Protein AF-0000000081040051 (afdb_homodimer)

Nearest PDB structures (foldseek):
  2i7h-assembly1_A  TM=7.659E-01  e=2.605E-10  Bacillus cereus
  3bm2-assembly1_A  TM=6.959E-01  e=3.357E-07  Escherichia coli K-12
  2bkj-assembly1_B  TM=7.516E-01  e=8.045E-06  Vibrio harveyi
  7dp2-assembly1_B  TM=5.886E-01  e=2.392E-06  Sphingopyxis sp.
  7dp0-assembly1_B  TM=5.858E-01  e=3.797E-06  Sphingopyxis sp.

InterPro domains:
  IPR000415 Nitroreductase-like [G3DSA:3.40.109.10] (4-206)
  IPR000415 Nitroreductase-like [SSF55469] (29-227)
  IPR029479 Nitroreductase [PF00881] (28-205)
  IPR052530 NAD(P)H nitroreductase [PTHR43821] (146-216)

Organism: NCBI:txid2856

Sequence (482 aa):
MQSLLQSRRTGTSMVFTLEDHQKEEGLLKEAIHRAVQCAQMAPNHKRTEPFSFLQIMNSSSSADQVAEIAYQVAARTRSVPVARKKKEKWSQIPAFLVTLVHKNQKAVLSDSSSGGSSSSSSRSDTVDEISDGTFEPLPYAPPETERQLEDYASASAAIQNVLLSLHADGIATKWATGPVICTPAFRKLVHAKPTDRIAGLIMVGGMDSTQFDSDKMEQITAARRRRRRDVDGDVLQSLLPMQSLLQSRRTGTSMVFTLEDHQKEEGLLKEAIHRAVQCAQMAPNHKRTEPFSFLQIMNSSSSADQVAEIAYQVAARTRSVPVARKKKEKWSQIPAFLVTLVHKNQKAVLSDSSSGGSSSSSSRSDTVDEISDGTFEPLPYAPPETERQLEDYASASAAIQNVLLSLHADGIATKWATGPVICTPAFRKLVHAKPTDRIAGLIMVGGMDSTQFDSDKMEQITAARRRRRRDVDGDVLQSLLP

Radius of gyration: 23.65 Å; Cα contacts (8 Å, |Δi|>4): 833; chains: 2; bounding box: 60×69×61 Å

Secondary structure (DSSP, 8-state):
-HHHHHH----S--S--SS-HHHHHHHHHHHHHHHHHHHTTS--GGG---EEEEEEETTSHHHHHHHHHHHHHHHTTS-HHHHHHHHHHHHT-SEEEEEEE----GGGGS-----------------SS---SSSSPPPP----SHHHHHHHHHHHHHHHHHHHHHHHTTEEEEEE-SGGGGSHHHHHHTT--TT-EEEEEEEEEEE-TTTTT----------SSS----TBTTTEEE---/-HHHHHH----S--S--SS-HHHHHHHHHHHHHHHHHHHTTS--GGG---EEEEEEETTSHHHHHHHHHHHHHHHTTS-HHHHHHHHHHHHT-SEEEEEEE---SGGGGS-----------------SS---STTSPPPP----SHHHHHHHHHHHHHHHHHHHHHHHTTEEEEEE-SGGGGSHHHHHHTT--TT-EEEEEEEEEEE-TTTTT----------SSS----TBTTTEEE---

Solvent-accessible surface area (backbone atoms only — not comparable to full-atom values): 26586 Å² total; per-residue (Å²): 103,62,60,60,46,56,63,50,63,78,41,84,62,43,33,67,64,55,89,54,56,68,60,48,48,54,53,48,52,53,48,49,52,53,12,42,51,22,18,70,42,33,68,52,71,91,70,62,66,42,39,31,31,35,34,30,43,42,91,28,62,60,29,52,48,54,16,47,46,43,20,54,37,37,42,71,81,43,53,63,70,59,13,50,50,50,20,55,54,48,59,44,24,43,28,38,37,35,34,37,34,50,68,75,72,73,71,63,65,72,82,65,74,82,84,80,81,78,78,75,77,73,78,79,79,80,74,56,100,47,87,66,52,39,59,42,56,56,79,87,75,59,53,87,44,67,64,50,46,50,40,49,32,24,42,26,20,15,48,41,34,28,53,50,35,33,40,74,53,33,24,31,35,37,85,42,76,58,62,53,72,38,11,56,51,42,35,58,73,69,64,54,52,94,70,41,40,72,76,30,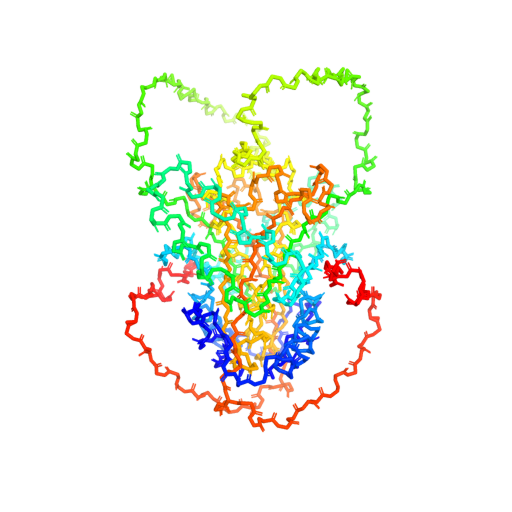41,31,41,32,23,22,57,41,75,86,55,54,71,74,78,80,78,74,87,78,82,82,78,91,58,83,77,68,78,50,39,78,65,59,29,34,31,61,62,70,105,102,60,61,59,47,56,63,47,62,77,41,85,61,43,33,67,65,52,89,53,55,69,60,48,48,53,53,46,52,52,48,50,52,53,12,40,51,23,18,69,42,34,69,52,71,91,70,63,66,42,40,31,30,34,34,31,44,41,92,28,62,60,29,52,48,52,16,48,47,42,21,54,38,35,43,71,81,44,53,62,70,58,13,51,49,51,20,54,54,48,58,44,25,43,26,38,39,35,34,37,33,50,68,74,70,72,71,61,66,73,84,60,70,86,71,81,75,75,80,79,79,74,80,80,78,80,74,58,99,49,88,66,51,38,61,42,56,56,80,87,76,60,53,87,44,66,65,51,46,50,42,50,32,23,43,26,21,15,49,42,34,28,52,50,37,32,40,73,54,32,26,29,35,36,85,41,77,58,62,55,71,39,12,55,50,42,36,58,74,70,65,53,54,92,69,39,40,72,74,31,41,32,42,31,22,23,58,40,74,85,55,54,71,73,78,78,78,73,85,77,83,82,77,92,57,82,76,68,77,52,39,76,64,58,32,34,31,61,63,70,106

Structure (mmCIF, N/CA/C/O backbone):
data_AF-0000000081040051-model_v1
#
loop_
_entity.id
_entity.type
_entity.pdbx_description
1 polymer 'Nitroreductase domain-containing protein'
#
loop_
_atom_site.group_PDB
_atom_site.id
_atom_site.type_symbol
_atom_site.label_atom_id
_atom_site.label_alt_id
_atom_site.label_comp_id
_atom_site.label_asym_id
_atom_site.label_entity_id
_atom_site.label_seq_id
_atom_site.pdbx_PDB_ins_code
_atom_site.Cartn_x
_atom_site.Cartn_y
_atom_site.Cartn_z
_atom_site.occupancy
_atom_site.B_iso_or_equiv
_atom_site.auth_seq_id
_atom_site.auth_comp_id
_atom_site.auth_asym_id
_atom_site.auth_atom_id
_atom_site.pdbx_PDB_model_num
ATOM 1 N N . MET A 1 1 ? -12.141 -4.742 14.125 1 67.94 1 MET A N 1
ATOM 2 C CA . MET A 1 1 ? -11.539 -4.27 12.883 1 67.94 1 MET A CA 1
ATOM 3 C C . MET A 1 1 ? -10.016 -4.246 12.992 1 67.94 1 MET A C 1
ATOM 5 O O . MET A 1 1 ? -9.32 -4.836 12.156 1 67.94 1 MET A O 1
ATOM 9 N N . GLN A 1 2 ? -9.648 -3.66 14.102 1 74.5 2 GLN A N 1
ATOM 10 C CA . GLN A 1 2 ? -8.203 -3.631 14.273 1 74.5 2 GLN A CA 1
ATOM 11 C C . GLN A 1 2 ? -7.648 -5.035 14.492 1 74.5 2 GLN A C 1
ATOM 13 O O . GLN A 1 2 ? -6.508 -5.324 14.117 1 74.5 2 GLN A O 1
ATOM 18 N N . SER A 1 3 ? -8.586 -5.844 14.867 1 75.75 3 SER A N 1
ATOM 19 C CA . SER A 1 3 ? -8.172 -7.23 15.062 1 75.75 3 SER A CA 1
ATOM 20 C C . SER A 1 3 ? -7.836 -7.895 13.734 1 75.75 3 SER A C 1
ATOM 22 O O . SER A 1 3 ? -6.879 -8.672 13.641 1 75.75 3 SER A O 1
ATOM 24 N N . LEU A 1 4 ? -8.578 -7.598 12.734 1 79 4 LEU A N 1
ATOM 25 C CA . LEU A 1 4 ? -8.312 -8.148 11.406 1 79 4 LEU A CA 1
ATOM 26 C C . LEU A 1 4 ? -6.977 -7.637 10.867 1 79 4 LEU A C 1
ATOM 28 O O . LEU A 1 4 ? -6.188 -8.414 10.32 1 79 4 LEU A O 1
ATOM 32 N N . LEU A 1 5 ? -6.742 -6.391 11.055 1 82.94 5 LEU A N 1
ATOM 33 C CA . LEU A 1 5 ? -5.5 -5.781 10.586 1 82.94 5 LEU A CA 1
ATOM 34 C C . LEU A 1 5 ? -4.297 -6.383 11.305 1 82.94 5 LEU A C 1
ATOM 36 O O . LEU A 1 5 ? -3.238 -6.57 10.695 1 82.94 5 LEU A O 1
ATOM 40 N N . GLN A 1 6 ? -4.484 -6.77 12.508 1 75.12 6 GLN A N 1
ATOM 41 C CA . GLN A 1 6 ? -3.367 -7.238 13.328 1 75.12 6 GLN A CA 1
ATOM 42 C C . GLN A 1 6 ? -3.154 -8.742 13.156 1 75.12 6 GLN A C 1
ATOM 44 O O . GLN A 1 6 ? -2.088 -9.258 13.484 1 75.12 6 GLN A O 1
ATOM 49 N N . SER A 1 7 ? -4.121 -9.391 12.602 1 79.62 7 SER A N 1
ATOM 50 C CA . SER A 1 7 ? -4.027 -10.852 12.57 1 79.62 7 SER A CA 1
ATOM 51 C C . SER A 1 7 ? -3.572 -11.344 11.203 1 79.62 7 SER A C 1
ATOM 53 O O . SER A 1 7 ? -3.186 -12.508 11.055 1 79.62 7 SER A O 1
ATOM 55 N N . ARG A 1 8 ? -3.572 -10.484 10.25 1 80.81 8 ARG A N 1
ATOM 56 C CA . ARG A 1 8 ? -3.188 -10.93 8.914 1 80.81 8 ARG A CA 1
ATOM 57 C C . ARG A 1 8 ? -1.706 -11.289 8.859 1 80.81 8 ARG A C 1
ATOM 59 O O . ARG A 1 8 ? -0.863 -10.539 9.352 1 80.81 8 ARG A O 1
ATOM 66 N N . ARG A 1 9 ? -1.43 -12.469 8.281 1 74.44 9 ARG A N 1
ATOM 67 C CA . ARG A 1 9 ? -0.076 -12.945 8.016 1 74.44 9 ARG A CA 1
ATOM 68 C C . ARG A 1 9 ? 0.016 -13.586 6.641 1 74.44 9 ARG A C 1
ATOM 70 O O . ARG A 1 9 ? -0.991 -14.047 6.094 1 74.44 9 ARG A O 1
ATOM 77 N N . THR A 1 10 ? 1.242 -13.5 6.168 1 78.38 10 THR A N 1
ATOM 78 C CA . THR A 1 10 ? 1.456 -14.258 4.938 1 78.38 10 THR A CA 1
ATOM 79 C C . THR A 1 10 ? 1.237 -15.75 5.176 1 78.38 10 THR A C 1
ATOM 81 O O . THR A 1 10 ? 1.726 -16.297 6.164 1 78.38 10 THR A O 1
ATOM 84 N N . GLY A 1 11 ? 0.456 -16.281 4.262 1 77.31 11 GLY A N 1
ATOM 85 C CA . GLY A 1 11 ? 0.152 -17.703 4.379 1 77.31 11 GLY A CA 1
ATOM 86 C C . GLY A 1 11 ? 1.226 -18.594 3.789 1 77.31 11 GLY A C 1
ATOM 87 O O . GLY A 1 11 ? 1.927 -18.203 2.855 1 77.31 11 GLY A O 1
ATOM 88 N N . THR A 1 12 ? 1.286 -19.766 4.422 1 72.06 12 THR A N 1
ATOM 89 C CA . THR A 1 12 ? 2.297 -20.703 3.971 1 72.06 12 THR A CA 1
ATOM 90 C C . THR A 1 12 ? 1.65 -21.875 3.223 1 72.06 12 THR A C 1
ATOM 92 O O . THR A 1 12 ? 2.312 -22.562 2.441 1 72.06 12 THR A O 1
ATOM 95 N N . SER A 1 13 ? 0.399 -22.094 3.436 1 77.88 13 SER A N 1
ATOM 96 C CA . SER A 1 13 ? -0.287 -23.172 2.754 1 77.88 13 SER A CA 1
ATOM 97 C C . SER A 1 13 ? -1.073 -22.672 1.55 1 77.88 13 SER A C 1
ATOM 99 O O . SER A 1 13 ? -2.184 -22.156 1.698 1 77.88 13 SER A O 1
ATOM 101 N N . MET A 1 14 ? -0.583 -22.906 0.444 1 89.31 14 MET A N 1
ATOM 102 C CA . MET A 1 14 ? -1.175 -22.422 -0.801 1 89.31 14 MET A CA 1
ATOM 103 C C . MET A 1 14 ? -1.722 -23.578 -1.629 1 89.31 14 MET A C 1
ATOM 105 O O . MET A 1 14 ? -1.32 -23.766 -2.779 1 89.31 14 MET A O 1
ATOM 109 N N . VAL A 1 15 ? -2.551 -24.359 -0.955 1 91.12 15 VAL A N 1
ATOM 110 C CA . VAL A 1 15 ? -3.145 -25.516 -1.619 1 91.12 15 VAL A CA 1
ATOM 111 C C . VAL A 1 15 ? -4.652 -25.531 -1.373 1 91.12 15 VAL A C 1
ATOM 113 O O . VAL A 1 15 ? -5.152 -24.828 -0.483 1 91.12 15 VAL A O 1
ATOM 116 N N . PHE A 1 16 ? -5.305 -26.391 -2.209 1 91.19 16 PHE A N 1
ATOM 117 C CA . PHE A 1 16 ? -6.727 -26.625 -1.978 1 91.19 16 PHE A CA 1
ATOM 118 C C . PHE A 1 16 ? -6.957 -27.219 -0.599 1 91.19 16 PHE A C 1
ATOM 120 O O . PHE A 1 16 ? -6.121 -27.984 -0.098 1 91.19 16 PHE A O 1
ATOM 127 N N . THR A 1 17 ? -8.086 -26.859 -0.059 1 88.19 17 THR A N 1
ATOM 128 C CA . THR A 1 17 ? -8.406 -27.406 1.257 1 88.19 17 THR A CA 1
ATOM 129 C C . THR A 1 17 ? -9.633 -28.312 1.184 1 88.19 17 THR A C 1
ATOM 131 O O . THR A 1 17 ? -9.836 -29.156 2.055 1 88.19 17 THR A O 1
ATOM 134 N N . LEU A 1 18 ? -10.383 -28.156 0.133 1 86.56 18 LEU A N 1
ATOM 135 C CA . LEU A 1 18 ? -11.547 -29.016 -0.064 1 86.56 18 LEU A CA 1
ATOM 136 C C . LEU A 1 18 ? -11.25 -30.125 -1.065 1 86.56 18 LEU A C 1
ATOM 138 O O . LEU A 1 18 ? -10.469 -29.922 -1.996 1 86.56 18 LEU A O 1
ATOM 142 N N . GLU A 1 19 ? -11.875 -31.172 -0.865 1 89.75 19 GLU A N 1
ATOM 143 C CA . GLU A 1 19 ? -11.75 -32.281 -1.812 1 89.75 19 GLU A CA 1
ATOM 144 C C . GLU A 1 19 ? -12.305 -31.906 -3.18 1 89.75 19 GLU A C 1
ATOM 146 O O . GLU A 1 19 ? -11.734 -32.25 -4.211 1 89.75 19 GLU A O 1
ATOM 151 N N . ASP A 1 20 ? -13.43 -31.188 -3.141 1 92.56 20 ASP A N 1
ATOM 152 C CA . ASP A 1 20 ? -14.039 -30.719 -4.379 1 92.56 20 ASP A CA 1
ATOM 153 C C . ASP A 1 20 ? -13.398 -29.422 -4.848 1 92.56 20 ASP A C 1
ATOM 155 O O . ASP A 1 20 ? -13.852 -28.328 -4.473 1 92.56 20 ASP A O 1
ATOM 159 N N . HIS A 1 21 ? -12.445 -29.578 -5.695 1 92.5 21 HIS A N 1
ATOM 160 C CA . HIS A 1 21 ? -11.68 -28.438 -6.164 1 92.5 21 HIS A CA 1
ATOM 161 C C . HIS A 1 21 ? -12.555 -27.484 -6.977 1 92.5 21 HIS A C 1
ATOM 163 O O . HIS A 1 21 ? -12.367 -26.266 -6.922 1 92.5 21 HIS A O 1
ATOM 169 N N . GLN A 1 22 ? -13.469 -28.031 -7.695 1 92.19 22 GLN A N 1
ATOM 170 C CA . GLN A 1 22 ? -14.344 -27.188 -8.508 1 92.19 22 GLN A CA 1
ATOM 171 C C . GLN A 1 22 ? -15.211 -26.281 -7.625 1 92.19 22 GLN A C 1
ATOM 173 O O . GLN A 1 22 ? -15.359 -25.094 -7.906 1 92.19 22 GLN A O 1
ATOM 178 N N . LYS A 1 23 ? -15.727 -26.875 -6.645 1 91.56 23 LYS A N 1
ATOM 179 C CA . LYS A 1 23 ? -16.516 -26.109 -5.691 1 91.56 23 LYS A CA 1
ATOM 180 C C . LYS A 1 23 ? -15.664 -25.047 -4.992 1 91.56 23 LYS A C 1
ATOM 182 O O . LYS A 1 23 ? -16.094 -23.906 -4.828 1 91.56 23 LYS A O 1
ATOM 187 N N . GLU A 1 24 ? -14.516 -25.422 -4.555 1 92.62 24 GLU A N 1
ATOM 188 C CA . GLU A 1 24 ? -13.633 -24.484 -3.875 1 92.62 24 GLU A CA 1
ATOM 189 C C . GLU A 1 24 ? -13.258 -23.328 -4.789 1 92.62 24 GLU A C 1
ATOM 191 O O . GLU A 1 24 ? -13.227 -22.172 -4.359 1 92.62 24 GLU A O 1
ATOM 196 N N . GLU A 1 25 ? -13.023 -23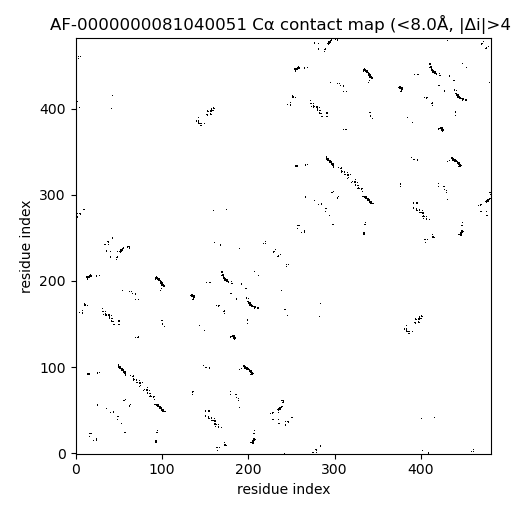.625 -6.059 1 91.75 25 GLU A N 1
ATOM 197 C CA . GLU A 1 25 ? -12.703 -22.562 -7.008 1 91.75 25 GLU A CA 1
ATOM 198 C C . GLU A 1 25 ? -13.859 -21.578 -7.148 1 91.75 25 GLU A C 1
ATOM 200 O O . GLU A 1 25 ? -13.641 -20.375 -7.273 1 91.75 25 GLU A O 1
ATOM 205 N N . GLY A 1 26 ? -15.039 -22.156 -7.184 1 91.12 26 GLY A N 1
ATOM 206 C CA . GLY A 1 26 ? -16.203 -21.281 -7.223 1 91.12 26 GLY A CA 1
ATOM 207 C C . GLY A 1 26 ? -16.266 -20.328 -6.051 1 91.12 26 GLY A C 1
ATOM 208 O O . GLY A 1 26 ? -16.484 -19.125 -6.23 1 91.12 26 GLY A O 1
ATOM 209 N N . LEU A 1 27 ? -16.031 -20.781 -4.91 1 90.75 27 LEU A N 1
ATOM 210 C CA . LEU A 1 27 ? -16.031 -19.969 -3.697 1 90.75 27 LEU A CA 1
ATOM 211 C C . LEU A 1 27 ? -14.906 -18.953 -3.719 1 90.75 27 LEU A C 1
ATOM 213 O O . LEU A 1 27 ? -15.086 -17.812 -3.281 1 90.75 27 LEU A O 1
ATOM 217 N N . LEU A 1 28 ? -13.797 -19.375 -4.254 1 92.06 28 LEU A N 1
ATOM 218 C CA . LEU A 1 28 ? -12.648 -18.469 -4.344 1 92.06 28 LEU A CA 1
ATOM 219 C C . LEU A 1 28 ? -12.922 -17.328 -5.316 1 92.06 28 LEU A C 1
ATOM 221 O O . LEU A 1 28 ? -12.523 -16.188 -5.07 1 92.06 28 LEU A O 1
ATOM 225 N N . LYS A 1 29 ? -13.578 -17.656 -6.395 1 90.19 29 LYS A N 1
ATOM 226 C CA . LYS A 1 29 ? -13.938 -16.609 -7.348 1 90.19 29 LYS A CA 1
ATOM 227 C C . LYS A 1 29 ? -14.789 -15.531 -6.688 1 90.19 29 LYS A C 1
ATOM 229 O O . LYS A 1 29 ? -14.562 -14.344 -6.906 1 90.19 29 LYS A O 1
ATOM 234 N N . GLU A 1 30 ? -15.695 -15.914 -5.91 1 89.25 30 GLU A N 1
ATOM 235 C CA . GLU A 1 30 ? -16.547 -14.969 -5.195 1 89.25 30 GLU A CA 1
ATOM 236 C C . GLU A 1 30 ? -15.742 -14.141 -4.195 1 89.25 30 GLU A C 1
ATOM 238 O O . GLU A 1 30 ? -15.914 -12.93 -4.098 1 89.25 30 GLU A O 1
ATOM 243 N N . ALA A 1 31 ? -14.914 -14.836 -3.459 1 91.38 31 ALA A N 1
ATOM 244 C CA . ALA A 1 31 ? -14.078 -14.156 -2.473 1 91.38 31 ALA A CA 1
ATOM 245 C C . ALA A 1 31 ? -13.148 -13.148 -3.141 1 91.38 31 ALA A C 1
ATOM 247 O O . ALA A 1 31 ? -12.977 -12.031 -2.639 1 91.38 31 ALA A O 1
ATOM 248 N N . ILE A 1 32 ? -12.594 -13.539 -4.289 1 91.12 32 ILE A N 1
ATOM 249 C CA . ILE A 1 32 ? -11.695 -12.656 -5.031 1 91.12 32 ILE A CA 1
ATOM 250 C C . ILE A 1 32 ? -12.469 -11.445 -5.551 1 91.12 32 ILE A C 1
ATOM 252 O O . ILE A 1 32 ? -11.977 -10.312 -5.496 1 91.12 32 ILE A O 1
ATOM 256 N N . HIS A 1 33 ? -13.625 -11.711 -6.035 1 88.69 33 HIS A N 1
ATOM 257 C CA . HIS A 1 33 ? -14.461 -10.609 -6.492 1 88.69 33 HIS A CA 1
ATOM 258 C C . HIS A 1 33 ? -14.711 -9.602 -5.375 1 88.69 33 HIS A C 1
ATOM 260 O O . HIS A 1 33 ? -14.562 -8.398 -5.574 1 88.69 33 HIS A O 1
ATOM 266 N N . ARG A 1 34 ? -15.078 -10.031 -4.191 1 88.44 34 ARG A N 1
ATOM 267 C CA . ARG A 1 34 ? -15.273 -9.172 -3.025 1 88.44 34 ARG A CA 1
ATOM 268 C C . ARG A 1 34 ? -13.984 -8.438 -2.662 1 88.44 34 ARG A C 1
ATOM 270 O O . ARG A 1 34 ? -14.016 -7.254 -2.324 1 88.44 34 ARG A O 1
ATOM 277 N N . ALA A 1 35 ? -12.922 -9.148 -2.727 1 92 35 ALA A N 1
ATOM 278 C CA . ALA A 1 35 ? -11.625 -8.555 -2.402 1 92 35 ALA A CA 1
ATOM 279 C C . ALA A 1 35 ? -11.297 -7.41 -3.352 1 92 35 ALA A C 1
ATOM 281 O O . ALA A 1 35 ? -10.773 -6.375 -2.928 1 92 35 ALA A O 1
ATOM 282 N N . VAL A 1 36 ? -11.594 -7.621 -4.613 1 89.12 36 VAL A N 1
ATOM 283 C CA . VAL A 1 36 ? -11.289 -6.598 -5.609 1 89.12 36 VAL A CA 1
ATOM 284 C C . VAL A 1 36 ? -12.211 -5.398 -5.41 1 89.12 36 VAL A C 1
ATOM 286 O O . VAL A 1 36 ? -11.805 -4.25 -5.609 1 89.12 36 VAL A O 1
ATOM 289 N N . GLN A 1 37 ? -13.438 -5.609 -4.996 1 85.81 37 GLN A N 1
ATOM 290 C CA . GLN A 1 37 ? -14.305 -4.5 -4.621 1 85.81 37 GLN A CA 1
ATOM 291 C C . GLN A 1 37 ? -13.688 -3.674 -3.496 1 85.81 37 GLN A C 1
ATOM 293 O O . GLN A 1 37 ? -13.727 -2.441 -3.533 1 85.81 37 GLN A O 1
ATOM 298 N N . CYS A 1 38 ? -13.141 -4.332 -2.541 1 88.69 38 CYS A N 1
ATOM 299 C CA . CYS A 1 38 ? -12.453 -3.656 -1.444 1 88.69 38 CYS A CA 1
ATOM 300 C C . CYS A 1 38 ? -11.219 -2.914 -1.947 1 88.69 38 CYS A C 1
ATOM 302 O O . CYS A 1 38 ? -10.922 -1.813 -1.481 1 88.69 38 CYS A O 1
ATOM 304 N N . ALA A 1 39 ? -10.531 -3.537 -2.916 1 91.12 39 ALA A N 1
ATOM 305 C CA . ALA A 1 39 ? -9.32 -2.947 -3.477 1 91.12 39 ALA A CA 1
ATOM 306 C C . ALA A 1 39 ? -9.625 -1.608 -4.145 1 91.12 39 ALA A C 1
ATOM 308 O O . ALA A 1 39 ? -8.828 -0.671 -4.055 1 91.12 39 ALA A O 1
ATOM 309 N N . GLN A 1 40 ? -10.695 -1.483 -4.723 1 85.31 40 GLN A N 1
ATOM 310 C CA . GLN A 1 40 ? -11.07 -0.288 -5.473 1 85.31 40 GLN A CA 1
ATOM 311 C C . GLN A 1 40 ? -11.234 0.914 -4.547 1 85.31 40 GLN A C 1
ATOM 313 O O . GLN A 1 40 ? -11.227 2.061 -5.004 1 85.31 40 GLN A O 1
ATOM 318 N N . MET A 1 41 ? -11.367 0.667 -3.273 1 86.44 41 MET A N 1
ATOM 319 C CA . MET A 1 41 ? -11.57 1.745 -2.311 1 86.44 41 MET A CA 1
ATOM 320 C C . MET A 1 41 ? -10.242 2.295 -1.815 1 86.44 41 MET A C 1
ATOM 322 O O . MET A 1 41 ? -10.203 3.234 -1.02 1 86.44 41 MET A O 1
ATOM 326 N N . ALA A 1 42 ? -9.148 1.723 -2.299 1 91.06 42 ALA A N 1
ATOM 327 C CA . ALA A 1 42 ? -7.84 2.256 -1.932 1 91.06 42 ALA A CA 1
ATOM 328 C C . ALA A 1 42 ? -7.707 3.719 -2.342 1 91.06 42 ALA A C 1
ATOM 330 O O . ALA A 1 42 ? -8.297 4.148 -3.336 1 91.06 42 ALA A O 1
ATOM 331 N N . PRO A 1 43 ? -6.98 4.5 -1.519 1 91.06 43 PRO A N 1
ATOM 332 C CA . PRO A 1 43 ? -6.766 5.895 -1.914 1 91.06 43 PRO A CA 1
ATOM 333 C C . PRO A 1 43 ? -6.035 6.023 -3.25 1 91.06 43 PRO A C 1
ATOM 335 O O . PRO A 1 43 ? -5.137 5.23 -3.545 1 91.06 43 PRO A O 1
ATOM 338 N N . ASN A 1 44 ? -6.488 6.953 -4.082 1 84.44 44 ASN A N 1
ATOM 339 C CA . ASN A 1 44 ? -5.832 7.301 -5.34 1 84.44 44 ASN A CA 1
ATOM 340 C C . ASN A 1 44 ? -6.156 8.727 -5.766 1 84.44 44 ASN A C 1
ATOM 342 O O . ASN A 1 44 ? -7.137 9.312 -5.301 1 84.44 44 ASN A O 1
ATOM 346 N N . HIS A 1 45 ? -5.16 9.188 -6.426 1 74.38 45 HIS A N 1
ATOM 347 C CA . HIS A 1 45 ? -5.312 10.57 -6.875 1 74.38 45 HIS A CA 1
ATOM 348 C C . HIS A 1 45 ? -6.523 10.719 -7.793 1 74.38 45 HIS A C 1
ATOM 350 O O . HIS A 1 45 ? -6.637 10.016 -8.797 1 74.38 45 HIS A O 1
ATOM 356 N N . LYS A 1 46 ? -7.379 11.555 -7.445 1 67.56 46 LYS A N 1
ATOM 357 C CA . LYS A 1 46 ? -8.531 11.945 -8.258 1 67.56 46 LYS A CA 1
ATOM 358 C C . LYS A 1 46 ? -9.258 10.719 -8.805 1 67.56 46 LYS A C 1
ATOM 360 O O . LYS A 1 46 ? -9.727 10.734 -9.945 1 67.56 46 LYS A O 1
ATOM 365 N N . ARG A 1 47 ? -9.172 9.625 -8.172 1 70.56 47 ARG A N 1
ATOM 366 C CA . ARG A 1 47 ? -9.859 8.391 -8.539 1 70.56 47 ARG A CA 1
ATOM 367 C C . ARG A 1 47 ? -9.414 7.906 -9.914 1 70.56 47 ARG A C 1
ATOM 369 O O . ARG A 1 47 ? -10.242 7.5 -10.734 1 70.56 47 ARG A O 1
ATOM 376 N N . THR A 1 48 ? -8.164 7.992 -10.211 1 74.06 48 THR A N 1
ATOM 377 C CA . THR A 1 48 ? -7.605 7.508 -11.469 1 74.06 48 THR A CA 1
ATOM 378 C C . THR A 1 48 ? -7.676 5.988 -11.547 1 74.06 48 THR A C 1
ATOM 380 O O . THR A 1 48 ? -7.602 5.406 -12.633 1 74.06 48 THR A O 1
ATOM 383 N N . GLU A 1 49 ? -7.902 5.328 -10.43 1 79.31 49 GLU A N 1
ATOM 384 C CA . GLU A 1 49 ? -7.941 3.869 -10.375 1 79.31 49 GLU A CA 1
ATOM 385 C C . GLU A 1 49 ? -6.906 3.254 -11.312 1 79.31 49 GLU A C 1
ATOM 387 O O . GLU A 1 49 ? -7.258 2.494 -12.219 1 79.31 49 GLU A O 1
ATOM 392 N N . PRO A 1 50 ? -5.633 3.531 -11.023 1 88.69 50 PRO A N 1
ATOM 393 C CA . PRO A 1 50 ? -4.531 3.242 -11.945 1 88.69 50 PRO A CA 1
ATOM 394 C C . PRO A 1 50 ? -4.156 1.763 -11.969 1 88.69 50 PRO A C 1
ATOM 396 O O . PRO A 1 50 ? -3.076 1.403 -12.445 1 88.69 50 PRO A O 1
ATOM 399 N N . PHE A 1 51 ? -4.969 0.895 -11.445 1 90.25 51 PHE A N 1
ATOM 400 C CA . PHE A 1 51 ? -4.57 -0.503 -11.344 1 90.25 51 PHE A CA 1
ATOM 401 C C . PHE A 1 51 ? -5.703 -1.424 -11.773 1 90.25 51 PHE A C 1
ATOM 403 O O . PHE A 1 51 ? -6.863 -1.008 -11.828 1 90.25 51 PHE A O 1
ATOM 410 N N . SER A 1 52 ? -5.34 -2.623 -12.156 1 90.25 52 SER A N 1
ATOM 411 C CA . SER A 1 52 ? -6.277 -3.713 -12.406 1 90.25 52 SER A CA 1
ATOM 412 C C . SER A 1 52 ? -5.758 -5.031 -11.844 1 90.25 52 SER A C 1
ATOM 414 O O . SER A 1 52 ? -4.582 -5.141 -11.492 1 90.25 52 SER A O 1
ATOM 416 N N . PHE A 1 53 ? -6.672 -5.945 -11.633 1 92 53 PHE A N 1
ATOM 417 C CA . PHE A 1 53 ? -6.352 -7.289 -11.164 1 92 53 PHE A CA 1
ATOM 418 C C . PHE A 1 53 ? -6.742 -8.336 -12.203 1 92 53 PHE A C 1
ATOM 420 O O . PHE A 1 53 ? -7.824 -8.258 -12.789 1 92 53 PHE A O 1
ATOM 427 N N . LEU A 1 54 ? -5.836 -9.219 -12.469 1 92.94 54 LEU A N 1
ATOM 428 C CA . LEU A 1 54 ? -6.102 -10.359 -13.336 1 92.94 54 LEU A CA 1
ATOM 429 C C . LEU A 1 54 ? -6.141 -11.656 -12.523 1 92.94 54 LEU A C 1
ATOM 431 O O . LEU A 1 54 ? -5.148 -12.031 -11.898 1 92.94 54 LEU A O 1
ATOM 435 N N . GLN A 1 55 ? -7.301 -12.32 -12.547 1 93.88 55 GLN A N 1
ATOM 436 C CA . GLN A 1 55 ? -7.469 -13.562 -11.812 1 93.88 55 GLN A CA 1
ATOM 437 C C . GLN A 1 55 ? -7.113 -14.766 -12.68 1 93.88 55 GLN A C 1
ATOM 439 O O . GLN A 1 55 ? -7.527 -14.844 -13.836 1 93.88 55 GLN A O 1
ATOM 444 N N . ILE A 1 56 ? -6.312 -15.664 -12.172 1 94.56 56 ILE A N 1
ATOM 445 C CA . ILE A 1 56 ? -5.945 -16.922 -12.805 1 94.56 56 ILE A CA 1
ATOM 446 C C . ILE A 1 56 ? -6.352 -18.094 -11.898 1 94.56 56 ILE A C 1
ATOM 448 O O . ILE A 1 56 ? -5.762 -18.297 -10.836 1 94.56 56 ILE A O 1
ATOM 452 N N . MET A 1 57 ? -7.309 -18.844 -12.336 1 93.69 57 MET A N 1
ATOM 453 C CA . MET A 1 57 ? -7.762 -19.984 -11.555 1 93.69 57 MET A CA 1
ATOM 454 C C . MET A 1 57 ? -6.949 -21.234 -11.891 1 93.69 57 MET A C 1
ATOM 456 O O . MET A 1 57 ? -6.52 -21.406 -13.031 1 93.69 57 MET A O 1
ATOM 460 N N . ASN A 1 58 ? -6.777 -22.078 -10.883 1 94.81 58 ASN A N 1
ATOM 461 C CA . ASN A 1 58 ? -5.938 -23.25 -11.031 1 94.81 58 ASN A CA 1
ATOM 462 C C . ASN A 1 58 ? -6.379 -24.109 -12.219 1 94.81 58 ASN A C 1
ATOM 464 O O . ASN A 1 58 ? -5.543 -24.688 -12.914 1 94.81 58 ASN A O 1
ATOM 468 N N . SER A 1 59 ? -7.648 -24.203 -12.492 1 93.25 59 SER A N 1
ATOM 469 C CA . SER A 1 59 ? -8.188 -25.094 -13.516 1 93.25 59 SER A CA 1
ATOM 470 C C . SER A 1 59 ? -7.871 -24.578 -14.914 1 93.25 59 SER A C 1
ATOM 472 O O . SER A 1 59 ? -8.039 -25.297 -15.906 1 93.25 59 SER A O 1
ATOM 474 N N . SER A 1 60 ? -7.391 -23.344 -15 1 92.12 60 SER A N 1
ATOM 475 C CA . SER A 1 60 ? -7.117 -22.75 -16.312 1 92.12 60 SER A CA 1
ATOM 476 C C . SER A 1 60 ? -5.746 -23.172 -16.828 1 92.12 60 SER A C 1
ATOM 478 O O . SER A 1 60 ? -4.852 -23.484 -16.047 1 92.12 60 SER A O 1
ATOM 480 N N . SER A 1 61 ? -5.598 -23.125 -18.188 1 94.88 61 SER A N 1
ATOM 481 C CA . SER A 1 61 ? -4.301 -23.375 -18.812 1 94.88 61 SER A CA 1
ATOM 482 C C . SER A 1 61 ? -3.281 -22.312 -18.422 1 94.88 61 SER A C 1
ATOM 484 O O . SER A 1 61 ? -2.076 -22.578 -18.422 1 94.88 61 SER A O 1
ATOM 486 N N . SER A 1 62 ? -3.799 -21.109 -18.094 1 94.62 62 SER A N 1
ATOM 487 C CA . SER A 1 62 ? -2.916 -20.016 -17.688 1 94.62 62 SER A CA 1
ATOM 488 C C . SER A 1 62 ? -2.189 -20.359 -16.391 1 94.62 62 SER A C 1
ATOM 490 O O . SER A 1 62 ? -1.034 -19.969 -16.203 1 94.62 62 SER A O 1
ATOM 492 N N . ALA A 1 63 ? -2.871 -21.094 -15.531 1 95.62 63 ALA A N 1
ATOM 493 C CA . ALA A 1 63 ? -2.219 -21.5 -14.289 1 95.62 63 ALA A CA 1
ATOM 494 C C . ALA A 1 63 ? -1.055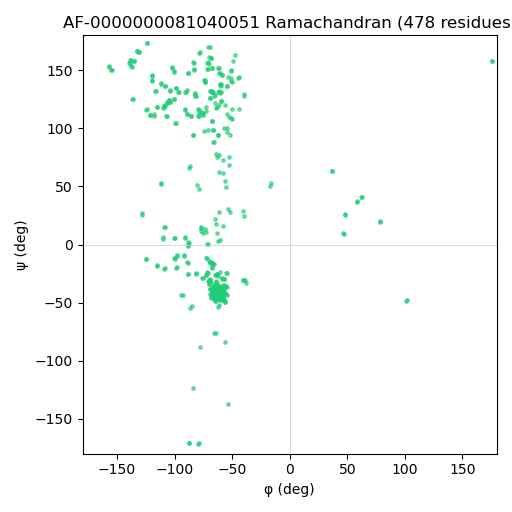 -22.453 -14.562 1 95.62 63 ALA A C 1
ATOM 496 O O . ALA A 1 63 ? -0.006 -22.359 -13.922 1 95.62 63 ALA A O 1
ATOM 497 N N . ASP A 1 64 ? -1.236 -23.328 -15.508 1 96.06 64 ASP A N 1
ATOM 498 C CA . ASP A 1 64 ? -0.154 -24.219 -15.914 1 96.06 64 ASP A CA 1
ATOM 499 C C . ASP A 1 64 ? 1.033 -23.422 -16.469 1 96.06 64 ASP A C 1
ATOM 501 O O . ASP A 1 64 ? 2.188 -23.766 -16.203 1 96.06 64 ASP A O 1
ATOM 505 N N . GLN A 1 65 ? 0.682 -22.438 -17.188 1 96.31 65 GLN A N 1
ATOM 506 C CA . GLN A 1 65 ? 1.729 -21.609 -17.766 1 96.31 65 GLN A CA 1
ATOM 507 C C . GLN A 1 65 ? 2.492 -20.859 -16.688 1 96.31 65 GLN A C 1
ATOM 509 O O . GLN A 1 65 ? 3.711 -20.703 -16.766 1 96.31 65 GLN A O 1
ATOM 514 N N . VAL A 1 66 ? 1.757 -20.344 -15.672 1 97.12 66 VAL A N 1
ATOM 515 C CA . VAL A 1 66 ? 2.426 -19.672 -14.555 1 97.12 66 VAL A CA 1
ATOM 516 C C . VAL A 1 66 ? 3.428 -20.641 -13.906 1 97.12 66 VAL A C 1
ATOM 518 O O . VAL A 1 66 ? 4.582 -20.266 -13.68 1 97.12 66 VAL A O 1
ATOM 521 N N . ALA A 1 67 ? 3.02 -21.875 -13.617 1 97.44 67 ALA A N 1
ATOM 522 C CA . ALA A 1 67 ? 3.887 -22.875 -12.992 1 97.44 67 ALA A CA 1
ATOM 523 C C . ALA A 1 67 ? 5.086 -23.188 -13.883 1 97.44 67 ALA A C 1
ATOM 525 O O . ALA A 1 67 ? 6.199 -23.375 -13.391 1 97.44 67 ALA A O 1
ATOM 526 N N . GLU A 1 68 ? 4.828 -23.234 -15.148 1 97.56 68 GLU A N 1
ATOM 527 C CA . GLU A 1 68 ? 5.91 -23.516 -16.094 1 97.56 68 GLU A CA 1
ATOM 528 C C . GLU A 1 68 ? 6.93 -22.375 -16.094 1 97.56 68 GLU A C 1
ATOM 530 O O . GLU A 1 68 ? 8.141 -22.625 -16.125 1 97.56 68 GLU A O 1
ATOM 535 N N . ILE A 1 69 ? 6.473 -21.172 -16.156 1 97.5 69 ILE A N 1
ATOM 536 C CA . ILE A 1 69 ? 7.371 -20.031 -16.109 1 97.5 69 ILE A CA 1
ATOM 537 C C . ILE A 1 69 ? 8.188 -20.062 -14.82 1 97.5 69 ILE A C 1
ATOM 539 O O . ILE A 1 69 ? 9.398 -19.828 -14.836 1 97.5 69 ILE A O 1
ATOM 543 N N . ALA A 1 70 ? 7.539 -20.375 -13.695 1 97.69 70 ALA A N 1
ATOM 544 C CA . ALA A 1 70 ? 8.242 -20.5 -12.43 1 97.69 70 ALA A CA 1
ATOM 545 C C . ALA A 1 70 ? 9.367 -21.531 -12.516 1 97.69 70 ALA A C 1
ATOM 547 O O . ALA A 1 70 ? 10.469 -21.297 -12.031 1 97.69 70 ALA A O 1
ATOM 548 N N . TYR A 1 71 ? 9.094 -22.609 -13.156 1 97.75 71 TYR A N 1
ATOM 549 C CA . TYR A 1 71 ? 10.086 -23.656 -13.359 1 97.75 71 TYR A CA 1
ATOM 550 C C . TYR A 1 71 ? 11.266 -23.141 -14.172 1 97.75 71 TYR A C 1
ATOM 552 O O . TYR A 1 71 ? 12.422 -23.297 -13.766 1 97.75 71 TYR A O 1
ATOM 560 N N . GLN A 1 72 ? 10.945 -22.594 -15.281 1 97.25 72 GLN A N 1
ATOM 561 C CA . GLN A 1 72 ? 11.977 -22.141 -16.219 1 97.25 72 GLN A CA 1
ATOM 562 C C . GLN A 1 72 ? 12.867 -21.078 -15.578 1 97.25 72 GLN A C 1
ATOM 564 O O . GLN A 1 72 ? 14.086 -21.078 -15.773 1 97.25 72 GLN A O 1
ATOM 569 N N . VAL A 1 73 ? 12.258 -20.172 -14.859 1 96.94 73 VAL A N 1
ATOM 570 C CA . VAL A 1 73 ? 13.016 -19.125 -14.18 1 96.94 73 VAL A CA 1
ATOM 571 C C . VAL A 1 73 ? 13.914 -19.75 -13.117 1 96.94 73 VAL A C 1
ATOM 573 O O . VAL A 1 73 ? 15.102 -19.422 -13.031 1 96.94 73 VAL A O 1
ATOM 576 N N . ALA A 1 74 ? 13.375 -20.625 -12.289 1 96.38 74 ALA A N 1
ATOM 577 C CA . ALA A 1 74 ? 14.148 -21.266 -11.234 1 96.38 74 ALA A CA 1
ATOM 578 C C . ALA A 1 74 ? 15.289 -22.094 -11.812 1 96.38 74 ALA A C 1
ATOM 580 O O . ALA A 1 74 ? 16.391 -22.141 -11.25 1 96.38 74 ALA A O 1
ATOM 581 N N . ALA A 1 75 ? 15.039 -22.703 -12.922 1 96.19 75 ALA A N 1
ATOM 582 C CA . ALA A 1 75 ? 16.016 -23.609 -13.523 1 96.19 75 ALA A CA 1
ATOM 583 C C . ALA A 1 75 ? 17.234 -22.844 -14.039 1 96.19 75 ALA A C 1
ATOM 585 O O . ALA A 1 75 ? 18.266 -23.453 -14.312 1 96.19 75 ALA A O 1
ATOM 586 N N . ARG A 1 76 ? 17.094 -21.594 -14.148 1 93.75 76 ARG A N 1
ATOM 587 C CA . ARG A 1 76 ? 18.203 -20.781 -14.617 1 93.75 76 ARG A CA 1
ATOM 588 C C . ARG A 1 76 ? 19.266 -20.609 -13.531 1 93.75 76 ARG A C 1
ATOM 590 O O . ARG A 1 76 ? 20.438 -20.375 -13.828 1 93.75 76 ARG A O 1
ATOM 597 N N . THR A 1 77 ? 18.875 -20.641 -12.297 1 92 77 THR A N 1
ATOM 598 C CA . THR A 1 77 ? 19.797 -20.297 -11.219 1 92 77 THR A CA 1
ATOM 599 C C . THR A 1 77 ? 19.875 -21.422 -10.195 1 92 77 THR A C 1
ATOM 601 O O . THR A 1 77 ? 20.719 -21.406 -9.305 1 92 77 THR A O 1
ATOM 604 N N . ARG A 1 78 ? 18.953 -22.406 -10.258 1 94.5 78 ARG A N 1
ATOM 605 C CA . ARG A 1 78 ? 18.922 -23.516 -9.305 1 94.5 78 ARG A CA 1
ATOM 606 C C . ARG A 1 78 ? 18.984 -24.859 -10.023 1 94.5 78 ARG A C 1
ATOM 608 O O . ARG A 1 78 ? 18.953 -24.906 -11.258 1 94.5 78 ARG A O 1
ATOM 615 N N . SER A 1 79 ? 19.109 -25.938 -9.164 1 96.06 79 SER A N 1
ATOM 616 C CA . SER A 1 79 ? 19.125 -27.281 -9.734 1 96.06 79 SER A CA 1
ATOM 617 C C . SER A 1 79 ? 17.75 -27.672 -10.266 1 96.06 79 SER A C 1
ATOM 619 O O . SER A 1 79 ? 16.734 -27.141 -9.82 1 96.06 79 SER A O 1
ATOM 621 N N . VAL A 1 80 ? 17.75 -28.594 -11.172 1 95.62 80 VAL A N 1
ATOM 622 C CA . VAL A 1 80 ? 16.531 -29.062 -11.82 1 95.62 80 VAL A CA 1
ATOM 623 C C . VAL A 1 80 ? 15.57 -29.625 -10.773 1 95.62 80 VAL A C 1
ATOM 625 O O . VAL A 1 80 ? 14.375 -29.297 -10.789 1 95.62 80 VAL A O 1
ATOM 628 N N . PRO A 1 81 ? 16.109 -30.375 -9.766 1 96.69 81 PRO A N 1
ATOM 629 C CA . PRO A 1 81 ? 15.172 -30.875 -8.75 1 96.69 81 PRO A CA 1
ATOM 630 C C . PRO A 1 81 ? 14.508 -29.75 -7.957 1 96.69 81 PRO A C 1
ATOM 632 O O . PRO A 1 81 ? 13.32 -29.828 -7.645 1 96.69 81 PRO A O 1
ATOM 635 N N . VAL A 1 82 ? 15.266 -28.781 -7.691 1 95.94 82 VAL A N 1
ATOM 636 C CA . VAL A 1 82 ? 14.719 -27.641 -6.953 1 95.94 82 VAL A CA 1
ATOM 637 C C . VAL A 1 82 ? 13.695 -26.906 -7.82 1 95.94 82 VAL A C 1
ATOM 639 O O . VAL A 1 82 ? 12.617 -26.531 -7.34 1 95.94 82 VAL A O 1
ATOM 642 N N . ALA A 1 83 ? 13.992 -26.703 -9.086 1 97.12 83 ALA A N 1
ATOM 643 C CA . ALA A 1 83 ? 13.086 -26.047 -10.023 1 97.12 83 ALA A CA 1
ATOM 644 C C . ALA A 1 83 ? 11.797 -26.844 -10.195 1 97.12 83 ALA A C 1
ATOM 646 O O . ALA A 1 83 ? 10.711 -26.281 -10.273 1 97.12 83 ALA A O 1
ATOM 647 N N . ARG A 1 84 ? 11.93 -28.156 -10.266 1 97.25 84 ARG A N 1
ATOM 648 C CA . ARG A 1 84 ? 10.766 -29.016 -10.414 1 97.25 84 ARG A CA 1
ATOM 649 C C . ARG A 1 84 ? 9.867 -28.953 -9.18 1 97.25 84 ARG A C 1
ATOM 651 O O . ARG A 1 84 ? 8.641 -28.969 -9.297 1 97.25 84 ARG A O 1
ATOM 658 N N . LYS A 1 85 ? 10.453 -28.891 -8.023 1 96.25 85 LYS A N 1
ATOM 659 C CA . LYS A 1 85 ? 9.688 -28.766 -6.785 1 96.25 85 LYS A CA 1
ATOM 660 C C . LYS A 1 85 ? 8.898 -27.453 -6.77 1 96.25 85 LYS A C 1
ATOM 662 O O . LYS A 1 85 ? 7.746 -27.422 -6.32 1 96.25 85 LYS A O 1
ATOM 667 N N . LYS A 1 86 ? 9.562 -26.406 -7.215 1 95.56 86 LYS A N 1
ATOM 668 C CA . LYS A 1 86 ? 8.875 -25.125 -7.305 1 95.56 86 LYS A CA 1
ATOM 669 C C . LYS A 1 86 ? 7.672 -25.203 -8.242 1 95.56 86 LYS A C 1
ATOM 671 O O . LYS A 1 86 ? 6.59 -24.719 -7.918 1 95.56 86 LYS A O 1
ATOM 676 N N . LYS A 1 87 ? 7.844 -25.797 -9.398 1 97.12 87 LYS A N 1
ATOM 677 C CA . LYS A 1 87 ? 6.75 -25.984 -10.352 1 97.12 87 LYS A CA 1
ATOM 678 C C . LYS A 1 87 ? 5.605 -26.781 -9.719 1 97.12 87 LYS A C 1
ATOM 680 O O . LYS A 1 87 ? 4.438 -26.406 -9.867 1 97.12 87 LYS A O 1
ATOM 685 N N . GLU A 1 88 ? 5.957 -27.859 -9.055 1 96.25 88 GLU A N 1
ATOM 686 C CA . GLU A 1 88 ? 4.957 -28.703 -8.414 1 96.25 88 GLU A CA 1
ATOM 687 C C . GLU A 1 88 ? 4.172 -27.922 -7.363 1 96.25 88 GLU A C 1
ATOM 689 O O . GLU A 1 88 ? 2.941 -28 -7.312 1 96.25 88 GLU A O 1
ATOM 694 N N . LYS A 1 89 ? 4.879 -27.172 -6.586 1 95.31 89 LYS A N 1
ATOM 695 C CA . LYS A 1 89 ? 4.227 -26.359 -5.562 1 95.31 89 LYS A CA 1
ATOM 696 C C . LYS A 1 89 ? 3.281 -25.328 -6.191 1 95.31 89 LYS A C 1
ATOM 698 O O . LYS A 1 89 ? 2.143 -25.188 -5.742 1 95.31 89 LYS A O 1
ATOM 703 N N . TRP A 1 90 ? 3.715 -24.656 -7.238 1 96.56 90 TRP A N 1
ATOM 704 C CA . TRP A 1 90 ? 2.92 -23.594 -7.844 1 96.56 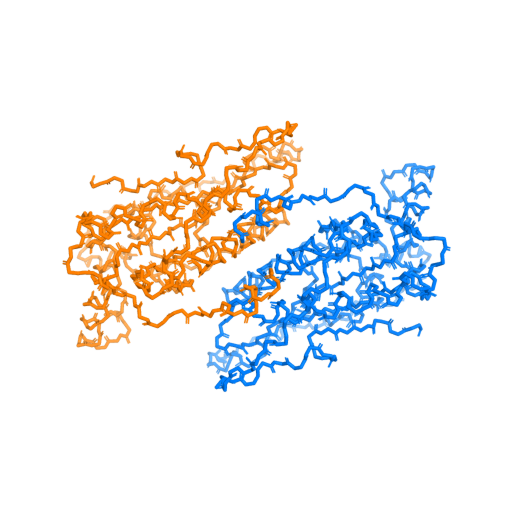90 TRP A CA 1
ATOM 705 C C . TRP A 1 90 ? 1.741 -24.172 -8.617 1 96.56 90 TRP A C 1
ATOM 707 O O . TRP A 1 90 ? 0.703 -23.516 -8.758 1 96.56 90 TRP A O 1
ATOM 717 N N . SER A 1 91 ? 1.864 -25.438 -9.102 1 96.38 91 SER A N 1
ATOM 718 C CA . SER A 1 91 ? 0.787 -26.094 -9.844 1 96.38 91 SER A CA 1
ATOM 719 C C . SER A 1 91 ? -0.388 -26.422 -8.922 1 96.38 91 SER A C 1
ATOM 721 O O . SER A 1 91 ? -1.496 -26.688 -9.398 1 96.38 91 SER A O 1
ATOM 723 N N . GLN A 1 92 ? -0.155 -26.359 -7.617 1 94.94 92 GLN A N 1
ATOM 724 C CA . GLN A 1 92 ? -1.186 -26.75 -6.656 1 94.94 92 GLN A CA 1
ATOM 725 C C . GLN A 1 92 ? -1.922 -25.516 -6.129 1 94.94 92 GLN A C 1
ATOM 727 O O . GLN A 1 92 ? -2.92 -25.641 -5.418 1 94.94 92 GLN A O 1
ATOM 732 N N . ILE A 1 93 ? -1.438 -24.328 -6.426 1 96.12 93 ILE A N 1
ATOM 733 C CA . ILE A 1 93 ? -2.021 -23.109 -5.891 1 96.12 93 ILE A CA 1
ATOM 734 C C . ILE A 1 93 ? -3.4 -22.875 -6.508 1 96.12 93 ILE A C 1
ATOM 736 O O . ILE A 1 93 ? -3.539 -22.828 -7.73 1 96.12 93 ILE A O 1
ATOM 740 N N . PRO A 1 94 ? -4.441 -22.703 -5.719 1 96.12 94 PRO A N 1
ATOM 741 C CA . PRO A 1 94 ? -5.824 -22.656 -6.195 1 96.12 94 PRO A CA 1
ATOM 742 C C . PRO A 1 94 ? -6.094 -21.484 -7.133 1 96.12 94 PRO A C 1
ATOM 744 O O . PRO A 1 94 ? -6.895 -21.609 -8.062 1 96.12 94 PRO A O 1
ATOM 747 N N . ALA A 1 95 ? -5.449 -20.328 -6.863 1 95.81 95 ALA A N 1
ATOM 748 C CA . ALA A 1 95 ? -5.648 -19.156 -7.719 1 95.81 95 ALA A CA 1
ATOM 749 C C . ALA A 1 95 ? -4.473 -18.188 -7.609 1 95.81 95 ALA A C 1
ATOM 751 O O . ALA A 1 95 ? -3.736 -18.203 -6.621 1 95.81 95 ALA A O 1
ATOM 752 N N . PHE A 1 96 ? -4.293 -17.469 -8.648 1 96.5 96 PHE A N 1
ATOM 753 C CA . PHE A 1 96 ? -3.391 -16.328 -8.672 1 96.5 96 PHE A CA 1
ATOM 754 C C . PHE A 1 96 ? -4.145 -15.047 -9 1 96.5 96 PHE A C 1
ATOM 756 O O . PHE A 1 96 ? -5.117 -15.07 -9.758 1 96.5 96 PHE A O 1
ATOM 763 N N . LEU A 1 97 ? -3.727 -13.992 -8.406 1 95.25 97 LEU A N 1
ATOM 764 C CA . LEU A 1 97 ? -4.191 -12.648 -8.742 1 95.25 97 LEU A CA 1
ATOM 765 C C . LEU A 1 97 ? -3.016 -11.742 -9.094 1 95.25 97 LEU A C 1
ATOM 767 O O . LEU A 1 97 ? -2.131 -11.516 -8.266 1 95.25 97 LEU A O 1
ATOM 771 N N . VAL A 1 98 ? -3 -11.281 -10.359 1 96.12 98 VAL A N 1
ATOM 772 C CA . VAL A 1 98 ? -1.938 -10.398 -10.828 1 96.12 98 VAL A CA 1
ATOM 773 C C . VAL A 1 98 ? -2.398 -8.945 -10.742 1 96.12 98 VAL A C 1
ATOM 775 O O . VAL A 1 98 ? -3.506 -8.609 -11.172 1 96.12 98 VAL A O 1
ATOM 778 N N . THR A 1 99 ? -1.604 -8.078 -10.18 1 96.31 99 THR A N 1
ATOM 779 C CA . THR A 1 99 ? -1.917 -6.656 -10.125 1 96.31 99 THR A CA 1
ATOM 780 C C . THR A 1 99 ? -1.089 -5.883 -11.148 1 96.31 99 THR A C 1
ATOM 782 O O . THR A 1 99 ? 0.143 -5.926 -11.117 1 96.31 99 THR A O 1
ATOM 785 N N . LEU A 1 100 ? -1.793 -5.195 -12.016 1 93.69 100 LEU A N 1
ATOM 786 C CA . LEU A 1 100 ? -1.16 -4.332 -13 1 93.69 100 LEU A CA 1
ATOM 787 C C . LEU A 1 100 ? -1.385 -2.861 -12.664 1 93.69 100 LEU A C 1
ATOM 789 O O . LEU A 1 100 ? -2.477 -2.477 -12.242 1 93.69 100 LEU A O 1
ATOM 793 N N . VAL A 1 101 ? -0.362 -2.082 -12.781 1 95.75 101 VAL A N 1
ATOM 794 C CA . VAL A 1 101 ? -0.463 -0.629 -12.695 1 95.75 101 VAL A CA 1
ATOM 795 C C . VAL A 1 101 ? -0.337 -0.018 -14.086 1 95.75 101 VAL A C 1
ATOM 797 O O . VAL A 1 101 ? 0.643 -0.263 -14.797 1 95.75 101 VAL A O 1
ATOM 800 N N . HIS A 1 102 ? -1.296 0.735 -14.445 1 90.81 102 HIS A N 1
ATOM 801 C CA . HIS A 1 102 ? -1.356 1.279 -15.797 1 90.81 102 HIS A CA 1
ATOM 802 C C . HIS A 1 102 ? -0.831 2.709 -15.836 1 90.81 102 HIS A C 1
ATOM 804 O O . HIS A 1 102 ? -1.022 3.475 -14.891 1 90.81 102 HIS A O 1
ATOM 810 N N . LYS A 1 103 ? -0.008 3.004 -16.812 1 82.81 103 LYS A N 1
ATOM 811 C CA . LYS A 1 103 ? 0.411 4.387 -17.031 1 82.81 103 LYS A CA 1
ATOM 812 C C . LYS A 1 103 ? -0.759 5.25 -17.5 1 82.81 103 LYS A C 1
ATOM 814 O O . LYS A 1 103 ? -1.478 4.883 -18.422 1 82.81 103 LYS A O 1
ATOM 819 N N . ASN A 1 104 ? -1.253 6.117 -16.562 1 62.38 104 ASN A N 1
ATOM 820 C CA . ASN A 1 104 ? -2.322 7.012 -16.984 1 62.38 104 ASN A CA 1
ATOM 821 C C . ASN A 1 104 ? -1.829 8.023 -18.016 1 62.38 104 ASN A C 1
ATOM 823 O O . ASN A 1 104 ? -0.798 8.672 -17.812 1 62.38 104 ASN A O 1
ATOM 827 N N . GLN A 1 105 ? -2.004 7.887 -19.25 1 53 105 GLN A N 1
ATOM 828 C CA . GLN A 1 105 ? -1.643 8.828 -20.312 1 53 105 GLN A CA 1
ATOM 829 C C . GLN A 1 105 ? -2.273 10.195 -20.062 1 53 105 GLN A C 1
ATOM 831 O O . GLN A 1 105 ? -1.773 11.211 -20.562 1 53 105 GLN A O 1
ATOM 836 N N . LYS A 1 106 ? -3.285 10.422 -19.406 1 44.66 106 LYS A N 1
ATOM 837 C CA . LYS A 1 106 ? -3.859 11.758 -19.516 1 44.66 106 LYS A CA 1
ATOM 838 C C . LYS A 1 106 ? -2.955 12.805 -18.875 1 44.66 106 LYS A C 1
ATOM 840 O O . LYS A 1 106 ? -3.168 14.008 -19.047 1 44.66 106 LYS A O 1
ATOM 845 N N . ALA A 1 107 ? -2.254 12.562 -17.906 1 41.31 107 ALA A N 1
ATOM 846 C CA . ALA A 1 107 ? -1.771 13.734 -17.188 1 41.31 107 ALA A CA 1
ATOM 847 C C . ALA A 1 107 ? -0.75 14.516 -18.016 1 41.31 107 ALA A C 1
ATOM 849 O O . ALA A 1 107 ? -0.216 15.531 -17.562 1 41.31 107 ALA A O 1
ATOM 850 N N . VAL A 1 108 ? 0.021 13.844 -18.875 1 37.81 108 VAL A N 1
ATOM 851 C CA . VAL A 1 108 ? 1.077 14.688 -19.422 1 37.81 108 VAL A CA 1
ATOM 852 C C . VAL A 1 108 ? 0.462 15.805 -20.266 1 37.81 108 VAL A C 1
ATOM 854 O O . VAL A 1 108 ? 1.157 16.453 -21.047 1 37.81 108 VAL A O 1
ATOM 857 N N . LEU A 1 109 ? -0.78 16.172 -20.094 1 33.12 109 LEU A N 1
ATOM 858 C CA . LEU A 1 109 ? -1.017 17.188 -21.109 1 33.12 109 LEU A CA 1
ATOM 859 C C . LEU A 1 109 ? -0.048 18.359 -20.938 1 33.12 109 LEU A C 1
ATOM 861 O O . LEU A 1 109 ? -0.046 19.297 -21.734 1 33.12 109 LEU A O 1
ATOM 865 N N . SER A 1 110 ? 0.306 18.781 -19.609 1 31.55 110 SER A N 1
ATOM 866 C CA . SER A 1 110 ? 0.783 20.141 -19.828 1 31.55 110 SER A CA 1
ATOM 867 C C . SER A 1 110 ? 2.041 20.156 -20.688 1 31.55 110 SER A C 1
ATOM 869 O O . SER A 1 110 ? 2.209 21.047 -21.547 1 31.55 110 SER A O 1
ATOM 871 N N . ASP A 1 111 ? 3.295 19.766 -20.062 1 29.83 111 ASP A N 1
ATOM 872 C CA . ASP A 1 111 ? 4.488 20.406 -20.594 1 29.83 111 ASP A CA 1
ATOM 873 C C . ASP A 1 111 ? 4.934 19.766 -21.906 1 29.83 111 ASP A C 1
ATOM 875 O O . ASP A 1 111 ? 5.703 18.797 -21.906 1 29.83 111 ASP A O 1
ATOM 879 N N . SER A 1 112 ? 4.125 19.547 -22.812 1 28.92 112 SER A N 1
ATOM 880 C CA . SER A 1 112 ? 4.531 18.875 -24.047 1 28.92 112 SER A CA 1
ATOM 881 C C . SER A 1 112 ? 5.582 19.672 -24.797 1 28.92 112 SER A C 1
ATOM 883 O O . SER A 1 112 ? 5.32 20.156 -25.906 1 28.92 112 SER A O 1
ATOM 885 N N . SER A 1 113 ? 6.473 20.531 -24.062 1 26.27 113 SER A N 1
ATOM 886 C CA . SER A 1 113 ? 7.203 21.094 -25.203 1 26.27 113 SER A CA 1
ATOM 887 C C . SER A 1 113 ? 7.766 19.984 -26.094 1 26.27 113 SER A C 1
ATOM 889 O O . SER A 1 113 ? 7.715 18.812 -25.734 1 26.27 113 SER A O 1
ATOM 891 N N . SER A 1 114 ? 9.148 20.234 -26.547 1 24.11 114 SER A N 1
ATOM 892 C CA . SER A 1 114 ? 9.781 20.078 -27.844 1 24.11 114 SER A CA 1
ATOM 893 C C . SER A 1 114 ? 10.117 18.609 -28.125 1 24.11 114 SER A C 1
ATOM 895 O O . SER A 1 114 ? 9.734 18.078 -29.172 1 24.11 114 SER A O 1
ATOM 897 N N . GLY A 1 115 ? 11.375 18.109 -27.672 1 22.88 115 GLY A N 1
ATOM 898 C CA . GLY A 1 115 ? 12.383 17.719 -28.641 1 22.88 115 GLY A CA 1
ATOM 899 C C . GLY A 1 115 ? 12.195 16.297 -29.172 1 22.88 115 GLY A C 1
ATOM 900 O O . GLY A 1 115 ? 11.195 15.648 -28.859 1 22.88 115 GLY A O 1
ATOM 901 N N . GLY A 1 116 ? 13.328 15.422 -28.984 1 23.08 116 GLY A N 1
ATOM 902 C CA . GLY A 1 116 ? 14.062 14.586 -29.922 1 23.08 116 GLY A CA 1
ATOM 903 C C . GLY A 1 116 ? 13.484 13.18 -30.047 1 23.08 116 GLY A C 1
ATOM 904 O O . GLY A 1 116 ? 12.773 12.719 -29.156 1 23.08 116 GLY A O 1
ATOM 905 N N . SER A 1 117 ? 13.344 12.758 -31.312 1 23.2 117 SER A N 1
ATOM 906 C CA . SER A 1 117 ? 12.906 11.539 -31.984 1 23.2 117 SER A CA 1
ATOM 907 C C . SER A 1 117 ? 13.695 10.328 -31.516 1 23.2 117 SER A C 1
ATOM 909 O O . SER A 1 117 ? 14.898 10.234 -31.75 1 23.2 117 SER A O 1
ATOM 911 N N . SER A 1 118 ? 13.852 10.078 -30.203 1 24.7 118 SER A N 1
ATOM 912 C CA . SER A 1 118 ? 14.758 8.938 -30.078 1 24.7 118 SER A CA 1
ATOM 913 C C . SER A 1 118 ? 14.234 7.73 -30.844 1 24.7 118 SER A C 1
ATOM 915 O O . SER A 1 118 ? 13.023 7.512 -30.922 1 24.7 118 SER A O 1
ATOM 917 N N . SER A 1 119 ? 15.055 7.27 -31.828 1 21.86 119 SER A N 1
ATOM 918 C CA . SER A 1 119 ? 15.016 6.152 -32.781 1 21.86 119 SER A CA 1
ATOM 919 C C . SER A 1 119 ? 14.719 4.84 -32.062 1 21.86 119 SER A C 1
ATOM 921 O O . SER A 1 119 ? 15.25 4.582 -30.969 1 21.86 119 SER A O 1
ATOM 923 N N . SER A 1 120 ? 13.547 4.391 -32.281 1 22.95 120 SER A N 1
ATOM 924 C CA . SER A 1 120 ? 13 3.086 -31.922 1 22.95 120 SER A CA 1
ATOM 925 C C . SER A 1 120 ? 13.828 1.955 -32.531 1 22.95 120 SER A C 1
ATOM 927 O O . SER A 1 120 ? 13.805 1.731 -33.719 1 22.95 120 SER A O 1
ATOM 929 N N . SER A 1 121 ? 15.227 1.896 -32.094 1 24.84 121 SER A N 1
ATOM 930 C CA . SER A 1 121 ? 15.906 0.783 -32.75 1 24.84 121 SER A CA 1
ATOM 931 C C . SER A 1 121 ? 15.148 -0.524 -32.562 1 24.84 121 SER A C 1
ATOM 933 O O . SER A 1 121 ? 14.734 -0.834 -31.438 1 24.84 121 SER A O 1
ATOM 935 N N . SER A 1 122 ? 14.602 -0.948 -33.625 1 22.39 122 SER A N 1
ATOM 936 C CA . SER A 1 122 ? 13.953 -2.23 -33.875 1 22.39 122 SER A CA 1
ATOM 937 C C . SER A 1 122 ? 14.914 -3.393 -33.625 1 22.39 122 SER A C 1
ATOM 939 O O . SER A 1 122 ? 15.914 -3.535 -34.344 1 22.39 122 SER A O 1
ATOM 941 N N . ARG A 1 123 ? 15.227 -3.697 -32.438 1 23.89 123 ARG A N 1
ATOM 942 C CA . ARG A 1 123 ? 16.047 -4.887 -32.25 1 23.89 123 ARG A CA 1
ATOM 943 C C . ARG A 1 123 ? 15.562 -6.039 -33.094 1 23.89 123 ARG A C 1
ATOM 945 O O . ARG A 1 123 ? 14.352 -6.23 -33.281 1 23.89 123 ARG A O 1
ATOM 952 N N . SER A 1 124 ? 16.391 -6.516 -34.062 1 23.73 124 SER A N 1
ATOM 953 C CA . SER A 1 124 ? 16.297 -7.586 -35.031 1 23.73 124 SER A CA 1
ATOM 954 C C . SER A 1 124 ? 15.953 -8.922 -34.375 1 23.73 124 SER A C 1
ATOM 956 O O . SER A 1 124 ? 16.219 -9.117 -33.188 1 23.73 124 SER A O 1
ATOM 958 N N . ASP A 1 125 ? 15.133 -9.812 -35.062 1 27.69 125 ASP A N 1
ATOM 959 C CA . ASP A 1 125 ? 14.43 -11.086 -34.938 1 27.69 125 ASP A CA 1
ATOM 960 C C . ASP A 1 125 ? 15.414 -12.258 -34.969 1 27.69 125 ASP A C 1
ATOM 962 O O . ASP A 1 125 ? 15.023 -13.391 -35.281 1 27.69 125 ASP A O 1
ATOM 966 N N . THR A 1 126 ? 16.766 -12.086 -34.875 1 29.53 126 THR A N 1
ATOM 967 C CA . THR A 1 126 ? 17.406 -13.344 -35.219 1 29.53 126 THR A CA 1
ATOM 968 C C . THR A 1 126 ? 17.031 -14.438 -34.219 1 29.53 126 THR A C 1
ATOM 970 O O . THR A 1 126 ? 17.031 -14.211 -33.031 1 29.53 126 THR A O 1
ATOM 973 N N . VAL A 1 127 ? 16.375 -15.477 -34.781 1 30.45 127 VAL A N 1
ATOM 974 C CA . VAL A 1 127 ? 15.867 -16.75 -34.25 1 30.45 127 VAL A CA 1
ATOM 975 C C . VAL A 1 127 ? 17.031 -17.594 -33.719 1 30.45 127 VAL A C 1
ATOM 977 O O . VAL A 1 127 ? 16.922 -18.812 -33.656 1 30.45 127 VAL A O 1
ATOM 980 N N . ASP A 1 128 ? 18.297 -17.109 -33.719 1 33.53 128 ASP A N 1
ATOM 981 C CA . ASP A 1 128 ? 19.25 -18.172 -33.406 1 33.53 128 ASP A CA 1
ATOM 982 C C . ASP A 1 128 ? 18.797 -18.984 -32.188 1 33.53 128 ASP A C 1
ATOM 984 O O . ASP A 1 128 ? 17.984 -18.516 -31.406 1 33.53 128 ASP A O 1
ATOM 988 N N . GLU A 1 129 ? 19.391 -20.25 -31.969 1 36.5 129 GLU A N 1
ATOM 989 C CA . GLU A 1 129 ? 19.141 -21.172 -30.875 1 36.5 129 GLU A CA 1
ATOM 990 C C . GLU A 1 129 ? 19 -20.438 -29.547 1 36.5 129 GLU A C 1
ATOM 992 O O . GLU A 1 129 ? 19.984 -20.203 -28.859 1 36.5 129 GLU A O 1
ATOM 997 N N . ILE A 1 130 ? 18.562 -19.234 -29.531 1 37.53 130 ILE A N 1
ATOM 998 C CA . ILE A 1 130 ? 18.438 -17.984 -28.797 1 37.53 130 ILE A CA 1
ATOM 999 C C . ILE A 1 130 ? 17.844 -18.234 -27.422 1 37.53 130 ILE A C 1
ATOM 1001 O O . ILE A 1 130 ? 16.703 -18.703 -27.312 1 37.53 130 ILE A O 1
ATOM 1005 N N . SER A 1 131 ? 18.547 -18.906 -26.469 1 46.69 131 SER A N 1
ATOM 1006 C CA . SER A 1 131 ? 18.219 -18.844 -25.047 1 46.69 131 SER A CA 1
ATOM 1007 C C . SER A 1 131 ? 17.297 -17.656 -24.75 1 46.69 131 SER A C 1
ATOM 1009 O O . SER A 1 131 ? 17.719 -16.5 -24.828 1 46.69 131 SER A O 1
ATOM 1011 N N . ASP A 1 132 ? 16.141 -17.562 -25.516 1 61.84 132 ASP A N 1
ATOM 1012 C CA . ASP A 1 132 ? 15.273 -16.562 -26.125 1 61.84 132 ASP A CA 1
ATOM 1013 C C . ASP A 1 132 ? 14.844 -15.516 -25.094 1 61.84 132 ASP A C 1
ATOM 1015 O O . ASP A 1 132 ? 14 -14.656 -25.375 1 61.84 132 ASP A O 1
ATOM 1019 N N . GLY A 1 133 ? 15.648 -15.336 -24.172 1 84 133 GLY A N 1
ATOM 1020 C CA . GLY A 1 133 ? 15.461 -14.273 -23.203 1 84 133 GLY A CA 1
ATOM 1021 C C . GLY A 1 133 ? 14.039 -14.211 -22.656 1 84 133 GLY A C 1
ATOM 1022 O O . GLY A 1 133 ? 13.719 -13.32 -21.859 1 84 133 GLY A O 1
ATOM 1023 N N . THR A 1 134 ? 13.336 -15.352 -23.094 1 92.81 134 THR A N 1
ATOM 1024 C CA . THR A 1 134 ? 11.906 -15.32 -22.797 1 92.81 134 THR A CA 1
ATOM 1025 C C . THR A 1 134 ? 11.672 -15.477 -21.297 1 92.81 134 THR A C 1
ATOM 1027 O O . THR A 1 134 ? 10.734 -14.891 -20.75 1 92.81 134 THR A O 1
ATOM 1030 N N . PHE A 1 135 ? 12.594 -16.25 -20.641 1 95.62 135 PHE A N 1
ATOM 1031 C CA . PHE A 1 135 ? 12.406 -16.516 -19.219 1 95.62 135 PHE A CA 1
ATOM 1032 C C . PHE A 1 135 ? 13.445 -15.789 -18.375 1 95.62 135 PHE A C 1
ATOM 1034 O O . PHE A 1 135 ? 13.562 -16.031 -17.172 1 95.62 135 PHE A O 1
ATOM 1041 N N . GLU A 1 136 ? 14.258 -14.953 -19 1 94.81 136 GLU A N 1
ATOM 1042 C CA . GLU A 1 136 ? 15.203 -14.102 -18.281 1 94.81 136 GLU A CA 1
ATOM 1043 C C . GLU A 1 136 ? 14.523 -12.836 -17.766 1 94.81 136 GLU A C 1
ATOM 1045 O O . GLU A 1 136 ? 13.867 -12.117 -18.516 1 94.81 136 GLU A O 1
ATOM 1050 N N . PRO A 1 137 ? 14.703 -12.617 -16.484 1 95.06 137 PRO A N 1
ATOM 1051 C CA . PRO A 1 137 ? 14.086 -11.398 -15.953 1 95.06 137 PRO A CA 1
ATOM 1052 C C . PRO A 1 137 ? 14.609 -10.133 -16.641 1 95.06 137 PRO A C 1
ATOM 1054 O O . PRO A 1 137 ? 15.805 -10.039 -16.938 1 95.06 137 PRO A O 1
ATOM 1057 N N . LEU A 1 138 ? 13.68 -9.273 -16.938 1 95.25 138 LEU A N 1
ATOM 1058 C CA . LEU A 1 138 ? 14.031 -7.965 -17.484 1 95.25 138 LEU A CA 1
ATOM 1059 C C . LEU A 1 138 ? 14.758 -7.113 -16.453 1 95.25 138 LEU A C 1
ATOM 1061 O O . LEU A 1 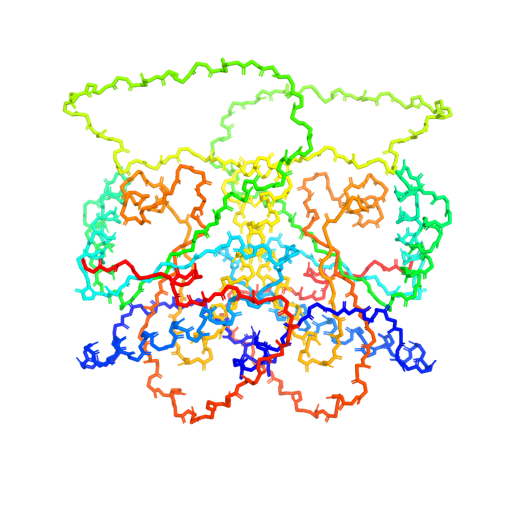138 ? 14.562 -7.301 -15.242 1 95.25 138 LEU A O 1
ATOM 1065 N N . PRO A 1 139 ? 15.578 -6.246 -16.953 1 94.56 139 PRO A N 1
ATOM 1066 C CA . PRO A 1 139 ? 16.203 -5.332 -16 1 94.56 139 PRO A CA 1
ATOM 1067 C C . PRO A 1 139 ? 15.203 -4.453 -15.273 1 94.56 139 PRO A C 1
ATOM 1069 O O . PRO A 1 139 ? 14.141 -4.141 -15.812 1 94.56 139 PRO A O 1
ATOM 1072 N N . TYR A 1 140 ? 15.57 -4.07 -14.078 1 94.62 140 TYR A N 1
ATOM 1073 C CA . TYR A 1 140 ? 14.727 -3.189 -13.273 1 94.62 140 TYR A CA 1
ATOM 1074 C C . TYR A 1 140 ? 14.492 -1.863 -13.984 1 94.62 140 TYR A C 1
ATOM 1076 O O . TYR A 1 140 ? 15.43 -1.236 -14.477 1 94.62 140 TYR A O 1
ATOM 1084 N N . ALA A 1 141 ? 13.211 -1.458 -14.047 1 93.75 141 ALA A N 1
ATOM 1085 C CA . ALA A 1 141 ? 12.812 -0.154 -14.578 1 93.75 141 ALA A CA 1
ATOM 1086 C C . ALA A 1 141 ? 12.125 0.688 -13.508 1 93.75 141 ALA A C 1
ATOM 1088 O O . ALA A 1 141 ? 11.008 0.383 -13.094 1 93.75 141 ALA A O 1
ATOM 1089 N N . PRO A 1 142 ? 12.758 1.742 -13.062 1 95.44 142 PRO A N 1
ATOM 1090 C CA . PRO A 1 142 ? 12.141 2.568 -12.023 1 95.44 142 PRO A CA 1
ATOM 1091 C C . PRO A 1 142 ? 10.953 3.375 -12.531 1 95.44 142 PRO A C 1
ATOM 1093 O O . PRO A 1 142 ? 10.867 3.67 -13.727 1 95.44 142 PRO A O 1
ATOM 1096 N N . PRO A 1 143 ? 9.93 3.67 -11.555 1 95.12 143 PRO A N 1
ATOM 1097 C CA . PRO A 1 143 ? 8.953 4.688 -11.953 1 95.12 143 PRO A CA 1
ATOM 1098 C C . PRO A 1 143 ? 9.609 6 -12.383 1 95.12 143 PRO A C 1
ATOM 1100 O O . PRO A 1 143 ? 10.477 6.52 -11.672 1 95.12 143 PRO A O 1
ATOM 1103 N N . GLU A 1 144 ? 9.117 6.559 -13.453 1 93.19 144 GLU A N 1
ATOM 1104 C CA . GLU A 1 144 ? 9.828 7.664 -14.086 1 93.19 144 GLU A CA 1
ATOM 1105 C C . GLU A 1 144 ? 9.414 9.008 -13.484 1 93.19 144 GLU A C 1
ATOM 1107 O O . GLU A 1 144 ? 10.125 10 -13.617 1 93.19 144 GLU A O 1
ATOM 1112 N N . THR A 1 145 ? 8.242 9.031 -12.961 1 93.38 145 THR A N 1
ATOM 1113 C CA . THR A 1 145 ? 7.707 10.281 -12.43 1 93.38 145 THR A CA 1
ATOM 1114 C C . THR A 1 145 ? 7.117 10.062 -11.039 1 93.38 145 THR A C 1
ATOM 1116 O O . THR A 1 145 ? 6.867 8.93 -10.633 1 93.38 145 THR A O 1
ATOM 1119 N N . GLU A 1 146 ? 6.871 11.156 -10.367 1 92.69 146 GLU A N 1
ATOM 1120 C CA . GLU A 1 146 ? 6.199 11.109 -9.07 1 92.69 146 GLU A CA 1
ATOM 1121 C C . GLU A 1 146 ? 4.805 10.508 -9.195 1 92.69 146 GLU A C 1
ATOM 1123 O O . GLU A 1 146 ? 4.375 9.742 -8.336 1 92.69 146 GLU A O 1
ATOM 1128 N N . ARG A 1 147 ? 4.176 10.836 -10.227 1 92.38 147 ARG A N 1
ATOM 1129 C CA . ARG A 1 147 ? 2.828 10.328 -10.461 1 92.38 147 ARG A CA 1
ATOM 1130 C C . ARG A 1 147 ? 2.836 8.805 -10.594 1 92.38 147 ARG A C 1
ATOM 1132 O O . ARG A 1 147 ? 1.98 8.125 -10.031 1 92.38 147 ARG A O 1
ATOM 1139 N N . GLN A 1 148 ? 3.768 8.281 -11.32 1 93.88 148 GLN A N 1
ATOM 1140 C CA . GLN A 1 148 ? 3.879 6.836 -11.477 1 93.88 148 GLN A CA 1
ATOM 1141 C C . GLN A 1 148 ? 4.148 6.16 -10.133 1 93.88 148 GLN A C 1
ATOM 1143 O O . GLN A 1 148 ? 3.613 5.082 -9.859 1 93.88 148 GLN A O 1
ATOM 1148 N N . LEU A 1 149 ? 4.973 6.824 -9.352 1 95.81 149 LEU A N 1
ATOM 1149 C CA . LEU A 1 149 ? 5.258 6.281 -8.031 1 95.81 149 LEU A CA 1
ATOM 1150 C C . LEU A 1 149 ? 4.02 6.328 -7.141 1 95.81 149 LEU A C 1
ATOM 1152 O O . LEU A 1 149 ? 3.754 5.387 -6.391 1 95.81 149 LEU A O 1
ATOM 1156 N N . GLU A 1 150 ? 3.256 7.359 -7.242 1 94.75 150 GLU A N 1
ATOM 1157 C CA . GLU A 1 150 ? 2.004 7.488 -6.504 1 94.75 150 GLU A CA 1
ATOM 1158 C C . GLU A 1 150 ? 0.986 6.445 -6.953 1 94.75 150 GLU A C 1
ATOM 1160 O O . GLU A 1 150 ? 0.239 5.906 -6.133 1 94.75 150 GLU A O 1
ATOM 1165 N N . ASP A 1 151 ? 0.943 6.203 -8.258 1 94 151 ASP A N 1
ATOM 1166 C CA . ASP A 1 151 ? 0.07 5.152 -8.773 1 94 151 ASP A CA 1
ATOM 1167 C C . ASP A 1 151 ? 0.472 3.785 -8.219 1 94 151 ASP A C 1
ATOM 1169 O O . ASP A 1 151 ? -0.387 2.963 -7.895 1 94 151 ASP A O 1
ATOM 1173 N N . TYR A 1 152 ? 1.755 3.58 -8.133 1 96.62 152 TYR A N 1
ATOM 1174 C CA . TYR A 1 152 ? 2.264 2.346 -7.547 1 96.62 152 TYR A CA 1
ATOM 1175 C C . TYR A 1 152 ? 1.88 2.24 -6.074 1 96.62 152 TYR A C 1
ATOM 1177 O O . TYR A 1 152 ? 1.538 1.158 -5.59 1 96.62 152 TYR A O 1
ATOM 1185 N N . ALA A 1 153 ? 1.917 3.332 -5.352 1 97.19 153 ALA A N 1
ATOM 1186 C CA . ALA A 1 153 ? 1.478 3.361 -3.959 1 97.19 153 ALA A CA 1
ATOM 1187 C C . ALA A 1 153 ? -0.003 3.012 -3.842 1 97.19 153 ALA A C 1
ATOM 1189 O O . ALA A 1 153 ? -0.397 2.232 -2.973 1 97.19 153 ALA A O 1
ATOM 1190 N N . SER A 1 154 ? -0.787 3.598 -4.719 1 94.75 154 SER A N 1
ATOM 1191 C CA . SER A 1 154 ? -2.215 3.299 -4.746 1 94.75 154 SER A CA 1
ATOM 1192 C C . SER A 1 154 ? -2.465 1.812 -4.984 1 94.75 154 SER A C 1
ATOM 1194 O O . SER A 1 154 ? -3.275 1.195 -4.289 1 94.75 154 SER A O 1
ATOM 1196 N N . ALA A 1 155 ? -1.757 1.263 -5.938 1 95.81 155 ALA A N 1
ATOM 1197 C CA . ALA A 1 155 ? -1.881 -0.163 -6.23 1 95.81 155 ALA A CA 1
ATOM 1198 C C . ALA A 1 155 ? -1.475 -1.005 -5.023 1 95.81 155 ALA A C 1
ATOM 1200 O O . ALA A 1 155 ? -2.102 -2.027 -4.73 1 95.81 155 ALA A O 1
ATOM 1201 N N . SER A 1 156 ? -0.409 -0.587 -4.32 1 97.62 156 SER A N 1
ATOM 1202 C CA . SER A 1 156 ? 0.051 -1.305 -3.135 1 97.62 156 SER A CA 1
ATOM 1203 C C . SER A 1 156 ? -0.993 -1.264 -2.023 1 97.62 156 SER A C 1
ATOM 1205 O O . SER A 1 156 ? -1.226 -2.268 -1.347 1 97.62 156 SER A O 1
ATOM 1207 N N . ALA A 1 157 ? -1.595 -0.131 -1.854 1 97.12 157 ALA A N 1
ATOM 1208 C CA . ALA A 1 157 ? -2.699 -0.015 -0.904 1 97.12 157 ALA A CA 1
ATOM 1209 C C . ALA A 1 157 ? -3.867 -0.908 -1.312 1 97.12 157 ALA A C 1
ATOM 1211 O O . ALA A 1 157 ? -4.504 -1.536 -0.46 1 97.12 157 ALA A O 1
ATOM 1212 N N . ALA A 1 158 ? -4.152 -0.95 -2.598 1 93.88 158 ALA A N 1
ATOM 1213 C CA . ALA A 1 158 ? -5.211 -1.808 -3.121 1 93.88 158 ALA A CA 1
ATOM 1214 C C . ALA A 1 158 ? -4.91 -3.279 -2.852 1 93.88 158 ALA A C 1
ATOM 1216 O O . ALA A 1 158 ? -5.797 -4.043 -2.465 1 93.88 158 ALA A O 1
ATOM 1217 N N . ILE A 1 159 ? -3.65 -3.65 -3.062 1 97.19 159 ILE A N 1
ATOM 1218 C CA . ILE A 1 159 ? -3.232 -5.02 -2.779 1 97.19 159 ILE A CA 1
ATOM 1219 C C . ILE A 1 159 ? -3.459 -5.328 -1.301 1 97.19 159 ILE A C 1
ATOM 1221 O O . ILE A 1 159 ? -3.959 -6.402 -0.955 1 97.19 159 ILE A O 1
ATOM 1225 N N . GLN A 1 160 ? -3.09 -4.402 -0.466 1 96.75 160 GLN A N 1
ATOM 1226 C CA . GLN A 1 160 ? -3.299 -4.629 0.961 1 96.75 160 GLN A CA 1
ATOM 1227 C C . GLN A 1 160 ? -4.777 -4.844 1.272 1 96.75 160 GLN A C 1
ATOM 1229 O O . GLN A 1 160 ? -5.125 -5.688 2.102 1 96.75 160 GLN A O 1
ATOM 1234 N N . ASN A 1 161 ? -5.668 -4.086 0.646 1 93.94 161 ASN A N 1
ATOM 1235 C CA . ASN A 1 161 ? -7.102 -4.312 0.808 1 93.94 161 ASN A CA 1
ATOM 1236 C C . ASN A 1 161 ? -7.496 -5.723 0.381 1 93.94 161 ASN A C 1
ATOM 1238 O O . ASN A 1 161 ? -8.312 -6.367 1.04 1 93.94 161 ASN A O 1
ATOM 1242 N N . VAL A 1 162 ? -6.941 -6.172 -0.732 1 94.12 162 VAL A N 1
ATOM 1243 C CA . VAL A 1 162 ? -7.211 -7.527 -1.205 1 94.12 162 VAL A CA 1
ATOM 1244 C C . VAL A 1 162 ? -6.773 -8.539 -0.149 1 94.12 162 VAL A C 1
ATOM 1246 O O . VAL A 1 162 ? -7.539 -9.438 0.213 1 94.12 162 VAL A O 1
ATOM 1249 N N . LEU A 1 163 ? -5.543 -8.375 0.383 1 95.94 163 LEU A N 1
ATOM 1250 C CA . LEU A 1 163 ? -4.992 -9.305 1.367 1 95.94 163 LEU A CA 1
ATOM 1251 C C . LEU A 1 163 ? -5.855 -9.344 2.623 1 95.94 163 LEU A C 1
ATOM 1253 O O . LEU A 1 163 ? -6.148 -10.414 3.148 1 95.94 163 LEU A O 1
ATOM 1257 N N . LEU A 1 164 ? -6.277 -8.227 3.043 1 93.62 164 LEU A N 1
ATOM 1258 C CA . LEU A 1 164 ? -7.09 -8.133 4.254 1 93.62 164 LEU A CA 1
ATOM 1259 C C . LEU A 1 164 ? -8.461 -8.758 4.031 1 93.62 164 LEU A C 1
ATOM 1261 O O . LEU A 1 164 ? -8.984 -9.445 4.91 1 93.62 164 LEU A O 1
ATOM 1265 N N . SER A 1 165 ? -9.055 -8.477 2.877 1 92.12 165 SER A N 1
ATOM 1266 C CA . SER A 1 165 ? -10.367 -9.031 2.568 1 92.12 165 SER A CA 1
ATOM 1267 C C . SER A 1 165 ? -10.32 -10.562 2.531 1 92.12 165 SER A C 1
ATOM 1269 O O . SER A 1 165 ? -11.172 -11.227 3.125 1 92.12 165 SER A O 1
ATOM 1271 N N . LEU A 1 166 ? -9.336 -11.102 1.854 1 93.12 166 LEU A N 1
ATOM 1272 C CA . LEU A 1 166 ? -9.203 -12.547 1.761 1 93.12 166 LEU A CA 1
ATOM 1273 C C . LEU A 1 166 ? -8.875 -13.156 3.121 1 93.12 166 LEU A C 1
ATOM 1275 O O . LEU A 1 166 ? -9.359 -14.234 3.461 1 93.12 166 LEU A O 1
ATOM 1279 N N . HIS A 1 167 ? -8.062 -12.469 3.902 1 91.25 167 HIS A N 1
ATOM 1280 C CA . HIS A 1 167 ? -7.793 -12.898 5.27 1 91.25 167 HIS A CA 1
ATOM 1281 C C . HIS A 1 167 ? -9.078 -12.961 6.09 1 91.25 167 HIS A C 1
ATOM 1283 O O . HIS A 1 167 ? -9.289 -13.914 6.844 1 91.25 167 HIS A O 1
ATOM 1289 N N . ALA A 1 168 ? -9.898 -11.969 5.957 1 89.56 168 ALA A N 1
ATOM 1290 C CA . ALA A 1 168 ? -11.18 -11.945 6.656 1 89.56 168 ALA A CA 1
ATOM 1291 C C . ALA A 1 168 ? -12.031 -13.156 6.285 1 89.56 168 ALA A C 1
ATOM 1293 O O . ALA A 1 168 ? -12.828 -13.633 7.094 1 89.56 168 ALA A O 1
ATOM 1294 N N . ASP A 1 169 ? -11.844 -13.664 5.078 1 89.19 169 ASP A N 1
ATOM 1295 C CA . ASP A 1 169 ? -12.586 -14.82 4.602 1 89.19 169 ASP A CA 1
ATOM 1296 C C . ASP A 1 169 ? -11.883 -16.125 4.984 1 89.19 169 ASP A C 1
ATOM 1298 O O . ASP A 1 169 ? -12.32 -17.203 4.594 1 89.19 169 ASP A O 1
ATOM 1302 N N . GLY A 1 170 ? -10.742 -16.016 5.711 1 89 170 GLY A N 1
ATOM 1303 C CA . GLY A 1 170 ? -10 -17.188 6.129 1 89 170 GLY A CA 1
ATOM 1304 C C . GLY A 1 170 ? -9.156 -17.781 5.02 1 89 170 GLY A C 1
ATOM 1305 O O . GLY A 1 170 ? -8.891 -18.984 5.02 1 89 170 GLY A O 1
ATOM 1306 N N . ILE A 1 171 ? -8.867 -17.078 4.035 1 92.25 171 ILE A N 1
ATOM 1307 C CA . ILE A 1 171 ? -8.086 -17.531 2.891 1 92.25 171 ILE A CA 1
ATOM 1308 C C . ILE A 1 171 ? -6.645 -17.047 3.02 1 92.25 171 ILE A C 1
ATOM 1310 O O . ILE A 1 171 ? -6.402 -15.852 3.195 1 92.25 171 ILE A O 1
ATOM 1314 N N . ALA A 1 172 ? -5.691 -17.922 2.959 1 91.81 172 ALA A N 1
ATOM 1315 C CA . ALA A 1 172 ? -4.273 -17.578 3.027 1 91.81 172 ALA A CA 1
ATOM 1316 C C . ALA A 1 172 ? -3.803 -16.938 1.72 1 91.81 172 ALA A C 1
ATOM 1318 O O . ALA A 1 172 ? -4.223 -17.359 0.637 1 91.81 172 ALA A O 1
ATOM 1319 N N . THR A 1 173 ? -2.961 -15.961 1.878 1 95.12 173 THR A N 1
ATOM 1320 C CA . THR A 1 173 ? -2.422 -15.297 0.693 1 95.12 173 THR A CA 1
ATOM 1321 C C . THR A 1 173 ? -0.934 -15.008 0.866 1 95.12 173 THR A C 1
ATOM 1323 O O . THR A 1 173 ? -0.432 -14.961 1.991 1 95.12 173 THR A O 1
ATOM 1326 N N . LYS A 1 174 ? -0.247 -14.883 -0.178 1 94.44 174 LYS A N 1
ATOM 1327 C CA . LYS A 1 174 ? 1.141 -14.438 -0.251 1 94.44 174 LYS A CA 1
ATOM 1328 C C . LYS A 1 174 ? 1.343 -13.461 -1.402 1 94.44 174 LYS A C 1
ATOM 1330 O O . LYS A 1 174 ? 0.958 -13.742 -2.539 1 94.44 174 LYS A O 1
ATOM 1335 N N . TRP A 1 175 ? 1.874 -12.289 -1.112 1 96.5 175 TRP A N 1
ATOM 1336 C CA . TRP A 1 175 ? 2.258 -11.289 -2.109 1 96.5 175 TRP A CA 1
ATOM 1337 C C . TRP A 1 175 ? 3.697 -11.508 -2.566 1 96.5 175 TRP A C 1
ATOM 1339 O O . TRP A 1 175 ? 4.641 -11.25 -1.812 1 96.5 175 TRP A O 1
ATOM 1349 N N . ALA A 1 176 ? 3.879 -11.922 -3.869 1 94.88 176 ALA A N 1
ATOM 1350 C CA . ALA A 1 176 ? 5.203 -12.203 -4.414 1 94.88 176 ALA A CA 1
ATOM 1351 C C . ALA A 1 176 ? 5.594 -11.172 -5.469 1 94.88 176 ALA A C 1
ATOM 1353 O O . ALA A 1 176 ? 4.766 -10.758 -6.281 1 94.88 176 ALA A O 1
ATOM 1354 N N . THR A 1 177 ? 6.859 -10.711 -5.469 1 94.38 177 THR A N 1
ATOM 1355 C CA . THR A 1 177 ? 7.402 -9.781 -6.453 1 94.38 177 THR A CA 1
ATOM 1356 C C . THR A 1 177 ? 8.703 -10.312 -7.043 1 94.38 177 THR A C 1
ATOM 1358 O O . THR A 1 177 ? 9.492 -9.555 -7.605 1 94.38 177 THR A O 1
ATOM 1361 N N . GLY A 1 178 ? 9.023 -11.508 -7.102 1 91.75 178 GLY A N 1
ATOM 1362 C CA . GLY A 1 178 ? 10.281 -12.102 -7.516 1 91.75 178 GLY A CA 1
ATOM 1363 C C . GLY A 1 178 ? 10.453 -12.156 -9.023 1 91.75 178 GLY A C 1
ATOM 1364 O O . GLY A 1 178 ? 9.648 -11.578 -9.766 1 91.75 178 GLY A O 1
ATOM 1365 N N . PRO A 1 179 ? 11.469 -12.836 -9.516 1 95.19 179 PRO A N 1
ATOM 1366 C CA . PRO A 1 179 ? 11.875 -12.812 -10.922 1 95.19 179 PRO A CA 1
ATOM 1367 C C . PRO A 1 179 ? 10.805 -13.367 -11.859 1 95.19 179 PRO A C 1
ATOM 1369 O O . PRO A 1 179 ? 10.766 -13 -13.039 1 95.19 179 PRO A O 1
ATOM 1372 N N . VAL A 1 180 ? 9.961 -14.203 -11.406 1 96.75 180 VAL A N 1
ATOM 1373 C CA . VAL A 1 180 ? 8.953 -14.852 -12.242 1 96.75 180 VAL A CA 1
ATOM 1374 C C . VAL A 1 180 ? 8.086 -13.789 -12.922 1 96.75 180 VAL A C 1
ATOM 1376 O O . VAL A 1 180 ? 7.793 -13.891 -14.109 1 96.75 180 VAL A O 1
ATOM 1379 N N . ILE A 1 181 ? 7.742 -12.672 -12.211 1 96.88 181 ILE A N 1
ATOM 1380 C CA . ILE A 1 181 ? 6.797 -11.711 -12.766 1 96.88 181 ILE A CA 1
ATOM 1381 C C . ILE A 1 181 ? 7.551 -10.641 -13.555 1 96.88 181 ILE A C 1
ATOM 1383 O O . ILE A 1 181 ? 6.953 -9.664 -14.016 1 96.88 181 ILE A O 1
ATOM 1387 N N . CYS A 1 182 ? 8.859 -10.844 -13.68 1 96 182 CYS A N 1
ATOM 1388 C CA . CYS A 1 182 ? 9.695 -9.867 -14.367 1 96 182 CYS A CA 1
ATOM 1389 C C . CYS A 1 182 ? 10.164 -10.398 -15.711 1 96 182 CYS A C 1
ATOM 1391 O O . CYS A 1 182 ? 11.094 -9.859 -16.312 1 96 182 CYS A O 1
ATOM 1393 N N . THR A 1 183 ? 9.57 -11.469 -16.266 1 97 183 THR A N 1
ATOM 1394 C CA . THR A 1 183 ? 10.016 -12.094 -17.5 1 97 183 THR A CA 1
ATOM 1395 C C . THR A 1 183 ? 9.117 -11.688 -18.672 1 97 183 THR A C 1
ATOM 1397 O O . THR A 1 183 ? 7.93 -11.43 -18.484 1 97 183 THR A O 1
ATOM 1400 N N . PRO A 1 184 ? 9.719 -11.695 -19.906 1 97 184 PRO A N 1
ATOM 1401 C CA . PRO A 1 184 ? 8.867 -11.5 -21.078 1 97 184 PRO A CA 1
ATOM 1402 C C . PRO A 1 184 ? 7.742 -12.523 -21.172 1 97 184 PRO A C 1
ATOM 1404 O O . PRO A 1 184 ? 6.625 -12.188 -21.562 1 97 184 PRO A O 1
ATOM 1407 N N . ALA A 1 185 ? 7.992 -13.742 -20.766 1 96.69 185 ALA A N 1
ATOM 1408 C CA . ALA A 1 185 ? 6.996 -14.805 -20.828 1 96.69 185 ALA A CA 1
ATOM 1409 C C . ALA A 1 185 ? 5.797 -14.484 -19.938 1 96.69 185 ALA A C 1
ATOM 1411 O O . ALA A 1 185 ? 4.648 -14.664 -20.359 1 96.69 185 ALA A O 1
ATOM 1412 N N . PHE A 1 186 ? 6.07 -14.016 -18.766 1 97.62 186 PHE A N 1
ATOM 1413 C CA . PHE A 1 186 ? 4.98 -13.695 -17.844 1 97.62 186 PHE A CA 1
ATOM 1414 C C . PHE A 1 186 ? 4.195 -12.492 -18.344 1 97.62 186 PHE A C 1
ATOM 1416 O O . PHE A 1 186 ? 2.963 -12.477 -18.281 1 97.62 186 PHE A O 1
ATOM 1423 N N . ARG A 1 187 ? 4.887 -11.477 -18.75 1 96.69 187 ARG A N 1
ATOM 1424 C CA . ARG A 1 187 ? 4.223 -10.289 -19.297 1 96.69 187 ARG A CA 1
ATOM 1425 C C . ARG A 1 187 ? 3.295 -10.656 -20.438 1 96.69 187 ARG A C 1
ATOM 1427 O O . ARG A 1 187 ? 2.186 -10.125 -20.547 1 96.69 187 ARG A O 1
ATOM 1434 N N . LYS A 1 188 ? 3.799 -11.539 -21.312 1 95.88 188 LYS A N 1
ATOM 1435 C CA . LYS A 1 188 ? 2.975 -12.008 -22.422 1 95.88 188 LYS A CA 1
ATOM 1436 C C . LYS A 1 188 ? 1.752 -12.766 -21.922 1 95.88 188 LYS A C 1
ATOM 1438 O O . LYS A 1 188 ? 0.638 -12.547 -22.406 1 95.88 188 LYS A O 1
ATOM 1443 N N . LEU A 1 189 ? 1.952 -13.602 -20.953 1 94.94 189 LEU A N 1
ATOM 1444 C CA . LEU A 1 189 ? 0.882 -14.422 -20.391 1 94.94 189 LEU A CA 1
ATOM 1445 C C . LEU A 1 189 ? -0.254 -13.547 -19.875 1 94.94 189 LEU A C 1
ATOM 1447 O O . LEU A 1 189 ? -1.429 -13.852 -20.078 1 94.94 189 LEU A O 1
ATOM 1451 N N . VAL A 1 190 ? 0.126 -12.383 -19.234 1 95.12 190 VAL A N 1
ATOM 1452 C CA . VAL A 1 190 ? -0.891 -11.578 -18.562 1 95.12 190 VAL A CA 1
ATOM 1453 C C . VAL A 1 190 ? -1.285 -10.406 -19.453 1 95.12 190 VAL A C 1
ATOM 1455 O O . VAL A 1 190 ? -1.977 -9.484 -19.016 1 95.12 190 VAL A O 1
ATOM 1458 N N . HIS A 1 191 ? -0.794 -10.344 -20.656 1 92.69 191 HIS A N 1
ATOM 1459 C CA . HIS A 1 191 ? -1.116 -9.328 -21.641 1 92.69 191 HIS A CA 1
ATOM 1460 C C . HIS A 1 191 ? -0.792 -7.93 -21.125 1 92.69 191 HIS A C 1
ATOM 1462 O O . HIS A 1 191 ? -1.573 -6.996 -21.328 1 92.69 191 HIS A O 1
ATOM 1468 N N . ALA A 1 192 ? 0.273 -7.887 -20.406 1 93.31 192 ALA A N 1
ATOM 1469 C CA . ALA A 1 192 ? 0.722 -6.578 -19.938 1 93.31 192 ALA A CA 1
ATOM 1470 C C . ALA A 1 192 ? 1.198 -5.711 -21.109 1 93.31 192 ALA A C 1
ATOM 1472 O O . ALA A 1 192 ? 1.975 -6.164 -21.953 1 93.31 192 ALA A O 1
ATOM 1473 N N . LYS A 1 193 ? 0.717 -4.484 -21.141 1 91.5 193 LYS A N 1
ATOM 1474 C CA . LYS A 1 193 ? 1.269 -3.52 -22.094 1 91.5 193 LYS A CA 1
ATOM 1475 C C . LYS A 1 193 ? 2.707 -3.158 -21.734 1 91.5 193 LYS A C 1
ATOM 1477 O O . LYS A 1 193 ? 3.135 -3.346 -20.594 1 91.5 193 LYS A O 1
ATOM 1482 N N . PRO A 1 194 ? 3.477 -2.629 -22.672 1 91.12 194 PRO A N 1
ATOM 1483 C CA . PRO A 1 194 ? 4.863 -2.246 -22.406 1 91.12 194 PRO A CA 1
ATOM 1484 C C . PRO A 1 194 ? 4.98 -1.246 -21.25 1 91.12 194 PRO A C 1
ATOM 1486 O O . PRO A 1 194 ? 5.961 -1.272 -20.5 1 91.12 194 PRO A O 1
ATOM 1489 N N . THR A 1 195 ? 3.951 -0.423 -21.062 1 91.31 195 THR A N 1
ATOM 1490 C CA . THR A 1 195 ? 4.012 0.636 -20.062 1 91.31 195 THR A CA 1
ATOM 1491 C C . THR A 1 195 ? 3.451 0.149 -18.719 1 91.31 195 THR A C 1
ATOM 1493 O O . THR A 1 195 ? 3.551 0.846 -17.719 1 91.31 195 THR A O 1
ATOM 1496 N N . ASP A 1 196 ? 2.871 -1.018 -18.766 1 93.88 196 ASP A N 1
ATOM 1497 C CA . ASP A 1 196 ? 2.299 -1.541 -17.531 1 93.88 196 ASP A CA 1
ATOM 1498 C C . ASP A 1 196 ? 3.393 -2.02 -16.578 1 93.88 196 ASP A C 1
ATOM 1500 O O . ASP A 1 196 ? 4.406 -2.572 -17 1 93.88 196 ASP A O 1
ATOM 1504 N N . ARG A 1 197 ? 3.168 -1.725 -15.344 1 96.06 197 ARG A N 1
ATOM 1505 C CA . 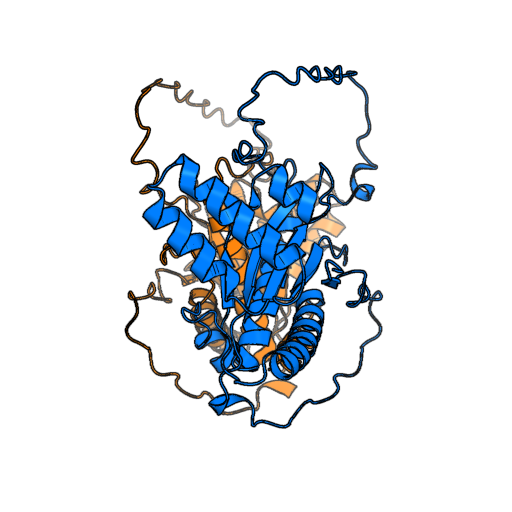ARG A 1 197 ? 3.992 -2.354 -14.312 1 96.06 197 ARG A CA 1
ATOM 1506 C C . ARG A 1 197 ? 3.227 -3.465 -13.602 1 96.06 197 ARG A C 1
ATOM 1508 O O . ARG A 1 197 ? 2.053 -3.299 -13.266 1 96.06 197 ARG A O 1
ATOM 1515 N N . ILE A 1 198 ? 3.887 -4.598 -13.469 1 96.88 198 ILE A N 1
ATOM 1516 C CA . ILE A 1 198 ? 3.32 -5.652 -12.625 1 96.88 198 ILE A CA 1
ATOM 1517 C C . ILE A 1 198 ? 3.734 -5.43 -11.172 1 96.88 198 ILE A C 1
ATOM 1519 O O . ILE A 1 198 ? 4.914 -5.562 -10.828 1 96.88 198 ILE A O 1
ATOM 1523 N N . ALA A 1 199 ? 2.787 -5.062 -10.328 1 96.81 199 ALA A N 1
ATOM 1524 C CA . ALA A 1 199 ? 3.061 -4.703 -8.938 1 96.81 199 ALA A CA 1
ATOM 1525 C C . ALA A 1 199 ? 3.184 -5.949 -8.062 1 96.81 199 ALA A C 1
ATOM 1527 O O . ALA A 1 199 ? 3.789 -5.906 -6.992 1 96.81 199 ALA A O 1
ATOM 1528 N N . GLY A 1 200 ? 2.553 -7.043 -8.5 1 97.06 200 GLY A N 1
ATOM 1529 C CA . GLY A 1 200 ? 2.705 -8.242 -7.699 1 97.06 200 GLY A CA 1
ATOM 1530 C C . GLY A 1 200 ? 1.87 -9.406 -8.203 1 97.06 200 GLY A C 1
ATOM 1531 O O . GLY A 1 200 ? 0.984 -9.227 -9.039 1 97.06 200 GLY A O 1
ATOM 1532 N N . LEU A 1 201 ? 2.297 -10.586 -7.828 1 97.44 201 LEU A N 1
ATOM 1533 C CA . LEU A 1 201 ? 1.553 -11.836 -7.941 1 97.44 201 LEU A CA 1
ATOM 1534 C C . LEU A 1 201 ? 1.059 -12.305 -6.578 1 97.44 201 LEU A C 1
ATOM 1536 O O . LEU A 1 201 ? 1.86 -12.664 -5.711 1 97.44 201 LEU A O 1
ATOM 1540 N N . ILE A 1 202 ? -0.212 -12.242 -6.402 1 97.19 202 ILE A N 1
ATOM 1541 C CA . ILE A 1 202 ? -0.8 -12.727 -5.16 1 97.19 202 ILE A CA 1
ATOM 1542 C C . ILE A 1 202 ? -1.185 -14.195 -5.309 1 97.19 202 ILE A C 1
ATOM 1544 O O . ILE A 1 202 ? -1.977 -14.555 -6.188 1 97.19 202 ILE A O 1
ATOM 1548 N N . MET A 1 203 ? -0.538 -15.039 -4.527 1 96.88 203 MET A N 1
ATOM 1549 C CA . MET A 1 203 ? -0.943 -16.438 -4.426 1 96.88 203 MET A CA 1
ATOM 1550 C C . MET A 1 203 ? -2.1 -16.594 -3.443 1 96.88 203 MET A C 1
ATOM 1552 O O . MET A 1 203 ? -2.053 -16.078 -2.33 1 96.88 203 MET A O 1
ATOM 1556 N N . VAL A 1 204 ? -3.109 -17.266 -3.875 1 95.56 204 VAL A N 1
ATOM 1557 C CA . VAL A 1 204 ? -4.324 -17.438 -3.08 1 95.56 204 VAL A CA 1
ATOM 1558 C C . VAL A 1 204 ? -4.508 -18.906 -2.723 1 95.56 204 VAL A C 1
ATOM 1560 O O . VAL A 1 204 ? -4.629 -19.766 -3.607 1 95.56 204 VAL A O 1
ATOM 1563 N N . GLY A 1 205 ? -4.496 -19.172 -1.436 1 93 205 GLY A N 1
ATOM 1564 C CA . GLY A 1 205 ? -4.633 -20.547 -0.952 1 93 205 GLY A CA 1
ATOM 1565 C C . GLY A 1 205 ? -6.074 -20.969 -0.768 1 93 205 GLY A C 1
ATOM 1566 O O . GLY A 1 205 ? -6.988 -20.344 -1.314 1 93 205 GLY A O 1
ATOM 1567 N N . GLY A 1 206 ? -6.168 -22.188 -0.113 1 85.81 206 GLY A N 1
ATOM 1568 C CA . GLY A 1 206 ? -7.496 -22.734 0.12 1 85.81 206 GLY A CA 1
ATOM 1569 C C . GLY A 1 206 ? -8.203 -22.094 1.297 1 85.81 206 GLY A C 1
ATOM 1570 O O . GLY A 1 206 ? -7.617 -21.281 2.016 1 85.81 206 GLY A O 1
ATOM 1571 N N . MET A 1 207 ? -9.484 -22.297 1.377 1 77.81 207 MET A N 1
ATOM 1572 C CA . MET A 1 207 ? -10.352 -21.719 2.402 1 77.81 207 MET A CA 1
ATOM 1573 C C . MET A 1 207 ? -10.227 -22.484 3.715 1 77.81 207 MET A C 1
ATOM 1575 O O . MET A 1 207 ? -10.133 -23.719 3.713 1 77.81 207 MET A O 1
ATOM 1579 N N . ASP A 1 208 ? -9.719 -21.734 4.727 1 67.81 208 ASP A N 1
ATOM 1580 C CA . ASP A 1 208 ? -9.727 -22.406 6.023 1 67.81 208 ASP A CA 1
ATOM 1581 C C . ASP A 1 208 ? -11.156 -22.719 6.461 1 67.81 208 ASP A C 1
ATOM 1583 O O . ASP A 1 208 ? -11.984 -21.828 6.605 1 67.81 208 ASP A O 1
ATOM 1587 N N . SER A 1 209 ? -11.695 -23.891 6.215 1 53.84 209 SER A N 1
ATOM 1588 C CA . SER A 1 209 ? -13.023 -24.359 6.586 1 53.84 209 SER A CA 1
ATOM 1589 C C . SER A 1 209 ? -13.391 -23.906 8 1 53.84 209 SER A C 1
ATOM 1591 O O . SER A 1 209 ? -14.57 -23.781 8.328 1 53.84 209 SER A O 1
ATOM 1593 N N . THR A 1 210 ? -12.5 -23.766 8.828 1 49.12 210 THR A N 1
ATOM 1594 C CA . THR A 1 210 ? -12.906 -23.469 10.203 1 49.12 210 THR A CA 1
ATOM 1595 C C . THR A 1 210 ? -13.43 -22.031 10.312 1 49.12 210 THR A C 1
ATOM 1597 O O . THR A 1 210 ? -14.195 -21.719 11.227 1 49.12 210 THR A O 1
ATOM 1600 N N . GLN A 1 211 ? -13.062 -21.188 9.453 1 47.22 211 GLN A N 1
ATOM 1601 C CA . GLN A 1 211 ? -13.398 -19.781 9.656 1 47.22 211 GLN A CA 1
ATOM 1602 C C . GLN A 1 211 ? -14.641 -19.391 8.859 1 47.22 211 GLN A C 1
ATOM 1604 O O . GLN A 1 211 ? -15.188 -18.312 9.039 1 47.22 211 GLN A O 1
ATOM 1609 N N . PHE A 1 212 ? -15.062 -20.109 7.832 1 41.12 212 PHE A N 1
ATOM 1610 C CA . PHE A 1 212 ? -16.078 -19.594 6.922 1 41.12 212 PHE A CA 1
ATOM 1611 C C . PHE A 1 212 ? -17.453 -19.562 7.602 1 41.12 212 PHE A C 1
ATOM 1613 O O . PHE A 1 212 ? -18.469 -19.312 6.949 1 41.12 212 PHE A O 1
ATOM 1620 N N . ASP A 1 213 ? -17.594 -19.922 8.742 1 34.75 213 ASP A N 1
ATOM 1621 C CA . ASP A 1 213 ? -19 -19.953 9.125 1 34.75 213 ASP A CA 1
ATOM 1622 C C . ASP A 1 213 ? -19.609 -18.562 9.062 1 34.75 213 ASP A C 1
ATOM 1624 O O . ASP A 1 213 ? -20.734 -18.344 9.531 1 34.75 213 ASP A O 1
ATOM 1628 N N . SER A 1 214 ? -18.844 -17.5 9.188 1 34.28 214 SER A N 1
ATOM 1629 C CA . SER A 1 214 ? -19.734 -16.391 9.578 1 34.28 214 SER A CA 1
ATOM 1630 C C . SER A 1 214 ? -20.469 -15.836 8.375 1 34.28 214 SER A C 1
ATOM 1632 O O . SER A 1 214 ? -19.875 -15.625 7.312 1 34.28 214 SER A O 1
ATOM 1634 N N . ASP A 1 215 ? -21.781 -15.984 8.195 1 35.19 215 ASP A N 1
ATOM 1635 C CA . ASP A 1 215 ? -22.922 -15.594 7.379 1 35.19 215 ASP A CA 1
ATOM 1636 C C . ASP A 1 215 ? -22.828 -14.117 6.992 1 35.19 215 ASP A C 1
ATOM 1638 O O . ASP A 1 215 ? -23.766 -13.562 6.406 1 35.19 215 ASP A O 1
ATOM 1642 N N . LYS A 1 216 ? -22.266 -13.156 7.711 1 32.88 216 LYS A N 1
ATOM 1643 C CA . LYS A 1 216 ? -22.906 -11.844 7.68 1 32.88 216 LYS A CA 1
ATOM 1644 C C . LYS A 1 216 ? -22.391 -11.016 6.504 1 32.88 216 LYS A C 1
ATOM 1646 O O . LYS A 1 216 ? -21.375 -10.336 6.613 1 32.88 216 LYS A O 1
ATOM 1651 N N . MET A 1 217 ? -22.672 -11.359 5.273 1 31.75 217 MET A N 1
ATOM 1652 C CA . MET A 1 217 ? -22.469 -10.516 4.105 1 31.75 217 MET A CA 1
ATOM 1653 C C . MET A 1 217 ? -23.328 -9.258 4.184 1 31.75 217 MET A C 1
ATOM 1655 O O . MET A 1 217 ? -24.547 -9.328 4.121 1 31.75 217 MET A O 1
ATOM 1659 N N . GLU A 1 218 ? -22.984 -8.297 4.992 1 32.16 218 GLU A N 1
ATOM 1660 C CA . GLU A 1 218 ? -23.859 -7.137 4.91 1 32.16 218 GLU A CA 1
ATOM 1661 C C . GLU A 1 218 ? -23.641 -6.359 3.615 1 32.16 218 GLU A C 1
ATOM 1663 O O . GLU A 1 218 ? -22.5 -6.133 3.213 1 32.16 218 GLU A O 1
ATOM 1668 N N . GLN A 1 219 ? -24.641 -6.234 2.748 1 28.88 219 GLN A N 1
ATOM 1669 C CA . GLN A 1 219 ? -24.781 -5.512 1.487 1 28.88 219 GLN A CA 1
ATOM 1670 C C . GLN A 1 219 ? -24.438 -4.035 1.659 1 28.88 219 GLN A C 1
ATOM 1672 O O . GLN A 1 219 ? -24.969 -3.371 2.555 1 28.88 219 GLN A O 1
ATOM 1677 N N . ILE A 1 220 ? -23.328 -3.537 1.391 1 31.78 220 ILE A N 1
ATOM 1678 C CA . ILE A 1 220 ? -22.859 -2.16 1.562 1 31.78 220 ILE A CA 1
ATOM 1679 C C . ILE A 1 220 ? -23.406 -1.292 0.43 1 31.78 220 ILE A C 1
ATOM 1681 O O . ILE A 1 220 ? -23.297 -1.649 -0.745 1 31.78 220 ILE A O 1
ATOM 1685 N N . THR A 1 221 ? -24.297 -0.405 0.71 1 28.08 221 THR A N 1
ATOM 1686 C CA . THR A 1 221 ? -24.938 0.587 -0.146 1 28.08 221 THR A CA 1
ATOM 1687 C C . THR A 1 221 ? -23.922 1.609 -0.644 1 28.08 221 THR A C 1
ATOM 1689 O O . THR A 1 221 ? -23.094 2.088 0.127 1 28.08 221 THR A O 1
ATOM 1692 N N . ALA A 1 222 ? -23.844 1.865 -1.929 1 29.17 222 ALA A N 1
ATOM 1693 C CA . ALA A 1 222 ? -22.953 2.598 -2.838 1 29.17 222 ALA A CA 1
ATOM 1694 C C . ALA A 1 222 ? -23.156 4.102 -2.697 1 29.17 222 ALA A C 1
ATOM 1696 O O . ALA A 1 222 ? -24.281 4.605 -2.82 1 29.17 222 ALA A O 1
ATOM 1697 N N . ALA A 1 223 ? -22.312 4.742 -1.932 1 31.61 223 ALA A N 1
ATOM 1698 C CA . ALA A 1 223 ? -22.516 6.188 -1.99 1 31.61 223 ALA A CA 1
ATOM 1699 C C . ALA A 1 223 ? -22.094 6.75 -3.344 1 31.61 223 ALA A C 1
ATOM 1701 O O . ALA A 1 223 ? -21.266 6.156 -4.035 1 31.61 223 ALA A O 1
ATOM 1702 N N . ARG A 1 224 ? -22.547 8.078 -3.854 1 31.86 224 ARG A N 1
ATOM 1703 C CA . ARG A 1 224 ? -22.641 8.812 -5.109 1 31.86 224 ARG A CA 1
ATOM 1704 C C . ARG A 1 224 ? -21.281 9.344 -5.535 1 31.86 224 ARG A C 1
ATOM 1706 O O . ARG A 1 224 ? -21 10.539 -5.426 1 31.86 224 ARG A O 1
ATOM 1713 N N . ARG A 1 225 ? -20.094 9.094 -5.102 1 36.81 225 ARG A N 1
ATOM 1714 C CA . ARG A 1 225 ? -18.891 9.727 -5.633 1 36.81 225 ARG A CA 1
ATOM 1715 C C . ARG A 1 225 ? -18.609 9.25 -7.055 1 36.81 225 ARG A C 1
ATOM 1717 O O . ARG A 1 225 ? -19.281 8.359 -7.562 1 36.81 225 ARG A O 1
ATOM 1724 N N . ARG A 1 226 ? -17.609 9.953 -7.754 1 43.22 226 ARG A N 1
ATOM 1725 C CA . ARG A 1 226 ? -17.266 9.484 -9.086 1 43.22 226 ARG A CA 1
ATOM 1726 C C . ARG A 1 226 ? -17.234 7.961 -9.141 1 43.22 226 ARG A C 1
ATOM 1728 O O . ARG A 1 226 ? -16.797 7.312 -8.188 1 43.22 226 ARG A O 1
ATOM 1735 N N . ARG A 1 227 ? -17.922 7.559 -10.102 1 43.97 227 ARG A N 1
ATOM 1736 C CA . ARG A 1 227 ? -18.203 6.129 -10.195 1 43.97 227 ARG A CA 1
ATOM 1737 C C . ARG A 1 227 ? -16.906 5.32 -10.219 1 43.97 227 ARG A C 1
ATOM 1739 O O . ARG A 1 227 ? -16 5.621 -11 1 43.97 227 ARG A O 1
ATOM 1746 N N . ARG A 1 228 ? -16.625 4.832 -9.148 1 49.22 228 ARG A N 1
ATOM 1747 C CA . ARG A 1 228 ? -15.516 3.877 -9.188 1 49.22 228 ARG A CA 1
ATOM 1748 C C . ARG A 1 228 ? -15.656 2.928 -10.375 1 49.22 228 ARG A C 1
ATOM 1750 O O . ARG A 1 228 ? -16.766 2.688 -10.859 1 49.22 228 ARG A O 1
ATOM 1757 N N . ARG A 1 229 ? -14.43 2.582 -10.953 1 49.97 229 ARG A N 1
ATOM 1758 C CA . ARG A 1 229 ? -14.43 1.558 -11.992 1 49.97 229 ARG A CA 1
ATOM 1759 C C . ARG A 1 229 ? -15.172 0.31 -11.531 1 49.97 229 ARG A C 1
ATOM 1761 O O . ARG A 1 229 ? -15.227 0.021 -10.328 1 49.97 229 ARG A O 1
ATOM 1768 N N . ASP A 1 230 ? -15.781 -0.344 -12.641 1 54.06 230 ASP A N 1
ATOM 1769 C CA . ASP A 1 230 ? -16.422 -1.611 -12.312 1 54.06 230 ASP A CA 1
ATOM 1770 C C . ASP A 1 230 ? -15.398 -2.666 -11.906 1 54.06 230 ASP A C 1
ATOM 1772 O O . ASP A 1 230 ? -14.359 -2.801 -12.547 1 54.06 230 ASP A O 1
ATOM 1776 N N . VAL A 1 231 ? -15.633 -3.268 -10.898 1 48.53 231 VAL A N 1
ATOM 1777 C CA . VAL A 1 231 ? -14.734 -4.312 -10.438 1 48.53 231 VAL A CA 1
ATOM 1778 C C . VAL A 1 231 ? -14.555 -5.367 -11.523 1 48.53 231 VAL A C 1
ATOM 1780 O O . VAL A 1 231 ? -13.43 -5.746 -11.859 1 48.53 231 VAL A O 1
ATOM 1783 N N . ASP A 1 232 ? -15.734 -5.812 -12.055 1 52.75 232 ASP A N 1
ATOM 1784 C CA . ASP A 1 232 ? -15.688 -6.879 -13.055 1 52.75 232 ASP A CA 1
ATOM 1785 C C . ASP A 1 232 ? -15.219 -6.352 -14.406 1 52.75 232 ASP A C 1
ATOM 1787 O O . ASP A 1 232 ? -15.859 -5.465 -14.984 1 52.75 232 ASP A O 1
ATOM 1791 N N . GLY A 1 233 ? -14.18 -6.688 -14.82 1 59.88 233 GLY A N 1
ATOM 1792 C CA . GLY A 1 233 ? -13.68 -6.293 -16.125 1 59.88 233 GLY A CA 1
ATOM 1793 C C . GLY A 1 233 ? -12.656 -5.18 -16.062 1 59.88 233 GLY A C 1
ATOM 1794 O O . GLY A 1 233 ? -11.594 -5.27 -16.688 1 59.88 233 GLY A O 1
ATOM 1795 N N . ASP A 1 234 ? -13.031 -4.211 -15.32 1 51.84 234 ASP A N 1
ATOM 1796 C CA . ASP A 1 234 ? -12.133 -3.057 -15.305 1 51.84 234 ASP A CA 1
ATOM 1797 C C . ASP A 1 234 ? -11.031 -3.234 -14.258 1 51.84 234 ASP A C 1
ATOM 1799 O O . ASP A 1 234 ? -9.852 -3.148 -14.578 1 51.84 234 ASP A O 1
ATOM 1803 N N . VAL A 1 235 ? -11.398 -3.471 -13.133 1 43.38 235 VAL A N 1
ATOM 1804 C CA . VAL A 1 235 ? -10.453 -3.529 -12.023 1 43.38 235 VAL A CA 1
ATOM 1805 C C . VAL A 1 235 ? -9.984 -4.969 -11.82 1 43.38 235 VAL A C 1
ATOM 1807 O O . VAL A 1 235 ? -8.797 -5.219 -11.602 1 43.38 235 VAL A O 1
ATOM 1810 N N . LEU A 1 236 ? -10.922 -5.867 -11.891 1 41.16 236 LEU A N 1
ATOM 1811 C CA . LEU A 1 236 ? -10.641 -7.297 -11.781 1 41.16 236 LEU A CA 1
ATOM 1812 C C . LEU A 1 236 ? -10.828 -7.988 -13.125 1 41.16 236 LEU A C 1
ATOM 1814 O O . LEU A 1 236 ? -11.898 -7.918 -13.727 1 41.16 236 LEU A O 1
ATOM 1818 N N . GLN A 1 237 ? -9.812 -8.602 -13.656 1 50.34 237 GLN A N 1
ATOM 1819 C CA . GLN A 1 237 ?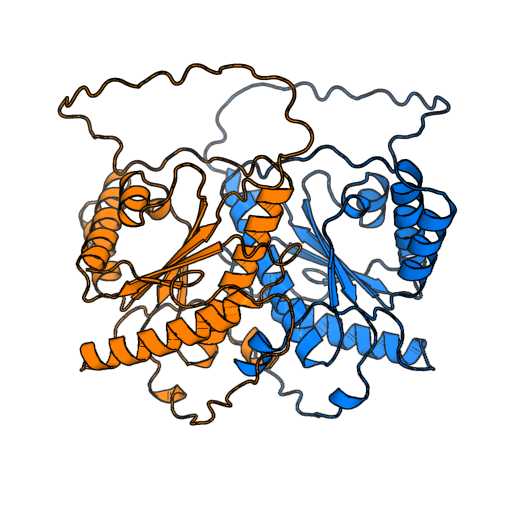 -9.82 -9.344 -14.914 1 50.34 237 GLN A CA 1
ATOM 1820 C C . GLN A 1 237 ? -9.438 -10.805 -14.688 1 50.34 237 GLN A C 1
ATOM 1822 O O . GLN A 1 237 ? -8.812 -11.141 -13.68 1 50.34 237 GLN A O 1
ATOM 1827 N N . SER A 1 238 ? -10.039 -11.68 -15.344 1 41.62 238 SER A N 1
ATOM 1828 C CA . SER A 1 238 ? -9.672 -13.094 -15.305 1 41.62 238 SER A CA 1
ATOM 1829 C C . SER A 1 238 ? -8.984 -13.523 -16.594 1 41.62 238 SER A C 1
ATOM 1831 O O . SER A 1 238 ? -9.352 -13.078 -17.688 1 41.62 238 SER A O 1
ATOM 1833 N N . LEU A 1 239 ? -7.824 -14.008 -16.438 1 40.5 239 LEU A N 1
ATOM 1834 C CA . LEU A 1 239 ? -7.23 -14.602 -17.641 1 40.5 239 LEU A CA 1
ATOM 1835 C C . LEU A 1 239 ? -8 -15.852 -18.062 1 40.5 239 LEU A C 1
ATOM 1837 O O . LEU A 1 239 ? -8.289 -16.719 -17.234 1 40.5 239 LEU A O 1
ATOM 1841 N N . LEU A 1 240 ? -9.047 -15.609 -18.891 1 40.88 240 LEU A N 1
ATOM 1842 C CA . LEU A 1 240 ? -9.844 -16.719 -19.406 1 40.88 240 LEU A CA 1
ATOM 1843 C C . LEU A 1 240 ? -8.945 -17.797 -20 1 40.88 240 LEU A C 1
ATOM 1845 O O . LEU A 1 240 ? -7.836 -17.516 -20.453 1 40.88 240 LEU A O 1
ATOM 1849 N N . PRO A 1 241 ? -9.375 -19.203 -19.688 1 38 241 PRO A N 1
ATOM 1850 C CA . PRO A 1 241 ? -8.664 -20.344 -20.281 1 38 241 PRO A CA 1
ATOM 1851 C C . PRO A 1 241 ? -8.203 -20.078 -21.703 1 38 241 PRO A C 1
ATOM 1853 O O . PRO A 1 241 ? -8.797 -19.266 -22.422 1 38 241 PRO A O 1
ATOM 1856 N N . MET B 1 1 ? -15.945 -6.898 8.266 1 68.12 1 MET B N 1
ATOM 1857 C CA . MET B 1 1 ? -14.562 -6.57 7.918 1 68.12 1 MET B CA 1
ATOM 1858 C C . MET B 1 1 ? -14.492 -5.949 6.527 1 68.12 1 MET B C 1
ATOM 1860 O O . MET B 1 1 ? -13.945 -4.855 6.359 1 68.12 1 MET B O 1
ATOM 1864 N N . GLN B 1 2 ? -15.172 -6.66 5.66 1 74.31 2 GLN B N 1
ATOM 1865 C CA . GLN B 1 2 ? -15.164 -6.094 4.316 1 74.31 2 GLN B CA 1
ATOM 1866 C C . GLN B 1 2 ? -15.93 -4.773 4.27 1 74.31 2 GLN B C 1
ATOM 1868 O O . GLN B 1 2 ? -15.609 -3.893 3.471 1 74.31 2 GLN B O 1
ATOM 1873 N N . SER B 1 3 ? -16.734 -4.676 5.281 1 75.94 3 SER B N 1
ATOM 1874 C CA . SER B 1 3 ? -17.469 -3.426 5.355 1 75.94 3 SER B CA 1
ATOM 1875 C C . SER B 1 3 ? -16.562 -2.254 5.684 1 75.94 3 SER B C 1
ATOM 1877 O O . SER B 1 3 ? -16.719 -1.158 5.145 1 75.94 3 SER B O 1
ATOM 1879 N N . LEU B 1 4 ? -15.617 -2.467 6.523 1 78.81 4 LEU B N 1
ATOM 1880 C CA . LEU B 1 4 ? -14.656 -1.426 6.867 1 78.81 4 LEU B CA 1
ATOM 1881 C C . LEU B 1 4 ? -13.805 -1.049 5.66 1 78.81 4 LEU B C 1
ATOM 1883 O O . LEU B 1 4 ? -13.586 0.136 5.398 1 78.81 4 LEU B O 1
ATOM 1887 N N . LEU B 1 5 ? -13.391 -2.033 4.941 1 82.81 5 LEU B N 1
ATOM 1888 C CA . LEU B 1 5 ? -12.57 -1.807 3.758 1 82.81 5 LEU B CA 1
ATOM 1889 C C . LEU B 1 5 ? -13.352 -1.027 2.701 1 82.81 5 LEU B C 1
ATOM 1891 O O . LEU B 1 5 ? -12.781 -0.179 2.01 1 82.81 5 LEU B O 1
ATOM 1895 N N . GLN B 1 6 ? -14.609 -1.227 2.658 1 75.5 6 GLN B N 1
ATOM 1896 C CA . GLN B 1 6 ? -15.422 -0.633 1.604 1 75.5 6 GLN B CA 1
ATOM 1897 C C . GLN B 1 6 ? -15.914 0.753 2.006 1 75.5 6 GLN B C 1
ATOM 1899 O O . GLN B 1 6 ? -16.312 1.546 1.15 1 75.5 6 GLN B O 1
ATOM 1904 N N . SER B 1 7 ? -15.828 1.047 3.26 1 80.06 7 SER B N 1
ATOM 1905 C CA . SER B 1 7 ? -16.438 2.289 3.713 1 80.06 7 SER B CA 1
ATOM 1906 C C . SER B 1 7 ? -15.406 3.393 3.877 1 80.06 7 SER B C 1
ATOM 1908 O O . SER B 1 7 ? -15.758 4.57 3.992 1 80.06 7 SER B O 1
ATOM 1910 N N . ARG B 1 8 ? -14.172 3.031 3.842 1 81.12 8 ARG B N 1
ATOM 1911 C CA . ARG B 1 8 ? -13.148 4.051 4.051 1 81.12 8 ARG B CA 1
ATOM 1912 C C . ARG B 1 8 ? -13.102 5.023 2.875 1 81.12 8 ARG B C 1
ATOM 1914 O O . ARG B 1 8 ? -13.102 4.605 1.716 1 81.12 8 ARG B O 1
ATOM 1921 N N . ARG B 1 9 ? -13.094 6.324 3.221 1 74.56 9 ARG B N 1
ATOM 1922 C CA . ARG B 1 9 ? -12.922 7.414 2.268 1 74.56 9 ARG B CA 1
ATOM 1923 C C . ARG B 1 9 ? -11.977 8.477 2.816 1 74.56 9 ARG B C 1
ATOM 1925 O O . ARG B 1 9 ? -11.805 8.594 4.031 1 74.56 9 ARG B O 1
ATOM 1932 N N . THR B 1 10 ? -11.367 9.117 1.841 1 78.44 10 THR B N 1
ATOM 1933 C CA . THR B 1 10 ? -10.594 10.273 2.281 1 78.44 10 THR B CA 1
ATOM 1934 C C . THR B 1 10 ? -11.5 11.312 2.943 1 78.44 10 THR B C 1
ATOM 1936 O O . THR B 1 10 ? -12.57 11.633 2.424 1 78.44 10 THR B O 1
ATOM 1939 N N . GLY B 1 11 ? -11.016 11.734 4.094 1 77.25 11 GLY B N 1
ATOM 1940 C CA . GLY B 1 11 ? -11.789 12.719 4.84 1 77.25 11 GLY B CA 1
ATOM 1941 C C . GLY B 1 11 ? -11.555 14.141 4.367 1 77.25 11 GLY B C 1
ATOM 1942 O O . GLY B 1 11 ? -10.477 14.469 3.863 1 77.25 11 GLY B O 1
ATOM 1943 N N . THR B 1 12 ? -12.625 14.898 4.574 1 71.69 12 THR B N 1
ATOM 1944 C CA . THR B 1 12 ? -12.547 16.297 4.145 1 71.69 12 THR B CA 1
ATOM 1945 C C . THR B 1 12 ? -12.469 17.219 5.348 1 71.69 12 THR B C 1
ATOM 1947 O O . THR B 1 12 ? -12.008 18.359 5.23 1 71.69 12 THR B O 1
ATOM 1950 N N . SER B 1 13 ? -12.891 16.766 6.477 1 77.69 13 SER B N 1
ATOM 1951 C CA . SER B 1 13 ? -12.844 17.594 7.672 1 77.69 13 SER B CA 1
ATOM 1952 C C . SER B 1 13 ? -11.633 17.25 8.539 1 77.69 13 SER B C 1
ATOM 1954 O O . SER B 1 13 ? -11.664 16.281 9.297 1 77.69 13 SER B O 1
ATOM 1956 N N . MET B 1 14 ? -10.703 18.062 8.5 1 89.25 14 MET B N 1
ATOM 1957 C CA . MET B 1 14 ? -9.445 17.828 9.211 1 89.25 14 MET B CA 1
ATOM 1958 C C . MET B 1 14 ? -9.289 18.828 10.359 1 89.25 14 MET B C 1
ATOM 1960 O O . MET B 1 14 ? -8.297 19.562 10.414 1 89.25 14 MET B O 1
ATOM 1964 N N . VAL B 1 15 ? -10.328 18.875 11.172 1 90.94 15 VAL B N 1
ATOM 1965 C CA . VAL B 1 15 ? -10.312 19.781 12.305 1 90.94 15 VAL B CA 1
ATOM 1966 C C . VAL B 1 15 ? -10.711 19.047 13.578 1 90.94 15 VAL B C 1
ATOM 1968 O O . VAL B 1 15 ? -11.242 17.938 13.516 1 90.94 15 VAL B O 1
ATOM 1971 N N . PHE B 1 16 ? -10.422 19.75 14.695 1 91.38 16 PHE B N 1
ATOM 1972 C CA . PHE B 1 16 ? -10.883 19.219 15.977 1 91.38 16 PHE B CA 1
ATOM 1973 C C . PHE B 1 16 ? -12.406 19.125 16 1 91.38 16 PHE B C 1
ATOM 1975 O O . PHE B 1 16 ? -13.094 19.938 15.383 1 91.38 16 PHE B O 1
ATOM 1982 N N . THR B 1 17 ? -12.859 18.125 16.719 1 88.31 17 THR B N 1
ATOM 1983 C CA . THR B 1 17 ? -14.305 17.969 16.812 1 88.31 17 THR B CA 1
ATOM 1984 C C . THR B 1 17 ? -14.781 18.172 18.25 1 88.31 17 THR B C 1
ATOM 1986 O O . THR B 1 17 ? -15.953 18.469 18.484 1 88.31 17 THR B O 1
ATOM 1989 N N . LEU B 1 18 ? -13.859 18.078 19.156 1 86.69 18 LEU B N 1
ATOM 1990 C CA . LEU B 1 18 ? -14.195 18.328 20.562 1 86.69 18 LEU B CA 1
ATOM 1991 C C . LEU B 1 18 ? -13.773 19.719 20.984 1 86.69 18 LEU B C 1
ATOM 1993 O O . LEU B 1 18 ? -12.773 20.25 20.484 1 86.69 18 LEU B O 1
ATOM 1997 N N . GLU B 1 19 ? -14.492 20.25 21.859 1 89.69 19 GLU B N 1
ATOM 1998 C CA . GLU B 1 19 ? -14.133 21.547 22.422 1 89.69 19 GLU B CA 1
ATOM 1999 C C . GLU B 1 19 ? -12.805 21.469 23.188 1 89.69 19 GLU B C 1
ATOM 2001 O O . GLU B 1 19 ? -11.992 22.391 23.109 1 89.69 19 GLU B O 1
ATOM 2006 N N . ASP B 1 20 ? -12.641 20.375 23.906 1 92.56 20 ASP B N 1
ATOM 2007 C CA . ASP B 1 20 ? -11.398 20.156 24.641 1 92.56 20 ASP B CA 1
ATOM 2008 C C . ASP B 1 20 ? -10.328 19.547 23.734 1 92.56 20 ASP B C 1
ATOM 2010 O O . ASP B 1 20 ? -10.227 18.312 23.641 1 92.56 20 ASP B O 1
ATOM 2014 N N . HIS B 1 21 ? -9.547 20.406 23.203 1 92.56 21 HIS B N 1
ATOM 2015 C CA . HIS B 1 21 ? -8.531 19.984 22.25 1 92.56 21 HIS B CA 1
ATOM 2016 C C . HIS B 1 21 ? -7.48 19.094 22.922 1 92.56 21 HIS B C 1
ATOM 2018 O O . HIS B 1 21 ? -6.961 18.172 22.297 1 92.56 21 HIS B O 1
ATOM 2024 N N . GLN B 1 22 ? -7.172 19.375 24.125 1 92.12 22 GLN B N 1
ATOM 2025 C CA . GLN B 1 22 ? -6.176 18.594 24.828 1 92.12 22 GLN B CA 1
ATOM 2026 C C . GLN B 1 22 ? -6.648 17.156 25.016 1 92.12 22 GLN B C 1
ATOM 2028 O O . GLN B 1 22 ? -5.887 16.203 24.812 1 92.12 22 GLN B O 1
ATOM 2033 N N . LYS B 1 23 ? -7.848 17.062 25.406 1 91.56 23 LYS B N 1
ATOM 2034 C CA . LYS B 1 23 ? -8.43 15.727 25.562 1 91.56 23 LYS B CA 1
ATOM 2035 C C . LYS B 1 23 ? -8.492 15 24.219 1 91.56 23 LYS B C 1
ATOM 2037 O O . LYS B 1 23 ? -8.172 13.812 24.141 1 91.56 23 LYS B O 1
ATOM 2042 N N . GLU B 1 24 ? -8.922 15.656 23.203 1 92.56 24 GLU B N 1
ATOM 2043 C CA . GLU B 1 24 ? -9 15.039 21.891 1 92.56 24 GLU B CA 1
ATOM 2044 C C . GLU B 1 24 ? -7.629 14.578 21.406 1 92.56 24 GLU B C 1
ATOM 2046 O O . GLU B 1 24 ? -7.496 13.5 20.828 1 92.56 24 GLU B O 1
ATOM 2051 N N . GLU B 1 25 ? -6.609 15.398 21.672 1 91.75 25 GLU B N 1
ATOM 2052 C CA . GLU B 1 25 ? -5.258 15.008 21.281 1 91.75 25 GLU B CA 1
ATOM 2053 C C . GLU B 1 25 ? -4.82 13.734 21.984 1 91.75 25 GLU B C 1
ATOM 2055 O O . GLU B 1 25 ? -4.145 12.891 21.391 1 91.75 25 GLU B O 1
ATOM 2060 N N . GLY B 1 26 ? -5.18 13.703 23.266 1 91.12 26 GLY B N 1
ATOM 2061 C CA . GLY B 1 26 ? -4.875 12.477 23.984 1 91.12 26 GLY B CA 1
ATOM 2062 C C . GLY B 1 26 ? -5.496 11.242 23.359 1 91.12 26 GLY B C 1
ATOM 2063 O O . GLY B 1 26 ? -4.824 10.227 23.188 1 91.12 26 GLY B O 1
ATOM 2064 N N . LEU B 1 27 ? -6.688 11.312 22.984 1 90.69 27 LEU B N 1
ATOM 2065 C CA . LEU B 1 27 ? -7.402 10.211 22.344 1 90.69 27 LEU B CA 1
ATOM 2066 C C . LEU B 1 27 ? -6.801 9.891 20.984 1 90.69 27 LEU B C 1
ATOM 2068 O O . LEU B 1 27 ? -6.699 8.719 20.609 1 90.69 27 LEU B O 1
ATOM 2072 N N . LEU B 1 28 ? -6.395 10.922 20.312 1 92.12 28 LEU B N 1
ATOM 2073 C CA . LEU B 1 28 ? -5.789 10.734 18.984 1 92.12 28 LEU B CA 1
ATOM 2074 C C . LEU B 1 28 ? -4.445 10.023 19.109 1 92.12 28 LEU B C 1
ATOM 2076 O O . LEU B 1 28 ? -4.109 9.18 18.266 1 92.12 28 LEU B O 1
ATOM 2080 N N . LYS B 1 29 ? -3.707 10.391 20.125 1 90.19 29 LYS B N 1
ATOM 2081 C CA . LYS B 1 29 ? -2.432 9.711 20.344 1 90.19 29 LYS B CA 1
ATOM 2082 C C . LYS B 1 29 ? -2.629 8.211 20.516 1 90.19 29 LYS B C 1
ATOM 2084 O O . LYS B 1 29 ? -1.876 7.41 19.953 1 90.19 29 LYS B O 1
ATOM 2089 N N . GLU B 1 30 ? -3.594 7.836 21.234 1 89.25 30 GLU B N 1
ATOM 2090 C CA . GLU B 1 30 ? -3.898 6.422 21.438 1 89.25 30 GLU B CA 1
ATOM 2091 C C . GLU B 1 30 ? -4.328 5.754 20.141 1 89.25 30 GLU B C 1
ATOM 2093 O O . GLU B 1 30 ? -3.887 4.645 19.828 1 89.25 30 GLU B O 1
ATOM 2098 N N . ALA B 1 31 ? -5.195 6.426 19.438 1 91.38 31 ALA B N 1
ATOM 2099 C CA . ALA B 1 31 ? -5.676 5.895 18.172 1 91.38 31 ALA B CA 1
ATOM 2100 C C . ALA B 1 31 ? -4.527 5.719 17.188 1 91.38 31 ALA B C 1
ATOM 2102 O O . ALA B 1 31 ? -4.453 4.707 16.484 1 91.38 31 ALA B O 1
ATOM 2103 N N . ILE B 1 32 ? -3.619 6.703 17.156 1 91.12 32 ILE B N 1
ATOM 2104 C CA . ILE B 1 32 ? -2.471 6.648 16.25 1 91.12 32 ILE B CA 1
ATOM 2105 C C . ILE B 1 32 ? -1.551 5.5 16.672 1 91.12 32 ILE B C 1
ATOM 2107 O O . ILE B 1 32 ? -1.039 4.773 15.812 1 91.12 32 ILE B O 1
ATOM 2111 N N . HIS B 1 33 ? -1.372 5.367 17.922 1 88.62 33 HIS B N 1
ATOM 2112 C CA . HIS B 1 33 ? -0.56 4.254 18.406 1 88.62 33 HIS B CA 1
ATOM 2113 C C . HIS B 1 33 ? -1.128 2.92 17.938 1 88.62 33 HIS B C 1
ATOM 2115 O O . HIS B 1 33 ? -0.392 2.068 17.438 1 88.62 33 HIS B O 1
ATOM 2121 N N . ARG B 1 34 ? -2.404 2.682 18.078 1 88.38 34 ARG B N 1
ATOM 2122 C CA . ARG B 1 34 ? -3.074 1.472 17.609 1 88.38 34 ARG B CA 1
ATOM 2123 C C . ARG B 1 34 ? -2.93 1.319 16.094 1 88.38 34 ARG B C 1
ATOM 2125 O O . ARG B 1 34 ? -2.697 0.216 15.594 1 88.38 34 ARG B O 1
ATOM 2132 N N . ALA B 1 35 ? -3.08 2.398 15.422 1 92 35 ALA B N 1
ATOM 2133 C CA . ALA B 1 35 ? -2.963 2.377 13.969 1 92 35 ALA B CA 1
ATOM 2134 C C . ALA B 1 35 ? -1.57 1.928 13.531 1 92 35 ALA B C 1
ATOM 2136 O O . ALA B 1 35 ? -1.428 1.161 12.578 1 92 35 ALA B O 1
ATOM 2137 N N . VAL B 1 36 ? -0.572 2.426 14.242 1 89.25 36 VAL B N 1
ATOM 2138 C CA . VAL B 1 36 ? 0.803 2.08 13.891 1 89.25 36 VAL B CA 1
ATOM 2139 C C . VAL B 1 36 ? 1.065 0.612 14.219 1 89.25 36 VAL B C 1
ATOM 2141 O O . VAL B 1 36 ? 1.799 -0.07 13.5 1 89.25 36 VAL B O 1
ATOM 2144 N N . GLN B 1 37 ? 0.466 0.088 15.258 1 85.62 37 GLN B N 1
ATOM 2145 C CA . GLN B 1 37 ? 0.537 -1.346 15.523 1 85.62 37 GLN B CA 1
ATOM 2146 C C . GLN B 1 37 ? -0.028 -2.148 14.352 1 85.62 37 GLN B C 1
ATOM 2148 O O . GLN B 1 37 ? 0.553 -3.158 13.953 1 85.62 37 GLN B O 1
ATOM 2153 N N . CYS B 1 38 ? -1.109 -1.704 13.828 1 88.56 38 CYS B N 1
ATOM 2154 C CA . CYS B 1 38 ? -1.705 -2.342 12.656 1 88.56 38 CYS B CA 1
ATOM 2155 C C . CYS B 1 38 ? -0.791 -2.219 11.445 1 88.56 38 CYS B C 1
ATOM 2157 O O . CYS B 1 38 ? -0.68 -3.152 10.648 1 88.56 38 CYS B O 1
ATOM 2159 N N . ALA B 1 39 ? -0.138 -1.058 11.336 1 91.12 39 ALA B N 1
ATOM 2160 C CA . ALA B 1 39 ? 0.758 -0.797 10.211 1 91.12 39 ALA B CA 1
ATOM 2161 C C . ALA B 1 39 ? 1.916 -1.79 10.195 1 91.12 39 ALA B C 1
ATOM 2163 O O . ALA B 1 39 ? 2.344 -2.234 9.125 1 91.12 39 ALA B O 1
ATOM 2164 N N . GLN B 1 40 ? 2.375 -2.16 11.273 1 85.31 40 GLN B N 1
ATOM 2165 C CA . GLN B 1 40 ? 3.535 -3.037 11.391 1 85.31 40 GLN B CA 1
ATOM 2166 C C . GLN B 1 40 ? 3.234 -4.426 10.836 1 85.31 40 GLN B C 1
ATOM 2168 O O . GLN B 1 40 ? 4.152 -5.199 10.555 1 85.31 40 GLN B O 1
ATOM 2173 N N . MET B 1 41 ? 1.979 -4.742 10.664 1 86.25 41 MET B N 1
ATOM 2174 C CA . MET B 1 41 ? 1.586 -6.062 10.188 1 86.25 41 MET B CA 1
ATOM 2175 C C . MET B 1 41 ? 1.539 -6.094 8.656 1 86.25 41 MET B C 1
ATOM 2177 O O . MET B 1 41 ? 1.259 -7.133 8.062 1 86.25 41 MET B O 1
ATOM 2181 N N . ALA B 1 42 ? 1.828 -4.965 8.047 1 90.94 42 ALA B N 1
ATOM 2182 C CA . ALA B 1 42 ? 1.88 -4.949 6.586 1 90.94 42 ALA B CA 1
ATOM 2183 C C . ALA B 1 42 ? 2.912 -5.941 6.062 1 90.94 42 ALA B C 1
ATOM 2185 O O . ALA B 1 42 ? 3.924 -6.199 6.719 1 90.94 42 ALA B O 1
ATOM 2186 N N . PRO B 1 43 ? 2.615 -6.539 4.895 1 91 43 PRO B N 1
ATOM 2187 C CA . PRO B 1 43 ? 3.611 -7.441 4.316 1 91 43 PRO B CA 1
ATOM 2188 C C . PRO B 1 43 ? 4.934 -6.746 4.012 1 91 43 PRO B C 1
ATOM 2190 O O . PRO B 1 43 ? 4.941 -5.586 3.586 1 91 43 PRO B O 1
ATOM 2193 N N . ASN B 1 44 ? 6.035 -7.414 4.312 1 84.25 44 ASN B N 1
ATOM 2194 C CA . ASN B 1 44 ? 7.375 -6.957 3.967 1 84.25 44 ASN B CA 1
ATOM 2195 C C . ASN B 1 44 ? 8.359 -8.117 3.871 1 84.25 44 ASN B C 1
ATOM 2197 O O . ASN B 1 44 ? 8.102 -9.203 4.398 1 84.25 44 ASN B O 1
ATOM 2201 N N . HIS B 1 45 ? 9.273 -7.824 3.02 1 74.62 45 HIS B N 1
ATOM 2202 C CA . HIS B 1 45 ? 10.281 -8.859 2.793 1 74.62 45 HIS B CA 1
ATOM 2203 C C . HIS B 1 45 ? 11.023 -9.195 4.082 1 74.62 45 HIS B C 1
ATOM 2205 O O . HIS B 1 45 ? 11.586 -8.312 4.727 1 74.62 45 HIS B O 1
ATOM 2211 N N . LYS B 1 46 ? 11 -10.391 4.445 1 67.5 46 LYS B N 1
ATOM 2212 C CA . LYS B 1 46 ? 11.773 -10.93 5.562 1 67.5 46 LYS B CA 1
ATOM 2213 C C . LYS B 1 46 ? 11.633 -10.055 6.801 1 67.5 46 LYS B C 1
ATOM 2215 O O . LYS B 1 46 ? 12.602 -9.867 7.543 1 67.5 46 LYS B O 1
ATOM 2220 N N . ARG B 1 47 ? 10.594 -9.336 6.926 1 70.19 47 ARG B N 1
ATOM 2221 C CA . ARG B 1 47 ? 10.289 -8.5 8.078 1 70.19 47 ARG B CA 1
ATOM 2222 C C . ARG B 1 47 ? 11.336 -7.406 8.258 1 70.19 47 ARG B C 1
ATOM 2224 O O . ARG B 1 47 ? 11.781 -7.145 9.375 1 70.19 47 ARG B O 1
ATOM 2231 N N . THR B 1 48 ? 11.773 -6.809 7.203 1 73.75 48 THR B N 1
ATOM 2232 C CA . THR B 1 48 ? 12.734 -5.715 7.242 1 73.75 48 THR B CA 1
ATOM 2233 C C . THR B 1 48 ? 12.117 -4.473 7.879 1 73.75 48 THR B C 1
ATOM 2235 O O . THR B 1 48 ? 12.828 -3.582 8.344 1 73.75 48 THR B O 1
ATOM 2238 N N . GLU B 1 49 ? 10.805 -4.441 7.996 1 79.19 49 GLU B N 1
ATOM 2239 C CA . GLU B 1 49 ? 10.102 -3.283 8.539 1 79.19 49 GLU B CA 1
ATOM 2240 C C . GLU B 1 49 ? 10.766 -1.98 8.109 1 79.19 49 GLU B C 1
ATOM 2242 O O . GLU B 1 49 ? 11.195 -1.19 8.953 1 79.19 49 GLU B O 1
ATOM 2247 N N . PRO B 1 50 ? 10.758 -1.748 6.801 1 88.56 50 PRO B N 1
ATOM 2248 C CA . PRO B 1 50 ? 11.57 -0.688 6.191 1 88.56 50 PRO B CA 1
ATOM 2249 C C . PRO B 1 50 ? 10.961 0.701 6.391 1 88.56 50 PRO B C 1
ATOM 2251 O O . PRO B 1 50 ? 11.336 1.646 5.691 1 88.56 50 PRO B O 1
ATOM 2254 N N . PHE B 1 51 ? 10.023 0.856 7.285 1 90.12 51 PHE B N 1
ATOM 2255 C CA . PHE B 1 51 ? 9.344 2.143 7.406 1 90.12 51 PHE B CA 1
ATOM 2256 C C . PHE B 1 51 ? 9.203 2.545 8.867 1 90.12 51 PHE B C 1
ATOM 2258 O O . PHE B 1 51 ? 9.305 1.702 9.758 1 90.12 51 PHE B O 1
ATOM 2265 N N . SER B 1 52 ? 9.039 3.834 9.086 1 90.12 52 SER B N 1
ATOM 2266 C CA . SER B 1 52 ? 8.68 4.395 10.383 1 90.12 52 SER B CA 1
ATOM 2267 C C . SER B 1 52 ? 7.648 5.512 10.234 1 90.12 52 SER B C 1
ATOM 2269 O O . SER B 1 52 ? 7.418 6.004 9.125 1 90.12 52 SER B O 1
ATOM 2271 N N . PHE B 1 53 ? 6.945 5.773 11.312 1 91.88 53 PHE B N 1
ATOM 2272 C CA . PHE B 1 53 ? 5.961 6.848 11.375 1 91.88 53 PHE B CA 1
ATOM 2273 C C . PHE B 1 53 ? 6.375 7.898 12.398 1 91.88 53 PHE B C 1
ATOM 2275 O O . PHE B 1 53 ? 6.816 7.562 13.5 1 91.88 53 PHE B O 1
ATOM 2282 N N . LEU B 1 54 ? 6.309 9.125 11.992 1 92.88 54 LEU B N 1
ATOM 2283 C CA . LEU B 1 54 ? 6.535 10.25 12.883 1 92.88 54 LEU B CA 1
ATOM 2284 C C . LEU B 1 54 ? 5.238 11.008 13.148 1 92.88 54 LEU B C 1
ATOM 2286 O O . LEU B 1 54 ? 4.621 11.539 12.227 1 92.88 54 LEU B O 1
ATOM 2290 N N . GLN B 1 55 ? 4.824 11.031 14.422 1 93.81 55 GLN B N 1
ATOM 2291 C CA . GLN B 1 55 ? 3.596 11.719 14.805 1 93.81 55 GLN B CA 1
ATOM 2292 C C . GLN B 1 55 ? 3.869 13.172 15.172 1 93.81 55 GLN B C 1
ATOM 2294 O O . GLN B 1 55 ? 4.82 13.469 15.898 1 93.81 55 GLN B O 1
ATOM 2299 N N . ILE B 1 56 ? 3.109 14.078 14.641 1 94.56 56 ILE B N 1
ATOM 2300 C CA . ILE B 1 56 ? 3.141 15.508 14.945 1 94.56 56 ILE B CA 1
ATOM 2301 C C . ILE B 1 56 ? 1.776 15.953 15.461 1 94.56 56 ILE B C 1
ATOM 2303 O O . ILE B 1 56 ? 0.803 16 14.711 1 94.56 56 ILE B O 1
ATOM 2307 N N . MET B 1 57 ? 1.725 16.297 16.703 1 93.75 57 MET B N 1
ATOM 2308 C CA . MET B 1 57 ? 0.468 16.75 17.297 1 93.75 57 MET B CA 1
ATOM 2309 C C . MET B 1 57 ? 0.3 18.266 17.109 1 93.75 57 MET B C 1
ATOM 2311 O O . MET B 1 57 ? 1.282 19 17.125 1 93.75 57 MET B O 1
ATOM 2315 N N . ASN B 1 58 ? -0.957 18.656 16.969 1 94.88 58 ASN B N 1
ATOM 2316 C CA . ASN B 1 58 ? -1.261 20.062 16.703 1 94.88 58 ASN B CA 1
ATOM 2317 C C . ASN B 1 58 ? -0.639 20.984 17.734 1 94.88 58 ASN B C 1
ATOM 2319 O O . ASN B 1 58 ? -0.186 22.078 17.406 1 94.88 58 ASN B O 1
ATOM 2323 N N . SER B 1 59 ? -0.581 20.594 18.984 1 93.25 59 SER B N 1
ATOM 2324 C CA . SER B 1 59 ? -0.125 21.438 20.078 1 93.25 59 SER B CA 1
ATOM 2325 C C . SER B 1 59 ? 1.384 21.656 20.016 1 93.25 59 SER B C 1
ATOM 2327 O O . SER B 1 59 ? 1.92 22.531 20.719 1 93.25 59 SER B O 1
ATOM 2329 N N . SER B 1 60 ? 2.064 20.891 19.172 1 92.12 60 SER B N 1
ATOM 2330 C CA . SER B 1 60 ? 3.518 21 19.109 1 92.12 60 SER B CA 1
ATOM 2331 C C . SER B 1 60 ? 3.943 22.141 18.188 1 92.12 60 SER B C 1
ATOM 2333 O O . SER B 1 60 ? 3.203 22.531 17.281 1 92.12 60 SER B O 1
ATOM 2335 N N . SER B 1 61 ? 5.195 22.656 18.422 1 94.75 61 SER B N 1
ATOM 2336 C CA . SER B 1 61 ? 5.77 23.672 17.547 1 94.75 61 SER B CA 1
ATOM 2337 C C . SER B 1 61 ? 6.008 23.109 16.141 1 94.75 61 SER B C 1
ATOM 2339 O O . SER B 1 61 ? 6.027 23.875 15.172 1 94.75 61 SER B O 1
ATOM 2341 N N . SER B 1 62 ? 6.203 21.781 16.078 1 94.62 62 SER B N 1
ATOM 2342 C CA . SER B 1 62 ? 6.418 21.141 14.789 1 94.62 62 SER B CA 1
ATOM 2343 C C . SER B 1 62 ? 5.195 21.281 13.891 1 94.62 62 SER B C 1
ATOM 2345 O O . SER B 1 62 ? 5.328 21.422 12.672 1 94.62 62 SER B O 1
ATOM 2347 N N . ALA B 1 63 ? 4.027 21.281 14.508 1 95.62 63 ALA B N 1
ATOM 2348 C CA . ALA B 1 63 ? 2.816 21.453 13.711 1 95.62 63 ALA B CA 1
ATOM 2349 C C . ALA B 1 63 ? 2.762 22.844 13.102 1 95.62 63 ALA B C 1
ATOM 2351 O O . ALA B 1 63 ? 2.348 23.016 11.945 1 95.62 63 ALA B O 1
ATOM 2352 N N . ASP B 1 64 ? 3.201 23.828 13.844 1 96.12 64 ASP B N 1
ATOM 2353 C CA . ASP B 1 64 ? 3.283 25.188 13.32 1 96.12 64 ASP B CA 1
ATOM 2354 C C . ASP B 1 64 ? 4.25 25.266 12.141 1 96.12 64 ASP B C 1
ATOM 2356 O O . ASP B 1 64 ? 3.988 25.969 11.164 1 96.12 64 ASP B O 1
ATOM 2360 N N . GLN B 1 65 ? 5.289 24.562 12.32 1 96.31 65 GLN B N 1
ATOM 2361 C CA . GLN B 1 65 ? 6.289 24.562 11.258 1 96.31 65 GLN B CA 1
ATOM 2362 C C . GLN B 1 65 ? 5.746 23.891 9.992 1 96.31 65 GLN B C 1
ATOM 2364 O O . GLN B 1 65 ? 6.027 24.344 8.883 1 96.31 65 GLN B O 1
ATOM 2369 N N . VAL B 1 66 ? 4.996 22.781 10.164 1 97.12 66 VAL B N 1
ATOM 2370 C CA . VAL B 1 66 ? 4.375 22.141 9.008 1 97.12 66 VAL B CA 1
ATOM 2371 C C . VAL B 1 66 ? 3.486 23.141 8.281 1 97.12 66 VAL B C 1
ATOM 2373 O O . VAL B 1 66 ? 3.572 23.281 7.055 1 97.12 66 VAL B O 1
ATOM 2376 N N . ALA B 1 67 ? 2.633 23.875 9.008 1 97.44 67 ALA B N 1
ATOM 2377 C CA . ALA B 1 67 ? 1.728 24.859 8.414 1 97.44 67 ALA B CA 1
ATOM 2378 C C . ALA B 1 67 ? 2.506 25.969 7.723 1 97.44 67 ALA B C 1
ATOM 2380 O O . ALA B 1 67 ? 2.105 26.438 6.656 1 97.44 67 ALA B O 1
ATOM 2381 N N . GLU B 1 68 ? 3.578 26.344 8.328 1 97.56 68 GLU B N 1
ATOM 2382 C CA . GLU B 1 68 ? 4.406 27.391 7.742 1 97.56 68 GLU B CA 1
ATOM 2383 C C . GLU B 1 68 ? 5.039 26.938 6.434 1 97.56 68 GLU B C 1
ATOM 2385 O O . GLU B 1 68 ? 5.074 27.672 5.453 1 97.56 68 GLU B O 1
ATOM 2390 N N . ILE B 1 69 ? 5.57 25.766 6.426 1 97.56 69 ILE B N 1
ATOM 2391 C CA . ILE B 1 69 ? 6.141 25.219 5.199 1 97.56 69 ILE B CA 1
ATOM 2392 C C . ILE B 1 69 ? 5.07 25.156 4.113 1 97.56 69 ILE B C 1
ATOM 2394 O O . ILE B 1 69 ? 5.328 25.5 2.959 1 97.56 69 ILE B O 1
ATOM 2398 N N . ALA B 1 70 ? 3.865 24.703 4.477 1 97.75 70 ALA B N 1
ATOM 2399 C CA . ALA B 1 70 ? 2.76 24.672 3.525 1 97.75 70 ALA B CA 1
ATOM 2400 C C . ALA B 1 70 ? 2.5 26.047 2.932 1 97.75 70 ALA B C 1
ATOM 2402 O O . ALA B 1 70 ? 2.291 26.188 1.725 1 97.75 70 ALA B O 1
ATOM 2403 N N . TYR B 1 71 ? 2.545 27.047 3.744 1 97.75 71 TYR B N 1
ATOM 2404 C CA . TYR B 1 71 ? 2.367 28.422 3.301 1 97.75 71 TYR B CA 1
ATOM 2405 C C . TYR B 1 71 ? 3.449 28.828 2.303 1 97.75 71 TYR B C 1
ATOM 2407 O O . TYR B 1 71 ? 3.146 29.328 1.216 1 97.75 71 TYR B O 1
ATOM 2415 N N . GLN B 1 72 ? 4.648 28.609 2.707 1 97.25 72 GLN B N 1
ATOM 2416 C CA . GLN B 1 72 ? 5.785 29.047 1.898 1 97.25 72 GLN B CA 1
ATOM 2417 C C . GLN B 1 72 ? 5.793 28.344 0.545 1 97.25 72 GLN B C 1
ATOM 2419 O O . GLN B 1 72 ? 6.102 28.953 -0.479 1 97.25 72 GLN B O 1
ATOM 2424 N N . VAL B 1 73 ? 5.5 27.078 0.554 1 96.94 73 VAL B N 1
ATOM 2425 C CA . VAL B 1 73 ? 5.449 26.312 -0.688 1 96.94 73 VAL B CA 1
ATOM 2426 C C . VAL B 1 73 ? 4.324 26.844 -1.576 1 96.94 73 VAL B C 1
ATOM 2428 O O . VAL B 1 73 ? 4.527 27.078 -2.77 1 96.94 73 VAL B O 1
ATOM 2431 N N . ALA B 1 74 ? 3.143 27.016 -1.022 1 96.38 74 ALA B N 1
ATOM 2432 C CA . ALA B 1 74 ? 1.998 27.516 -1.784 1 96.38 74 ALA B CA 1
ATOM 2433 C C . ALA B 1 74 ? 2.27 28.906 -2.336 1 96.38 74 ALA B C 1
ATOM 2435 O O . ALA B 1 74 ? 1.869 29.234 -3.457 1 96.38 74 ALA B O 1
ATOM 2436 N N . ALA B 1 75 ? 2.955 29.688 -1.567 1 96.12 75 ALA B N 1
ATOM 2437 C CA . ALA B 1 75 ? 3.191 31.094 -1.927 1 96.12 75 ALA B CA 1
ATOM 2438 C C . ALA B 1 75 ? 4.121 31.188 -3.133 1 96.12 75 ALA B C 1
ATOM 2440 O O . ALA B 1 75 ? 4.219 32.25 -3.76 1 96.12 75 ALA B O 1
ATOM 2441 N N . ARG B 1 76 ? 4.75 30.156 -3.438 1 93.81 76 ARG B N 1
ATOM 2442 C CA . ARG B 1 76 ? 5.656 30.156 -4.582 1 93.81 76 ARG B CA 1
ATOM 2443 C C . ARG B 1 76 ? 4.883 30.094 -5.895 1 93.81 76 ARG B C 1
ATOM 2445 O O . ARG B 1 76 ? 5.387 30.516 -6.934 1 93.81 76 ARG B O 1
ATOM 2452 N N . THR B 1 77 ? 3.744 29.5 -5.891 1 92 77 THR B N 1
ATOM 2453 C CA . THR B 1 77 ? 3.049 29.234 -7.148 1 92 77 THR B CA 1
ATOM 2454 C C . THR B 1 77 ? 1.642 29.828 -7.113 1 92 77 THR B C 1
ATOM 2456 O O . THR B 1 77 ? 0.954 29.859 -8.141 1 92 77 THR B O 1
ATOM 2459 N N . ARG B 1 78 ? 1.16 30.25 -5.922 1 94.5 78 ARG B N 1
ATOM 2460 C CA . ARG B 1 78 ? -0.183 30.797 -5.766 1 94.5 78 ARG B CA 1
ATOM 2461 C C . ARG B 1 78 ? -0.139 32.188 -5.137 1 94.5 78 ARG B C 1
ATOM 2463 O O . ARG B 1 78 ? 0.926 32.656 -4.73 1 94.5 78 ARG B O 1
ATOM 2470 N N . SER B 1 79 ? -1.392 32.812 -5.098 1 96 79 SER B N 1
ATOM 2471 C CA . SER B 1 79 ? -1.484 34.125 -4.469 1 96 79 SER B CA 1
ATOM 2472 C C . SER B 1 79 ? -1.343 34.031 -2.955 1 96 79 SER B C 1
ATOM 2474 O O . SER B 1 79 ? -1.606 32.969 -2.369 1 96 79 SER B O 1
ATOM 2476 N N . VAL B 1 80 ? -0.949 35.094 -2.365 1 95.5 80 VAL B N 1
ATOM 2477 C CA . VAL B 1 80 ? -0.719 35.156 -0.926 1 95.5 80 VAL B CA 1
ATOM 2478 C C . VAL B 1 80 ? -2.004 34.812 -0.18 1 95.5 80 VAL B C 1
ATOM 2480 O O . VAL B 1 80 ? -1.985 34.031 0.769 1 95.5 80 VAL B O 1
ATOM 2483 N N . PRO B 1 81 ? -3.166 35.312 -0.666 1 96.62 81 PRO B N 1
ATOM 2484 C CA . PRO B 1 81 ? -4.395 34.938 0.04 1 96.62 81 PRO B CA 1
ATOM 2485 C C . PRO B 1 81 ? -4.668 33.438 -0.005 1 96.62 81 PRO B C 1
ATOM 2487 O O . PRO B 1 81 ? -5.117 32.875 0.989 1 96.62 81 PRO B O 1
ATOM 2490 N N . VAL B 1 82 ? -4.383 32.875 -1.099 1 95.88 82 VAL B N 1
ATOM 2491 C CA . VAL B 1 82 ? -4.586 31.438 -1.233 1 95.88 82 VAL B CA 1
ATOM 2492 C C . VAL B 1 82 ? -3.604 30.703 -0.336 1 95.88 82 VAL B C 1
ATOM 2494 O O . VAL B 1 82 ? -3.979 29.734 0.343 1 95.88 82 VAL B O 1
ATOM 2497 N N . ALA B 1 83 ? -2.357 31.125 -0.311 1 97.12 83 ALA B N 1
ATOM 2498 C CA . ALA B 1 83 ? -1.33 30.5 0.527 1 97.12 83 ALA B CA 1
ATOM 2499 C C . ALA B 1 83 ? -1.673 30.656 2.008 1 97.12 83 ALA B C 1
ATOM 2501 O O . ALA B 1 83 ? -1.464 29.719 2.793 1 97.12 83 ALA B O 1
ATOM 2502 N N . ARG B 1 84 ? -2.191 31.797 2.385 1 97.25 84 ARG B N 1
ATOM 2503 C CA . ARG B 1 84 ? -2.57 32.031 3.771 1 97.25 84 ARG B CA 1
ATOM 2504 C C . ARG B 1 84 ? -3.732 31.141 4.184 1 97.25 84 ARG B C 1
ATOM 2506 O O . ARG B 1 84 ? -3.77 30.656 5.312 1 97.25 84 ARG B O 1
ATOM 2513 N N . LYS B 1 85 ? -4.672 30.953 3.311 1 96.25 85 LYS B N 1
ATOM 2514 C CA . LYS B 1 85 ? -5.789 30.047 3.588 1 96.25 85 LYS B CA 1
ATOM 2515 C C . LYS B 1 85 ? -5.309 28.625 3.814 1 96.25 85 LYS B C 1
ATOM 2517 O O . LYS B 1 85 ? -5.82 27.922 4.691 1 96.25 85 LYS B O 1
ATOM 2522 N N . LYS B 1 86 ? -4.359 28.219 2.971 1 95.5 86 LYS B N 1
ATOM 2523 C CA . LYS B 1 86 ? -3.779 26.891 3.148 1 95.5 86 LYS B CA 1
ATOM 2524 C C . LYS B 1 86 ? -3.117 26.75 4.52 1 95.5 86 LYS B C 1
ATOM 2526 O O . LYS B 1 86 ? -3.305 25.75 5.211 1 95.5 86 LYS B O 1
ATOM 2531 N N . LYS B 1 87 ? -2.34 27.719 4.91 1 97.12 87 LYS B N 1
ATOM 2532 C CA . LYS B 1 87 ? -1.701 27.719 6.223 1 97.12 87 LYS B CA 1
ATOM 2533 C C . LYS B 1 87 ? -2.738 27.641 7.34 1 97.12 87 LYS B C 1
ATOM 2535 O O . LYS B 1 87 ? -2.572 26.859 8.289 1 97.12 87 LYS B O 1
ATOM 2540 N N . GLU B 1 88 ? -3.777 28.438 7.227 1 96.25 88 GLU B N 1
ATOM 2541 C CA . GLU B 1 88 ? -4.84 28.453 8.234 1 96.25 88 GLU B CA 1
ATOM 2542 C C . GLU B 1 88 ? -5.504 27.078 8.344 1 96.25 88 GLU B C 1
ATOM 2544 O O . GLU B 1 88 ? -5.727 26.578 9.453 1 96.25 88 GLU B O 1
ATOM 2549 N N . LYS B 1 89 ? -5.781 26.516 7.223 1 95.31 89 LYS B N 1
ATOM 2550 C CA . LYS B 1 89 ? -6.398 25.188 7.211 1 95.31 89 LYS B CA 1
ATOM 2551 C C . LYS B 1 89 ? -5.484 24.156 7.867 1 95.31 89 LYS B C 1
ATOM 2553 O O . LYS B 1 89 ? -5.934 23.359 8.695 1 95.31 89 LYS B O 1
ATOM 2558 N N . TRP B 1 90 ? -4.195 24.172 7.535 1 96.56 90 TRP B N 1
ATOM 2559 C CA . TRP B 1 90 ? -3.268 23.156 8.039 1 96.56 90 TRP B CA 1
ATOM 2560 C C . TRP B 1 90 ? -2.969 23.375 9.516 1 96.56 90 TRP B C 1
ATOM 2562 O O . TRP B 1 90 ? -2.662 22.438 10.242 1 96.56 90 TRP B O 1
ATOM 2572 N N . SER B 1 91 ? -3.088 24.641 10 1 96.38 91 SER B N 1
ATOM 2573 C CA . SER B 1 91 ? -2.846 24.969 11.406 1 96.38 91 SER B CA 1
ATOM 2574 C C . SER B 1 91 ? -3.936 24.375 12.305 1 96.38 91 SER B C 1
ATOM 2576 O O . SER B 1 91 ? -3.756 24.266 13.516 1 96.38 91 SER B O 1
ATOM 2578 N N . GLN B 1 92 ? -5.043 23.969 11.688 1 94.94 92 GLN B N 1
ATOM 2579 C CA . GLN B 1 92 ? -6.18 23.484 12.461 1 94.94 92 GLN B CA 1
ATOM 2580 C C . GLN B 1 92 ? -6.184 21.953 12.523 1 94.94 92 GLN B C 1
ATOM 2582 O O . GLN B 1 92 ? -6.984 21.359 13.242 1 94.94 92 GLN B O 1
ATOM 2587 N N . ILE B 1 93 ? -5.328 21.297 11.758 1 96.12 93 ILE B N 1
ATOM 2588 C CA . ILE B 1 93 ? -5.32 19.844 11.68 1 96.12 93 ILE B CA 1
ATOM 2589 C C . ILE B 1 93 ? -4.824 19.266 13.008 1 96.12 93 ILE B C 1
ATOM 2591 O O . ILE B 1 93 ? -3.73 19.594 13.469 1 96.12 93 ILE B O 1
ATOM 2595 N N . PRO B 1 94 ? -5.566 18.375 13.633 1 96.12 94 PRO B N 1
ATOM 2596 C CA . PRO B 1 94 ? -5.277 17.891 14.992 1 96.12 94 PRO B CA 1
ATOM 2597 C C . PRO B 1 94 ? -3.949 17.141 15.078 1 96.12 94 PRO B C 1
ATOM 2599 O O . PRO B 1 94 ? -3.264 17.219 16.109 1 96.12 94 PRO B O 1
ATOM 2602 N N . ALA B 1 95 ? -3.596 16.391 14.016 1 95.81 95 ALA B N 1
ATOM 2603 C CA . ALA B 1 95 ? -2.338 15.641 14.023 1 95.81 95 ALA B CA 1
ATOM 2604 C C . ALA B 1 95 ? -1.872 15.344 12.602 1 95.81 95 ALA B C 1
ATOM 2606 O O . ALA B 1 95 ? -2.678 15.328 11.664 1 95.81 95 ALA B O 1
ATOM 2607 N N . PHE B 1 96 ? -0.605 15.203 12.484 1 96.56 96 PHE B N 1
ATOM 2608 C CA . PHE B 1 96 ? 0.021 14.672 11.273 1 96.56 96 PHE B CA 1
ATOM 2609 C C . PHE B 1 96 ? 0.804 13.406 11.586 1 96.56 96 PHE B C 1
ATOM 2611 O O . PHE B 1 96 ? 1.358 13.258 12.672 1 96.56 96 PHE B O 1
ATOM 2618 N N . LEU B 1 97 ? 0.805 12.516 10.656 1 95.25 97 LEU B N 1
ATOM 2619 C CA . LEU B 1 97 ? 1.65 11.328 10.688 1 95.25 97 LEU B CA 1
ATOM 2620 C C . LEU B 1 97 ? 2.496 11.234 9.422 1 95.25 97 LEU B C 1
ATOM 2622 O O . LEU B 1 97 ? 1.958 11.141 8.312 1 95.25 97 LEU B O 1
ATOM 2626 N N . VAL B 1 98 ? 3.83 11.328 9.602 1 96.19 98 VAL B N 1
ATOM 2627 C CA . VAL B 1 98 ? 4.758 11.25 8.477 1 96.19 98 VAL B CA 1
ATOM 2628 C C . VAL B 1 98 ? 5.281 9.82 8.344 1 96.19 98 VAL B C 1
ATOM 2630 O O . VAL B 1 98 ? 5.688 9.211 9.328 1 96.19 98 VAL B O 1
ATOM 2633 N N . THR B 1 99 ? 5.25 9.273 7.16 1 96.25 99 THR B N 1
ATOM 2634 C CA . THR B 1 99 ? 5.809 7.949 6.91 1 96.25 99 THR B CA 1
ATOM 2635 C C . THR B 1 99 ? 7.152 8.055 6.195 1 96.25 99 THR B C 1
ATOM 2637 O O . THR B 1 99 ? 7.238 8.625 5.105 1 96.25 99 THR B O 1
ATOM 2640 N N . LEU B 1 100 ? 8.148 7.48 6.824 1 93.75 100 LEU B N 1
ATOM 2641 C CA . LEU B 1 100 ? 9.484 7.41 6.242 1 93.75 100 LEU B CA 1
ATOM 2642 C C . LEU B 1 100 ? 9.82 5.984 5.816 1 93.75 100 LEU B C 1
ATOM 2644 O O . LEU B 1 100 ? 9.5 5.031 6.523 1 93.75 100 LEU B O 1
ATOM 2648 N N . VAL B 1 101 ? 10.383 5.855 4.66 1 95.81 101 VAL B N 1
ATOM 2649 C CA . VAL B 1 101 ? 10.938 4.586 4.203 1 95.81 101 VAL B CA 1
ATOM 2650 C C . VAL B 1 101 ? 12.469 4.641 4.277 1 95.81 101 VAL B C 1
ATOM 2652 O O . VAL B 1 101 ? 13.094 5.535 3.703 1 95.81 101 VAL B O 1
ATOM 2655 N N . HIS B 1 102 ? 13.016 3.719 4.957 1 90.62 102 HIS B N 1
ATOM 2656 C CA . HIS B 1 102 ? 14.453 3.73 5.211 1 90.62 102 HIS B CA 1
ATOM 2657 C C . HIS B 1 102 ? 15.188 2.812 4.242 1 90.62 102 HIS B C 1
ATOM 2659 O O . HIS B 1 102 ? 14.672 1.761 3.859 1 90.62 102 HIS B O 1
ATOM 2665 N N . LYS B 1 103 ? 16.281 3.295 3.689 1 82.5 103 LYS B N 1
ATOM 2666 C CA . LYS B 1 103 ? 17.141 2.428 2.885 1 82.5 103 LYS B CA 1
ATOM 2667 C C . LYS B 1 103 ? 17.812 1.367 3.75 1 82.5 103 LYS B C 1
ATOM 2669 O O . LYS B 1 103 ? 18.391 1.684 4.789 1 82.5 103 LYS B O 1
ATOM 2674 N N . ASN B 1 104 ? 17.328 0.118 3.617 1 62.22 104 ASN B N 1
ATOM 2675 C CA . ASN B 1 104 ? 18 -0.935 4.371 1 62.22 104 ASN B CA 1
ATOM 2676 C C . ASN B 1 104 ? 19.422 -1.16 3.873 1 62.22 104 ASN B C 1
ATOM 2678 O O . ASN B 1 104 ? 19.656 -1.279 2.668 1 62.22 104 ASN B O 1
ATOM 2682 N N . GLN B 1 105 ? 20.438 -0.653 4.449 1 52.97 105 GLN B N 1
ATOM 2683 C CA . GLN B 1 105 ? 21.828 -0.874 4.098 1 52.97 105 GLN B CA 1
ATOM 2684 C C . GLN B 1 105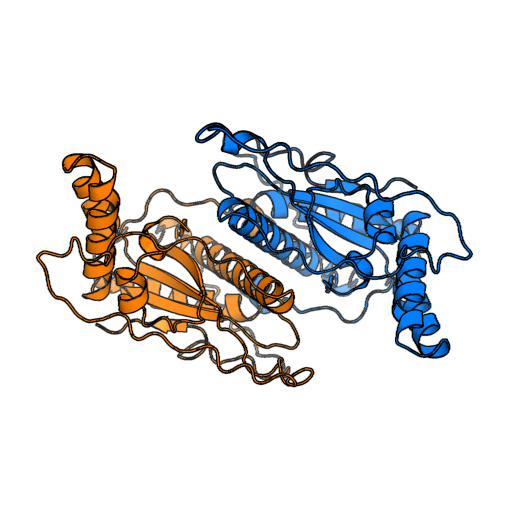 ? 22.172 -2.363 4.082 1 52.97 105 GLN B C 1
ATOM 2686 O O . GLN B 1 105 ? 23.094 -2.789 3.396 1 52.97 105 GLN B O 1
ATOM 2691 N N . LYS B 1 106 ? 21.594 -3.215 4.699 1 44.53 106 LYS B N 1
ATOM 2692 C CA . LYS B 1 106 ? 22.234 -4.527 4.746 1 44.53 106 LYS B CA 1
ATOM 2693 C C . LYS B 1 106 ? 22.203 -5.203 3.377 1 44.53 106 LYS B C 1
ATOM 2695 O O . LYS B 1 106 ? 22.859 -6.23 3.172 1 44.53 106 LYS B O 1
ATOM 2700 N N . ALA B 1 107 ? 21.312 -5.008 2.549 1 41.22 107 ALA B N 1
ATOM 2701 C CA . ALA B 1 107 ? 21.234 -5.977 1.457 1 41.22 107 ALA B CA 1
ATOM 2702 C C . ALA B 1 107 ? 22.422 -5.824 0.513 1 41.22 107 ALA B C 1
ATOM 2704 O O . ALA B 1 107 ? 22.531 -6.543 -0.485 1 41.22 107 ALA B O 1
ATOM 2705 N N . VAL B 1 108 ? 22.984 -4.59 0.348 1 37.84 108 VAL B N 1
ATOM 2706 C CA . VAL B 1 108 ? 24 -4.562 -0.705 1 37.84 108 VAL B CA 1
ATOM 2707 C C . VAL B 1 108 ? 25.172 -5.465 -0.32 1 37.84 108 VAL B C 1
ATOM 2709 O O . VAL B 1 108 ? 26.234 -5.387 -0.923 1 37.84 108 VAL B O 1
ATOM 2712 N N . LEU B 1 109 ? 25.094 -6.348 0.571 1 33.06 109 LEU B N 1
ATOM 2713 C CA . LEU B 1 109 ? 26.406 -6.961 0.698 1 33.06 109 LEU B CA 1
ATOM 2714 C C . LEU B 1 109 ? 26.875 -7.547 -0.633 1 33.06 109 LEU B C 1
ATOM 2716 O O . LEU B 1 109 ? 28 -8.016 -0.751 1 33.06 109 LEU B O 1
ATOM 2720 N N . SER B 1 110 ? 25.969 -8.164 -1.546 1 31.58 110 SER B N 1
ATOM 2721 C CA . SER B 1 110 ? 26.844 -8.938 -2.424 1 31.58 110 SER B CA 1
ATOM 2722 C C . SER B 1 110 ? 27.75 -8.023 -3.254 1 31.58 110 SER B C 1
ATOM 2724 O O . SER B 1 110 ? 28.922 -8.32 -3.469 1 31.58 110 SER B O 1
ATOM 2726 N N . ASP B 1 111 ? 27.188 -7.316 -4.402 1 30.22 111 ASP B N 1
ATOM 2727 C CA . ASP B 1 111 ? 28.125 -7.016 -5.48 1 30.22 111 ASP B CA 1
ATOM 2728 C C . ASP B 1 111 ? 28.953 -5.773 -5.16 1 30.22 111 ASP B C 1
ATOM 2730 O O . ASP B 1 111 ? 28.531 -4.648 -5.445 1 30.22 111 ASP B O 1
ATOM 2734 N N . SER B 1 112 ? 29.578 -5.66 -4.047 1 29.45 112 SER B N 1
ATOM 2735 C CA . SER B 1 112 ? 30.297 -4.449 -3.664 1 29.45 112 SER B CA 1
ATOM 2736 C C . SER B 1 112 ? 31.453 -4.172 -4.613 1 29.45 112 SER B C 1
ATOM 2738 O O . SER B 1 112 ? 32.375 -3.408 -4.281 1 29.45 112 SER B O 1
ATOM 2740 N N . SER B 1 113 ? 31.625 -4.91 -5.844 1 26.89 113 SER B N 1
ATOM 2741 C CA . SER B 1 113 ? 33.031 -4.578 -6.094 1 26.89 113 SER B CA 1
ATOM 2742 C C . SER B 1 113 ? 33.219 -3.066 -6.141 1 26.89 113 SER B C 1
ATOM 2744 O O . SER B 1 113 ? 34.188 -2.547 -5.559 1 26.89 113 SER B O 1
ATOM 2746 N N . SER B 1 114 ? 32.938 -2.471 -7.375 1 26.22 114 SER B N 1
ATOM 2747 C CA . SER B 1 114 ? 33.844 -1.423 -7.871 1 26.22 114 SER B CA 1
ATOM 2748 C C . SER B 1 114 ? 33.625 -0.111 -7.125 1 26.22 114 SER B C 1
ATOM 2750 O O . SER B 1 114 ? 32.469 0.249 -6.82 1 26.22 114 SER B O 1
ATOM 2752 N N . GLY B 1 115 ? 34.594 0.383 -6.312 1 24.75 115 GLY B N 1
ATOM 2753 C CA . GLY B 1 115 ? 34.875 1.461 -5.375 1 24.75 115 GLY B CA 1
ATOM 2754 C C . GLY B 1 115 ? 34.719 2.84 -5.984 1 24.75 115 GLY B C 1
ATOM 2755 O O . GLY B 1 115 ? 35.125 3.842 -5.395 1 24.75 115 GLY B O 1
ATOM 2756 N N . GLY B 1 116 ? 34.031 3.041 -7.191 1 23.88 116 GLY B N 1
ATOM 2757 C CA . GLY B 1 116 ? 34.469 4.367 -7.613 1 23.88 116 GLY B CA 1
ATOM 2758 C C . GLY B 1 116 ? 34.031 5.465 -6.664 1 23.88 116 GLY B C 1
ATOM 2759 O O . GLY B 1 116 ? 33.031 5.324 -5.957 1 23.88 116 GLY B O 1
ATOM 2760 N N . SER B 1 117 ? 35.031 6.211 -6.137 1 22.95 117 SER B N 1
ATOM 2761 C CA . SER B 1 117 ? 35.094 7.34 -5.219 1 22.95 117 SER B CA 1
ATOM 2762 C C . SER B 1 117 ? 34.25 8.508 -5.715 1 22.95 117 SER B C 1
ATOM 2764 O O . SER B 1 117 ? 34.5 9.039 -6.805 1 22.95 117 SER B O 1
ATOM 2766 N N . SER B 1 118 ? 33 8.383 -6.004 1 24.53 118 SER B N 1
ATOM 2767 C CA . SER B 1 118 ? 32.5 9.641 -6.527 1 24.53 118 SER B CA 1
ATOM 2768 C C . SER B 1 118 ? 32.625 10.758 -5.5 1 24.53 118 SER B C 1
ATOM 2770 O O . SER B 1 118 ? 32.5 10.516 -4.293 1 24.53 118 SER B O 1
ATOM 2772 N N . SER B 1 119 ? 33.375 11.828 -5.82 1 22.34 119 SER B N 1
ATOM 2773 C CA . SER B 1 119 ? 33.719 13.102 -5.199 1 22.34 119 SER B CA 1
ATOM 2774 C C . SER B 1 119 ? 32.469 13.844 -4.727 1 22.34 119 SER B C 1
ATOM 2776 O O . SER B 1 119 ? 31.469 13.891 -5.438 1 22.34 119 SER B O 1
ATOM 2778 N N . SER B 1 120 ? 32.312 13.891 -3.439 1 22.66 120 SER B N 1
ATOM 2779 C CA . SER B 1 120 ? 31.344 14.617 -2.637 1 22.66 120 SER B CA 1
ATOM 2780 C C . SER B 1 120 ? 31.484 16.125 -2.84 1 22.66 120 SER B C 1
ATOM 2782 O O . SER B 1 120 ? 32.469 16.734 -2.42 1 22.66 120 SER B O 1
ATOM 2784 N N . SER B 1 121 ? 31.266 16.641 -4.117 1 24.55 121 SER B N 1
ATOM 2785 C CA . SER B 1 121 ? 31.453 18.094 -4.18 1 24.55 121 SER B CA 1
ATOM 2786 C C . SER B 1 121 ? 30.578 18.797 -3.15 1 24.55 121 SER B C 1
ATOM 2788 O O . SER B 1 121 ? 29.391 18.5 -3.02 1 24.55 121 SER B O 1
ATOM 2790 N N . SER B 1 122 ? 31.234 19.375 -2.182 1 22.94 122 SER B N 1
ATOM 2791 C CA . SER B 1 122 ? 30.828 20.234 -1.07 1 22.94 122 SER B CA 1
ATOM 2792 C C . SER B 1 122 ? 30.25 21.562 -1.572 1 22.94 122 SER B C 1
ATOM 2794 O O . SER B 1 122 ? 30.938 22.328 -2.242 1 22.94 122 SER B O 1
ATOM 2796 N N . ARG B 1 123 ? 29.031 21.578 -2.025 1 23.8 123 ARG B N 1
ATOM 2797 C CA . ARG B 1 123 ? 28.422 22.844 -2.414 1 23.8 123 ARG B CA 1
ATOM 2798 C C . ARG B 1 123 ? 28.594 23.891 -1.311 1 23.8 123 ARG B C 1
ATOM 2800 O O . ARG B 1 123 ? 28.531 23.562 -0.124 1 23.8 123 ARG B O 1
ATOM 2807 N N . SER B 1 124 ? 29.312 24.969 -1.601 1 25.27 124 SER B N 1
ATOM 2808 C CA . SER B 1 124 ? 29.641 26.203 -0.876 1 25.27 124 SER B CA 1
ATOM 2809 C C . SER B 1 124 ? 28.391 26.875 -0.321 1 25.27 124 SER B C 1
ATOM 2811 O O . SER B 1 124 ? 27.281 26.688 -0.857 1 25.27 124 SER B O 1
ATOM 2813 N N . ASP B 1 125 ? 28.469 27.5 0.924 1 27.98 125 ASP B N 1
ATOM 2814 C CA . ASP B 1 125 ? 27.641 28.156 1.938 1 27.98 125 ASP B CA 1
ATOM 2815 C C . ASP B 1 125 ? 27.234 29.547 1.489 1 27.98 125 ASP B C 1
ATOM 2817 O O . ASP B 1 125 ? 26.875 30.391 2.318 1 27.98 125 ASP B O 1
ATOM 2821 N N . THR B 1 126 ? 27.422 30.031 0.231 1 29.59 126 THR B N 1
ATOM 2822 C CA . THR B 1 126 ? 27.203 31.469 0.212 1 29.59 126 THR B CA 1
ATOM 2823 C C . THR B 1 126 ? 25.766 31.812 0.558 1 29.59 126 THR B C 1
ATOM 2825 O O . THR B 1 126 ? 24.828 31.188 0.043 1 29.59 126 THR B O 1
ATOM 2828 N N . VAL B 1 127 ? 25.562 32.562 1.686 1 30.64 127 VAL B N 1
ATOM 2829 C CA . VAL B 1 127 ? 24.422 33.156 2.379 1 30.64 127 VAL B CA 1
ATOM 2830 C C . VAL B 1 127 ? 23.719 34.156 1.469 1 30.64 127 VAL B C 1
ATOM 2832 O O . VAL B 1 127 ? 22.984 35.031 1.943 1 30.64 127 VAL B O 1
ATOM 2835 N N . ASP B 1 128 ? 24.109 34.344 0.179 1 33.25 128 ASP B N 1
ATOM 2836 C CA . ASP B 1 128 ? 23.438 35.5 -0.397 1 33.25 128 ASP B CA 1
ATOM 2837 C C . ASP B 1 128 ? 21.938 35.438 -0.136 1 33.25 128 ASP B C 1
ATOM 2839 O O . ASP B 1 128 ? 21.375 34.375 0.141 1 33.25 128 ASP B O 1
ATOM 2843 N N . GLU B 1 129 ? 21.172 36.625 -0.18 1 36.12 129 GLU B N 1
ATOM 2844 C CA . GLU B 1 129 ? 19.75 36.844 0.016 1 36.12 129 GLU B CA 1
ATOM 2845 C C . GLU B 1 129 ? 18.938 35.719 -0.632 1 36.12 129 GLU B C 1
ATOM 2847 O O . GLU B 1 129 ? 18.562 35.812 -1.806 1 36.12 129 GLU B O 1
ATOM 2852 N N . ILE B 1 130 ? 19.469 34.531 -0.83 1 37.44 130 ILE B N 1
ATOM 2853 C CA . ILE B 1 130 ? 19.406 33.25 -1.528 1 37.44 130 ILE B CA 1
ATOM 2854 C C . ILE B 1 130 ? 18.031 32.656 -1.33 1 37.44 130 ILE B C 1
ATOM 2856 O O . ILE B 1 130 ? 17.609 32.375 -0.197 1 37.44 130 ILE B O 1
ATOM 2860 N N . SER B 1 131 ? 16.938 33.125 -1.992 1 46.62 131 SER B N 1
ATOM 2861 C CA . SER B 1 131 ? 15.703 32.375 -2.17 1 46.62 131 SER B CA 1
ATOM 2862 C C . SER B 1 131 ? 15.906 30.891 -1.904 1 46.62 131 SER B C 1
ATOM 2864 O O . SER B 1 131 ? 16.547 30.203 -2.695 1 46.62 131 SER B O 1
ATOM 2866 N N . ASP B 1 132 ? 16.531 30.531 -0.714 1 61.97 132 ASP B N 1
ATOM 2867 C CA . ASP B 1 132 ? 17.453 29.531 -0.17 1 61.97 132 ASP B CA 1
ATOM 2868 C C . ASP B 1 132 ? 16.953 28.109 -0.459 1 61.97 132 ASP B C 1
ATOM 2870 O O . ASP B 1 132 ? 17.5 27.141 0.062 1 61.97 132 ASP B O 1
ATOM 2874 N N . GLY B 1 133 ? 16.312 27.984 -1.493 1 84 133 GLY B N 1
ATOM 2875 C CA . GLY B 1 133 ? 15.906 26.688 -1.986 1 84 133 GLY B CA 1
ATOM 2876 C C . GLY B 1 133 ? 15.297 25.797 -0.912 1 84 133 GLY B C 1
ATOM 2877 O O . GLY B 1 133 ? 14.938 24.656 -1.175 1 84 133 GLY B O 1
ATOM 2878 N N . THR B 1 134 ? 15.086 26.562 0.26 1 92.94 134 THR B N 1
ATOM 2879 C CA . THR B 1 134 ? 14.68 25.781 1.426 1 92.94 134 THR B CA 1
ATOM 2880 C C . THR B 1 134 ? 13.25 25.266 1.259 1 92.94 134 THR B C 1
ATOM 2882 O O . THR B 1 134 ? 12.922 24.172 1.725 1 92.94 134 THR B O 1
ATOM 2885 N N . PHE B 1 135 ? 12.43 26.078 0.526 1 95.69 135 PHE B N 1
ATOM 2886 C CA . PHE B 1 135 ? 11.031 25.719 0.379 1 95.69 135 PHE B CA 1
ATOM 2887 C C . PHE B 1 135 ? 10.727 25.281 -1.052 1 95.69 135 PHE B C 1
ATOM 2889 O O . PHE B 1 135 ? 9.57 25.094 -1.42 1 95.69 135 PHE B O 1
ATOM 2896 N N . GLU B 1 136 ? 11.742 25.188 -1.886 1 94.88 136 GLU B N 1
ATOM 2897 C CA . GLU B 1 136 ? 11.594 24.641 -3.236 1 94.88 136 GLU B CA 1
ATOM 2898 C C . GLU B 1 136 ? 11.617 23.125 -3.232 1 94.88 136 GLU B C 1
ATOM 2900 O O . GLU B 1 136 ? 12.539 22.516 -2.682 1 94.88 136 GLU B O 1
ATOM 2905 N N . PRO B 1 137 ? 10.602 22.562 -3.848 1 95.12 137 PRO B N 1
ATOM 2906 C CA . PRO B 1 137 ? 10.617 21.094 -3.889 1 95.12 137 PRO B CA 1
ATOM 2907 C C . PRO B 1 137 ? 11.836 20.547 -4.605 1 95.12 137 PRO B C 1
ATOM 2909 O O . PRO B 1 137 ? 12.281 21.094 -5.613 1 95.12 137 PRO B O 1
ATOM 2912 N N . LEU B 1 138 ? 12.391 19.531 -4.016 1 95.38 138 LEU B N 1
ATOM 2913 C CA . LEU B 1 138 ? 13.5 18.812 -4.633 1 95.38 138 LEU B CA 1
ATOM 2914 C C . LEU B 1 138 ? 13.039 18.062 -5.879 1 95.38 138 LEU B C 1
ATOM 2916 O O . LEU B 1 138 ? 11.867 17.688 -5.988 1 95.38 138 LEU B O 1
ATOM 2920 N N . PRO B 1 139 ? 13.977 17.906 -6.762 1 94.62 139 PRO B N 1
ATOM 2921 C CA . PRO B 1 139 ? 13.609 17.094 -7.93 1 94.62 139 PRO B CA 1
ATOM 2922 C C . PRO B 1 139 ? 13.234 15.656 -7.559 1 94.62 139 PRO B C 1
ATOM 2924 O O . PRO B 1 139 ? 13.75 15.117 -6.574 1 94.62 139 PRO B O 1
ATOM 2927 N N . TYR B 1 140 ? 12.398 15.086 -8.375 1 94.69 140 TYR B N 1
ATOM 2928 C CA . TYR B 1 140 ? 11.984 13.703 -8.18 1 94.69 140 TYR B CA 1
ATOM 2929 C C . TYR B 1 140 ? 13.18 12.758 -8.242 1 94.69 140 TYR B C 1
ATOM 2931 O O . TYR B 1 140 ? 14 12.844 -9.156 1 94.69 140 TYR B O 1
ATOM 2939 N N . ALA B 1 141 ? 13.281 11.875 -7.227 1 93.81 141 ALA B N 1
ATOM 2940 C CA . ALA B 1 141 ? 14.289 10.82 -7.199 1 93.81 141 ALA B CA 1
ATOM 2941 C C . ALA B 1 141 ? 13.633 9.438 -7.203 1 93.81 141 ALA B C 1
ATOM 2943 O O . ALA B 1 141 ? 13.008 9.039 -6.223 1 93.81 141 ALA B O 1
ATOM 2944 N N . PRO B 1 142 ? 13.789 8.695 -8.273 1 95.5 142 PRO B N 1
ATOM 2945 C CA . PRO B 1 142 ? 13.164 7.367 -8.32 1 95.5 142 PRO B CA 1
ATOM 2946 C C . PRO B 1 142 ? 13.852 6.355 -7.41 1 95.5 142 PRO B C 1
ATOM 2948 O O . PRO B 1 142 ? 15.039 6.504 -7.094 1 95.5 142 PRO B O 1
ATOM 2951 N N . PRO B 1 143 ? 13 5.305 -6.891 1 95.19 143 PRO B N 1
ATOM 2952 C CA . PRO B 1 143 ? 13.703 4.176 -6.277 1 95.19 143 PRO B CA 1
ATOM 2953 C C . PRO B 1 143 ? 14.742 3.553 -7.207 1 95.19 143 PRO B C 1
ATOM 2955 O O . PRO B 1 143 ? 14.445 3.271 -8.375 1 95.19 143 PRO B O 1
ATOM 2958 N N . GLU B 1 144 ? 15.906 3.256 -6.656 1 93.19 144 GLU B N 1
ATOM 2959 C CA . GLU B 1 144 ? 17.047 2.891 -7.496 1 93.19 144 GLU B CA 1
ATOM 2960 C C . GLU B 1 144 ? 17.062 1.39 -7.777 1 93.19 144 GLU B C 1
ATOM 2962 O O . GLU B 1 144 ? 17.703 0.939 -8.734 1 93.19 144 GLU B O 1
ATOM 2967 N N . THR B 1 145 ? 16.469 0.663 -6.91 1 93.38 145 THR B N 1
ATOM 2968 C CA . THR B 1 145 ? 16.5 -0.79 -7.035 1 93.38 145 THR B CA 1
ATOM 2969 C C . THR B 1 145 ? 15.102 -1.372 -6.84 1 93.38 145 THR B C 1
ATOM 2971 O O . THR B 1 145 ? 14.203 -0.695 -6.328 1 93.38 145 THR B O 1
ATOM 2974 N N . GLU B 1 146 ? 14.969 -2.629 -7.211 1 92.75 146 GLU B N 1
ATOM 2975 C CA . GLU B 1 146 ? 13.727 -3.352 -6.977 1 92.75 146 GLU B CA 1
ATOM 2976 C C . GLU B 1 146 ? 13.414 -3.439 -5.484 1 92.75 146 GLU B C 1
ATOM 2978 O O . GLU B 1 146 ? 12.258 -3.309 -5.078 1 92.75 146 GLU B O 1
ATOM 2983 N N . ARG B 1 147 ? 14.406 -3.617 -4.742 1 92.5 147 ARG B N 1
ATOM 2984 C CA . ARG B 1 147 ? 14.227 -3.717 -3.297 1 92.5 147 ARG B CA 1
ATOM 2985 C C . ARG B 1 147 ? 13.672 -2.42 -2.721 1 92.5 147 ARG B C 1
ATOM 2987 O O . ARG B 1 147 ? 12.766 -2.445 -1.881 1 92.5 147 ARG B O 1
ATOM 2994 N N . GLN B 1 148 ? 14.18 -1.314 -3.143 1 93.88 148 GLN B N 1
ATOM 2995 C CA . GLN B 1 148 ? 13.68 -0.023 -2.68 1 93.88 148 GLN B CA 1
ATOM 2996 C C . GLN B 1 148 ? 12.219 0.171 -3.064 1 93.88 148 GLN B C 1
ATOM 2998 O O . GLN B 1 148 ? 11.43 0.717 -2.287 1 93.88 148 GLN B O 1
ATOM 3003 N N . LEU B 1 149 ? 11.914 -0.29 -4.266 1 95.81 149 LEU B N 1
ATOM 3004 C CA . LEU B 1 149 ? 10.531 -0.189 -4.711 1 95.81 149 LEU B CA 1
ATOM 3005 C C . LEU B 1 149 ? 9.625 -1.099 -3.885 1 95.81 149 LEU B C 1
ATOM 3007 O O . LEU B 1 149 ? 8.508 -0.713 -3.527 1 95.81 149 LEU B O 1
ATOM 3011 N N . GLU B 1 150 ? 10.102 -2.254 -3.541 1 94.75 150 GLU B N 1
ATOM 3012 C CA . GLU B 1 150 ? 9.359 -3.184 -2.689 1 94.75 150 GLU B CA 1
ATOM 3013 C C . GLU B 1 150 ? 9.188 -2.619 -1.283 1 94.75 150 GLU B C 1
ATOM 3015 O O . GLU B 1 150 ? 8.133 -2.805 -0.662 1 94.75 150 GLU B O 1
ATOM 3020 N N . ASP B 1 151 ? 10.227 -1.97 -0.784 1 94 151 ASP B N 1
ATOM 3021 C CA . ASP B 1 151 ? 10.117 -1.314 0.516 1 94 151 ASP B CA 1
ATOM 3022 C C . ASP B 1 151 ? 9.062 -0.213 0.489 1 94 151 ASP B C 1
ATOM 3024 O O . ASP B 1 151 ? 8.312 -0.039 1.453 1 94 151 ASP B O 1
ATOM 3028 N N . TYR B 1 152 ? 9.031 0.498 -0.597 1 96.56 152 TYR B N 1
ATOM 3029 C CA . TYR B 1 152 ? 8.016 1.528 -0.776 1 96.56 152 TYR B CA 1
ATOM 3030 C C . TYR B 1 152 ? 6.617 0.916 -0.824 1 96.56 152 TYR B C 1
ATOM 3032 O O . TYR B 1 152 ? 5.668 1.477 -0.272 1 96.56 152 TYR B O 1
ATOM 3040 N N . ALA B 1 153 ? 6.469 -0.227 -1.463 1 97.19 153 ALA B N 1
ATOM 3041 C CA . ALA B 1 153 ? 5.195 -0.946 -1.489 1 97.19 153 ALA B CA 1
ATOM 3042 C C . ALA B 1 153 ? 4.777 -1.368 -0.084 1 97.19 153 ALA B C 1
ATOM 3044 O O . ALA B 1 153 ? 3.611 -1.218 0.293 1 97.19 153 ALA B O 1
ATOM 3045 N N . SER B 1 154 ? 5.73 -1.882 0.656 1 94.81 154 SER B N 1
ATOM 3046 C CA . SER B 1 154 ? 5.469 -2.268 2.039 1 94.81 154 SER B CA 1
ATOM 3047 C C . SER B 1 154 ? 4.984 -1.078 2.861 1 94.81 154 SER B C 1
ATOM 3049 O O . SER B 1 154 ? 4.004 -1.187 3.602 1 94.81 154 SER B O 1
ATOM 3051 N N . ALA B 1 155 ? 5.656 0.028 2.711 1 95.81 155 ALA B N 1
ATOM 3052 C CA . ALA B 1 155 ? 5.262 1.244 3.416 1 95.81 155 ALA B CA 1
ATOM 3053 C C . ALA B 1 155 ? 3.859 1.685 3.008 1 95.81 155 ALA B C 1
ATOM 3055 O O . ALA B 1 155 ? 3.076 2.137 3.848 1 95.81 155 ALA B O 1
ATOM 3056 N N . SER B 1 156 ? 3.541 1.562 1.711 1 97.62 156 SER B N 1
ATOM 3057 C CA . SER B 1 156 ? 2.219 1.933 1.216 1 97.62 156 SER B CA 1
ATOM 3058 C C . SER B 1 156 ? 1.138 1.033 1.805 1 97.62 156 SER B C 1
ATOM 3060 O O . SER B 1 156 ? 0.062 1.507 2.174 1 97.62 156 SER B O 1
ATOM 3062 N N . ALA B 1 157 ? 1.425 -0.22 1.882 1 97.12 157 ALA B N 1
ATOM 3063 C CA . ALA B 1 157 ? 0.515 -1.151 2.545 1 97.12 157 ALA B CA 1
ATOM 3064 C C . ALA B 1 157 ? 0.349 -0.799 4.02 1 97.12 157 ALA B C 1
ATOM 3066 O O . ALA B 1 157 ? -0.756 -0.877 4.562 1 97.12 157 ALA B O 1
ATOM 3067 N N . ALA B 1 158 ? 1.441 -0.432 4.656 1 93.88 158 ALA B N 1
ATOM 3068 C CA . ALA B 1 158 ? 1.409 -0.015 6.059 1 93.88 158 ALA B CA 1
ATOM 3069 C C . ALA B 1 158 ? 0.543 1.229 6.238 1 93.88 158 ALA B C 1
ATOM 3071 O O . ALA B 1 158 ? -0.239 1.314 7.188 1 93.88 158 ALA B O 1
ATOM 3072 N N . ILE B 1 159 ? 0.693 2.168 5.324 1 97.19 159 ILE B N 1
ATOM 3073 C CA . ILE B 1 159 ? -0.125 3.375 5.363 1 97.19 159 ILE B CA 1
ATOM 3074 C C . ILE B 1 159 ? -1.601 3.002 5.242 1 97.19 159 ILE B C 1
ATOM 3076 O O . ILE B 1 159 ? -2.443 3.531 5.973 1 97.19 159 ILE B O 1
ATOM 3080 N N . GLN B 1 160 ? -1.883 2.107 4.34 1 96.81 160 GLN B N 1
ATOM 3081 C CA . GLN B 1 160 ? -3.273 1.688 4.188 1 96.81 160 GLN B CA 1
ATOM 3082 C C . GLN B 1 160 ? -3.809 1.089 5.488 1 96.81 160 GLN B C 1
ATOM 3084 O O . GLN B 1 160 ? -4.961 1.324 5.855 1 96.81 160 GLN B O 1
ATOM 3089 N N . ASN B 1 161 ? -3.014 0.293 6.188 1 94 161 ASN B N 1
ATOM 3090 C CA . ASN B 1 161 ? -3.414 -0.222 7.492 1 94 161 ASN B CA 1
ATOM 3091 C C . ASN B 1 161 ? -3.713 0.909 8.477 1 94 161 ASN B C 1
ATOM 3093 O O . ASN B 1 161 ? -4.676 0.834 9.234 1 94 161 ASN B O 1
ATOM 3097 N N . VAL B 1 162 ? -2.861 1.925 8.469 1 94.12 162 VAL B N 1
ATOM 3098 C CA . VAL B 1 162 ? -3.076 3.082 9.328 1 94.12 162 VAL B CA 1
ATOM 3099 C C . VAL B 1 162 ? -4.418 3.73 9 1 94.12 162 VAL B C 1
ATOM 3101 O O . VAL B 1 162 ? -5.223 3.996 9.891 1 94.12 162 VAL B O 1
ATOM 3104 N N . LEU B 1 163 ? -4.688 3.955 7.703 1 95.94 163 LEU B N 1
ATOM 3105 C CA . LEU B 1 163 ? -5.914 4.609 7.258 1 95.94 163 LEU B CA 1
ATOM 3106 C C . LEU B 1 163 ? -7.141 3.803 7.676 1 95.94 163 LEU B C 1
ATOM 3108 O O . LEU B 1 163 ? -8.117 4.367 8.164 1 95.94 163 LEU B O 1
ATOM 3112 N N . LEU B 1 164 ? -7.055 2.551 7.531 1 93.69 164 LEU B N 1
ATOM 3113 C CA . LEU B 1 164 ? -8.18 1.68 7.871 1 93.69 164 LEU B CA 1
ATOM 3114 C C . LEU B 1 164 ? -8.406 1.652 9.375 1 93.69 164 LEU B C 1
ATOM 3116 O O . LEU B 1 164 ? -9.555 1.67 9.836 1 93.69 164 LEU B O 1
ATOM 3120 N N . SER B 1 165 ? -7.328 1.572 10.125 1 92.19 165 SER B N 1
ATOM 3121 C CA . SER B 1 165 ? -7.445 1.557 11.586 1 92.19 165 SER B CA 1
ATOM 3122 C C . SER B 1 165 ? -8.086 2.84 12.102 1 92.19 165 SER B C 1
ATOM 3124 O O . SER B 1 165 ? -9.008 2.795 12.914 1 92.19 165 SER B O 1
ATOM 3126 N N . LEU B 1 166 ? -7.625 3.955 11.609 1 93.12 166 LEU B N 1
ATOM 3127 C CA . LEU B 1 166 ? -8.18 5.234 12.039 1 93.12 166 LEU B CA 1
ATOM 3128 C C . LEU B 1 166 ? -9.617 5.395 11.57 1 93.12 166 LEU B C 1
ATOM 3130 O O . LEU B 1 166 ? -10.453 5.941 12.297 1 93.12 166 LEU B O 1
ATOM 3134 N N . HIS B 1 167 ? -9.914 4.914 10.383 1 91.25 167 HIS B N 1
ATOM 3135 C CA . HIS B 1 167 ? -11.297 4.895 9.906 1 91.25 167 HIS B CA 1
ATOM 3136 C C . HIS B 1 167 ? -12.188 4.082 10.836 1 91.25 167 HIS B C 1
ATOM 3138 O O . HIS B 1 167 ? -13.312 4.492 11.141 1 91.25 167 HIS B O 1
ATOM 3144 N N . ALA B 1 168 ? -11.719 2.961 11.242 1 89.62 168 ALA B N 1
ATOM 3145 C CA . ALA B 1 168 ? -12.469 2.115 12.172 1 89.62 168 ALA B CA 1
ATOM 3146 C C . ALA B 1 168 ? -12.766 2.857 13.469 1 89.62 168 ALA B C 1
ATOM 3148 O O . ALA B 1 168 ? -13.789 2.6 14.117 1 89.62 168 ALA B O 1
ATOM 3149 N N . ASP B 1 169 ? -11.906 3.777 13.836 1 89.19 169 ASP B N 1
ATOM 3150 C CA . ASP B 1 169 ? -12.078 4.566 15.047 1 89.19 169 ASP B CA 1
ATOM 3151 C C . ASP B 1 169 ? -12.93 5.809 14.781 1 89.19 169 ASP B C 1
ATOM 3153 O O . ASP B 1 169 ? -13.109 6.645 15.664 1 89.19 169 ASP B O 1
ATOM 3157 N N . GLY B 1 170 ? -13.398 5.969 13.516 1 89.12 170 GLY B N 1
ATOM 3158 C CA . GLY B 1 170 ? -14.219 7.117 13.156 1 89.12 170 GLY B CA 1
ATOM 3159 C C . GLY B 1 170 ? -13.414 8.383 12.953 1 89.12 170 GLY B C 1
ATOM 3160 O O . GLY B 1 170 ? -13.922 9.492 13.148 1 89.12 170 GLY B O 1
ATOM 3161 N N . ILE B 1 171 ? -12.188 8.289 12.719 1 92.25 171 ILE B N 1
ATOM 3162 C CA . ILE B 1 171 ? -11.289 9.422 12.523 1 92.25 171 ILE B CA 1
ATOM 3163 C C . ILE B 1 171 ? -11.031 9.625 11.031 1 92.25 171 ILE B C 1
ATOM 3165 O O . ILE B 1 171 ? -10.625 8.688 10.336 1 92.25 171 ILE B O 1
ATOM 3169 N N . ALA B 1 172 ? -11.266 10.797 10.523 1 91.81 172 ALA B N 1
ATOM 3170 C CA . ALA B 1 172 ? -11.016 11.117 9.125 1 91.81 172 ALA B CA 1
ATOM 3171 C C . ALA B 1 172 ? -9.516 11.281 8.859 1 91.81 172 ALA B C 1
ATOM 3173 O O . ALA B 1 172 ? -8.789 11.82 9.695 1 91.81 172 ALA B O 1
ATOM 3174 N N . THR B 1 173 ? -9.125 10.797 7.703 1 95.06 173 THR B N 1
ATOM 3175 C CA . THR B 1 173 ? -7.719 10.93 7.328 1 95.06 173 THR B CA 1
ATOM 3176 C C . THR B 1 173 ? -7.582 11.289 5.855 1 95.06 173 THR B C 1
ATOM 3178 O O . THR B 1 173 ? -8.508 11.07 5.066 1 95.06 173 THR B O 1
ATOM 3181 N N . LYS B 1 174 ? -6.527 11.875 5.512 1 94.44 174 LYS B N 1
ATOM 3182 C CA . LYS B 1 174 ? -6.113 12.156 4.141 1 94.44 174 LYS B CA 1
ATOM 3183 C C . LYS B 1 174 ? -4.633 11.852 3.941 1 94.44 174 LYS B C 1
ATOM 3185 O O . LYS B 1 174 ? -3.789 12.32 4.711 1 94.44 174 LYS B O 1
ATOM 3190 N N . TRP B 1 175 ? -4.309 11.023 2.959 1 96.5 175 TRP B N 1
ATOM 3191 C CA . TRP B 1 175 ? -2.938 10.734 2.549 1 96.5 175 TRP B CA 1
ATOM 3192 C C . TRP B 1 175 ? -2.473 11.719 1.481 1 96.5 175 TRP B C 1
ATOM 3194 O O . TRP B 1 175 ? -2.93 11.664 0.338 1 96.5 175 TRP B O 1
ATOM 3204 N N . ALA B 1 176 ? -1.472 12.609 1.854 1 94.81 176 ALA B N 1
ATOM 3205 C CA . ALA B 1 176 ? -0.969 13.633 0.939 1 94.81 176 ALA B CA 1
ATOM 3206 C C . ALA B 1 176 ? 0.47 13.336 0.526 1 94.81 176 ALA B C 1
ATOM 3208 O O . ALA B 1 176 ? 1.285 12.914 1.351 1 94.81 176 ALA B O 1
ATOM 3209 N N . THR B 1 177 ? 0.829 13.516 -0.772 1 94.25 177 THR B N 1
ATOM 3210 C CA . THR B 1 177 ? 2.178 13.352 -1.303 1 94.25 177 THR B CA 1
ATOM 3211 C C . THR B 1 177 ? 2.594 14.586 -2.102 1 94.25 177 THR B C 1
ATOM 3213 O O . THR B 1 177 ? 3.508 14.516 -2.926 1 94.25 177 THR B O 1
ATOM 3216 N N . GLY B 1 178 ? 2.156 15.742 -1.921 1 91.69 178 GLY B N 1
ATOM 3217 C CA . GLY B 1 178 ? 2.393 16.953 -2.707 1 91.69 178 GLY B CA 1
ATOM 3218 C C . GLY B 1 178 ? 3.723 17.609 -2.402 1 91.69 178 GLY B C 1
ATOM 3219 O O . GLY B 1 178 ? 4.555 17.047 -1.688 1 91.69 178 GLY B O 1
ATOM 3220 N N . PRO B 1 179 ? 3.969 18.797 -2.92 1 95.31 179 PRO B N 1
ATOM 3221 C CA . PRO B 1 179 ? 5.27 19.469 -2.883 1 95.31 179 PRO B CA 1
ATOM 3222 C C . PRO B 1 179 ? 5.734 19.766 -1.462 1 95.31 179 PRO B C 1
ATOM 3224 O O . PRO B 1 179 ? 6.938 19.875 -1.21 1 95.31 179 PRO B O 1
ATOM 3227 N N . VAL B 1 180 ? 4.871 19.922 -0.535 1 96.81 180 VAL B N 1
ATOM 3228 C CA . VAL B 1 180 ? 5.211 20.297 0.833 1 96.81 180 VAL B CA 1
ATOM 3229 C C . VAL B 1 180 ? 6.191 19.281 1.42 1 96.81 180 VAL B C 1
ATOM 3231 O O . VAL B 1 180 ? 7.172 19.656 2.062 1 96.81 180 VAL B O 1
ATOM 3234 N N . ILE B 1 181 ? 6.027 17.953 1.112 1 96.88 181 ILE B N 1
ATOM 3235 C CA . ILE B 1 181 ? 6.848 16.938 1.769 1 96.88 181 ILE B CA 1
ATOM 3236 C C . ILE B 1 181 ? 8.109 16.672 0.943 1 96.88 181 ILE B C 1
ATOM 3238 O O . ILE B 1 181 ? 8.883 15.773 1.253 1 96.88 181 ILE B O 1
ATOM 3242 N N . CYS B 1 182 ? 8.273 17.484 -0.11 1 96 182 CYS B N 1
ATOM 3243 C CA . CYS B 1 182 ? 9.406 17.297 -1.006 1 96 182 CYS B CA 1
ATOM 3244 C C . CYS B 1 182 ? 10.422 18.438 -0.839 1 96 182 CYS B C 1
ATOM 3246 O O . CYS B 1 182 ? 11.297 18.609 -1.687 1 96 182 CYS B O 1
ATOM 3248 N N . THR B 1 183 ? 10.367 19.25 0.223 1 97.06 183 THR B N 1
ATOM 3249 C CA . THR B 1 183 ? 11.234 20.391 0.41 1 97.06 183 THR B CA 1
ATOM 3250 C C . THR B 1 183 ? 12.352 20.078 1.402 1 97.06 183 THR B C 1
ATOM 3252 O O . THR B 1 183 ? 12.172 19.266 2.311 1 97.06 183 THR B O 1
ATOM 3255 N N . PRO B 1 184 ? 13.508 20.797 1.243 1 97.06 184 PRO B N 1
ATOM 3256 C CA . PRO B 1 184 ? 14.547 20.672 2.268 1 97.06 184 PRO B CA 1
ATOM 3257 C C . PRO B 1 184 ? 14.047 21.047 3.662 1 97.06 184 PRO B C 1
ATOM 3259 O O . PRO B 1 184 ? 14.422 20.406 4.648 1 97.06 184 PRO B O 1
ATOM 3262 N N . ALA B 1 185 ? 13.164 22 3.75 1 96.69 185 ALA B N 1
ATOM 3263 C CA . ALA B 1 185 ? 12.633 22.453 5.035 1 96.69 185 ALA B CA 1
ATOM 3264 C C . ALA B 1 185 ? 11.859 21.328 5.727 1 96.69 185 ALA B C 1
ATOM 3266 O O . ALA B 1 185 ? 12.016 21.109 6.93 1 96.69 185 ALA B O 1
ATOM 3267 N N . PHE B 1 186 ? 11.047 20.641 4.973 1 97.62 186 PHE B N 1
ATOM 3268 C CA . PHE B 1 186 ? 10.258 19.562 5.559 1 97.62 186 PHE B CA 1
ATOM 3269 C C . PHE B 1 186 ? 11.148 18.406 5.965 1 97.62 186 PHE B C 1
ATOM 3271 O O . PHE B 1 186 ? 10.977 17.828 7.039 1 97.62 186 PHE B O 1
ATOM 3278 N N . ARG B 1 187 ? 12.055 18.031 5.105 1 96.69 187 ARG B N 1
ATOM 3279 C CA . ARG B 1 187 ? 12.992 16.953 5.422 1 96.69 187 ARG B CA 1
ATOM 3280 C C . ARG B 1 187 ? 13.75 17.25 6.715 1 96.69 187 ARG B C 1
ATOM 3282 O O . ARG B 1 187 ? 13.945 16.359 7.539 1 96.69 187 ARG B O 1
ATOM 3289 N N . LYS B 1 188 ? 14.18 18.516 6.84 1 95.94 188 LYS B N 1
ATOM 3290 C CA . LYS B 1 188 ? 14.867 18.922 8.062 1 95.94 188 LYS B CA 1
ATOM 3291 C C . LYS B 1 188 ? 13.953 18.812 9.273 1 95.94 188 LYS B C 1
ATOM 3293 O O . LYS B 1 188 ? 14.352 18.312 10.32 1 95.94 188 LYS B O 1
ATOM 3298 N N . LEU B 1 189 ? 12.727 19.25 9.117 1 95 189 LEU B N 1
ATOM 3299 C CA . LEU B 1 189 ? 11.75 19.234 10.195 1 95 189 LEU B CA 1
ATOM 3300 C C . LEU B 1 189 ? 11.547 17.828 10.742 1 95 189 LEU B C 1
ATOM 3302 O O . LEU B 1 189 ? 11.469 17.625 11.961 1 95 189 LEU B O 1
ATOM 3306 N N . VAL B 1 190 ? 11.555 16.812 9.805 1 95.12 190 VAL B N 1
ATOM 3307 C CA . VAL B 1 190 ? 11.211 15.461 10.227 1 95.12 190 VAL B CA 1
ATOM 3308 C C . VAL B 1 190 ? 12.484 14.641 10.414 1 95.12 190 VAL B C 1
ATOM 3310 O O . VAL B 1 190 ? 12.43 13.422 10.57 1 95.12 190 VAL B O 1
ATOM 3313 N N . HIS B 1 191 ? 13.625 15.242 10.305 1 92.69 191 HIS B N 1
ATOM 3314 C CA . HIS B 1 191 ? 14.93 14.625 10.516 1 92.69 191 HIS B CA 1
ATOM 3315 C C . HIS B 1 191 ? 15.133 13.438 9.578 1 92.69 191 HIS B C 1
ATOM 3317 O O . HIS B 1 191 ? 15.633 12.391 9.992 1 92.69 191 HIS B O 1
ATOM 3323 N N . ALA B 1 192 ? 14.641 13.625 8.406 1 93.38 192 ALA B N 1
ATOM 3324 C CA . ALA B 1 192 ? 14.852 12.586 7.402 1 93.38 192 ALA B CA 1
ATOM 3325 C C . ALA B 1 192 ? 16.328 12.5 7.004 1 93.38 192 ALA B C 1
ATOM 3327 O O . ALA B 1 192 ? 16.953 13.523 6.73 1 93.38 192 ALA B O 1
ATOM 3328 N N . LYS B 1 193 ? 16.844 11.305 6.996 1 91.62 193 LYS B N 1
ATOM 3329 C CA . LYS B 1 193 ? 18.188 11.102 6.434 1 91.62 193 LYS B CA 1
ATOM 3330 C C . LYS B 1 193 ? 18.188 11.32 4.922 1 91.62 193 LYS B C 1
ATOM 3332 O O . LYS B 1 193 ? 17.125 11.258 4.281 1 91.62 193 LYS B O 1
ATOM 3337 N N . PRO B 1 194 ? 19.344 11.57 4.324 1 91.19 194 PRO B N 1
ATOM 3338 C CA . PRO B 1 194 ? 19.422 11.781 2.877 1 91.19 194 PRO B CA 1
ATOM 3339 C C . PRO B 1 194 ? 18.859 10.602 2.082 1 91.19 194 PRO B C 1
ATOM 3341 O O . PRO B 1 194 ? 18.297 10.797 1.004 1 91.19 194 PRO B O 1
ATOM 3344 N N . THR B 1 195 ? 18.953 9.398 2.643 1 91.25 195 THR B N 1
ATOM 3345 C CA . THR B 1 195 ? 18.547 8.195 1.921 1 91.25 195 THR B CA 1
ATOM 3346 C C . THR B 1 195 ? 17.078 7.867 2.205 1 91.25 195 THR B C 1
ATOM 3348 O O . THR B 1 195 ? 16.5 6.977 1.578 1 91.25 195 THR B O 1
ATOM 3351 N N . ASP B 1 196 ? 16.516 8.562 3.152 1 93.88 196 ASP B N 1
ATOM 3352 C CA . ASP B 1 196 ? 15.125 8.289 3.488 1 93.88 196 ASP B CA 1
ATOM 3353 C C . ASP B 1 196 ? 14.188 8.836 2.416 1 93.88 196 ASP B C 1
ATOM 3355 O O . ASP B 1 196 ? 14.438 9.898 1.847 1 93.88 196 ASP B O 1
ATOM 3359 N N . ARG B 1 197 ? 13.195 8.055 2.145 1 96.06 197 ARG B N 1
ATOM 3360 C CA . ARG B 1 197 ? 12.094 8.57 1.341 1 96.06 197 ARG B CA 1
ATOM 3361 C C . ARG B 1 197 ? 10.883 8.883 2.213 1 96.06 197 ARG B C 1
ATOM 3363 O O . ARG B 1 197 ? 10.531 8.102 3.1 1 96.06 197 ARG B O 1
ATOM 3370 N N . ILE B 1 198 ? 10.336 10.055 1.993 1 96.94 198 ILE B N 1
ATOM 3371 C CA . ILE B 1 198 ? 9.055 10.367 2.631 1 96.94 198 ILE B CA 1
ATOM 3372 C C . ILE B 1 198 ? 7.91 9.852 1.764 1 96.94 198 ILE B C 1
ATOM 3374 O O . ILE B 1 198 ? 7.668 10.375 0.67 1 96.94 198 ILE B O 1
ATOM 3378 N N . ALA B 1 199 ? 7.219 8.828 2.225 1 96.81 199 ALA B N 1
ATOM 3379 C CA . ALA B 1 199 ? 6.172 8.164 1.45 1 96.81 199 ALA B CA 1
ATOM 3380 C C . ALA B 1 199 ? 4.855 8.93 1.538 1 96.81 199 ALA B C 1
ATOM 3382 O O . ALA B 1 199 ? 3.988 8.789 0.672 1 96.81 199 ALA B O 1
ATOM 3383 N N . GLY B 1 200 ? 4.688 9.688 2.619 1 97.06 200 GLY B N 1
ATOM 3384 C CA . GLY B 1 200 ? 3.449 10.445 2.688 1 97.06 200 GLY B CA 1
ATOM 3385 C C . GLY B 1 200 ? 3.285 11.211 3.99 1 97.06 200 GLY B C 1
ATOM 3386 O O . GLY B 1 200 ? 4.008 10.953 4.957 1 97.06 200 GLY B O 1
ATOM 3387 N N . LEU B 1 201 ? 2.465 12.227 3.928 1 97.38 201 LEU B N 1
ATOM 3388 C CA . LEU B 1 201 ? 1.927 12.961 5.07 1 97.38 201 LEU B CA 1
ATOM 3389 C C . LEU B 1 201 ? 0.452 12.633 5.277 1 97.38 201 LEU B C 1
ATOM 3391 O O . LEU B 1 201 ? -0.39 12.992 4.449 1 97.38 201 LEU B O 1
ATOM 3395 N N . ILE B 1 202 ? 0.186 11.945 6.328 1 97.19 202 ILE B N 1
ATOM 3396 C CA . ILE B 1 202 ? -1.2 11.641 6.664 1 97.19 202 ILE B CA 1
ATOM 3397 C C . ILE B 1 202 ? -1.765 12.727 7.574 1 97.19 202 ILE B C 1
ATOM 3399 O O . ILE B 1 202 ? -1.232 12.977 8.656 1 97.19 202 ILE B O 1
ATOM 3403 N N . MET B 1 203 ? -2.766 13.43 7.074 1 96.94 203 MET B N 1
ATOM 3404 C CA . MET B 1 203 ? -3.527 14.359 7.906 1 96.94 203 MET B CA 1
ATOM 3405 C C . MET B 1 203 ? -4.594 13.617 8.703 1 96.94 203 MET B C 1
ATOM 3407 O O . MET B 1 203 ? -5.344 12.812 8.156 1 96.94 203 MET B O 1
ATOM 3411 N N . VAL B 1 204 ? -4.625 13.867 9.977 1 95.5 204 VAL B N 1
ATOM 3412 C CA . VAL B 1 204 ? -5.535 13.172 10.883 1 95.5 204 VAL B CA 1
ATOM 3413 C C . VAL B 1 204 ? -6.531 14.172 11.477 1 95.5 204 VAL B C 1
ATOM 3415 O O . VAL B 1 204 ? -6.137 15.125 12.148 1 95.5 204 VAL B O 1
ATOM 3418 N N . GLY B 1 205 ? -7.789 13.93 11.18 1 93.12 205 GLY B N 1
ATOM 3419 C CA . GLY B 1 205 ? -8.844 14.812 11.648 1 93.12 205 GLY B CA 1
ATOM 3420 C C . GLY B 1 205 ? -9.359 14.445 13.031 1 93.12 205 GLY B C 1
ATOM 3421 O O . GLY B 1 205 ? -8.695 13.727 13.773 1 93.12 205 GLY B O 1
ATOM 3422 N N . GLY B 1 206 ? -10.5 15.172 13.359 1 85.62 206 GLY B N 1
ATOM 3423 C CA . GLY B 1 206 ? -11.102 14.93 14.656 1 85.62 206 GLY B CA 1
ATOM 3424 C C . GLY B 1 206 ? -11.93 13.664 14.711 1 85.62 206 GLY B C 1
ATOM 3425 O O . GLY B 1 206 ? -12.133 13.008 13.688 1 85.62 206 GLY B O 1
ATOM 3426 N N . MET B 1 207 ? -12.25 13.234 15.898 1 77.81 207 MET B N 1
ATOM 3427 C CA . MET B 1 207 ? -12.992 12 16.156 1 77.81 207 MET B CA 1
ATOM 3428 C C . MET B 1 207 ? -14.484 12.211 15.93 1 77.81 207 MET B C 1
ATOM 3430 O O . MET B 1 207 ? -15.023 13.266 16.281 1 77.81 207 MET B O 1
ATOM 3434 N N . ASP B 1 208 ? -14.969 11.445 14.914 1 67.69 208 ASP B N 1
ATOM 3435 C CA . ASP B 1 208 ? -16.422 11.523 14.781 1 67.69 208 ASP B CA 1
ATOM 3436 C C . ASP B 1 208 ? -17.125 11 16.047 1 67.69 208 ASP B C 1
ATOM 3438 O O . ASP B 1 208 ? -16.938 9.844 16.422 1 67.69 208 ASP B O 1
ATOM 3442 N N . SER B 1 209 ? -17.484 11.836 17 1 53.62 209 SER B N 1
ATOM 3443 C CA . SER B 1 209 ? -18.172 11.5 18.234 1 53.62 209 SER B CA 1
ATOM 3444 C C . SER B 1 209 ? -19.266 10.461 18 1 53.62 209 SER B C 1
ATOM 3446 O O . SER B 1 209 ? -19.625 9.719 18.922 1 53.62 209 SER B O 1
ATOM 3448 N N . THR B 1 210 ? -19.844 10.438 16.922 1 49.06 210 THR B N 1
ATOM 3449 C CA . THR B 1 210 ? -20.969 9.516 16.781 1 49.06 210 THR B CA 1
ATOM 3450 C C . THR B 1 210 ? -20.469 8.07 16.734 1 49.06 210 THR B C 1
ATOM 3452 O O . THR B 1 210 ? -21.234 7.145 17.016 1 49.06 210 THR B O 1
ATOM 3455 N N . GLN B 1 211 ? -19.297 7.871 16.359 1 47.47 211 GLN B N 1
ATOM 3456 C CA . GLN B 1 211 ? -18.875 6.496 16.109 1 47.47 211 GLN B CA 1
ATOM 3457 C C . GLN B 1 211 ? -18.109 5.93 17.312 1 47.47 211 GLN B C 1
ATOM 3459 O O . GLN B 1 211 ? -17.844 4.73 17.375 1 47.47 211 GLN B O 1
ATOM 3464 N N . PHE B 1 212 ? -17.547 6.723 18.219 1 41.31 212 PHE B N 1
ATOM 3465 C CA . PHE B 1 212 ? -16.625 6.188 19.203 1 41.31 212 PHE B CA 1
ATOM 3466 C C . PHE B 1 212 ? -17.359 5.328 20.234 1 41.31 212 PHE B C 1
ATOM 3468 O O . PHE B 1 212 ? -16.781 4.934 21.25 1 41.31 212 PHE B O 1
ATOM 3475 N N . ASP B 1 213 ? -18.531 5.145 20.188 1 34.53 213 ASP B N 1
ATOM 3476 C CA . ASP B 1 213 ? -19.031 4.41 21.344 1 34.53 213 ASP B CA 1
ATOM 3477 C C . ASP B 1 213 ? -18.391 3.031 21.438 1 34.53 213 ASP B C 1
ATOM 3479 O O . ASP B 1 213 ? -18.812 2.195 22.234 1 34.53 213 ASP B O 1
ATOM 3483 N N . SER B 1 214 ? -17.906 2.467 20.375 1 34.16 214 SER B N 1
ATOM 3484 C CA . SER B 1 214 ? -17.859 1.034 20.656 1 34.16 214 SER B CA 1
ATOM 3485 C C . SER B 1 214 ? -16.656 0.677 21.516 1 34.16 214 SER B C 1
ATOM 3487 O O . SER B 1 214 ? -15.555 1.191 21.312 1 34.16 214 SER B O 1
ATOM 3489 N N . ASP B 1 215 ? -16.797 0.225 22.766 1 35.03 215 ASP B N 1
ATOM 3490 C CA . ASP B 1 215 ? -16.062 -0.373 23.891 1 35.03 215 ASP B CA 1
ATOM 3491 C C . ASP B 1 215 ? -15.016 -1.367 23.375 1 35.03 215 ASP B C 1
ATOM 3493 O O . ASP B 1 215 ? -14.359 -2.041 24.172 1 35.03 215 ASP B O 1
ATOM 3497 N N . LYS B 1 216 ? -15.141 -2.129 22.297 1 33.09 216 LYS B N 1
ATOM 3498 C CA . LYS B 1 216 ? -14.602 -3.482 22.359 1 33.09 216 LYS B CA 1
ATOM 3499 C C . LYS B 1 216 ? -13.133 -3.504 21.953 1 33.09 216 LYS B C 1
ATOM 3501 O O . LYS B 1 216 ? -12.812 -3.639 20.766 1 33.09 216 LYS B O 1
ATOM 3506 N N . MET B 1 217 ? -12.227 -2.904 22.672 1 31.77 217 MET B N 1
ATOM 3507 C CA . MET B 1 217 ? -10.789 -3.09 22.5 1 31.77 217 MET B CA 1
ATOM 3508 C C . MET B 1 217 ? -10.398 -4.543 22.75 1 31.77 217 MET B C 1
ATOM 3510 O O . MET B 1 217 ? -10.516 -5.035 23.875 1 31.77 217 MET B O 1
ATOM 3514 N N . GLU B 1 218 ? -10.641 -5.41 21.844 1 31.72 218 GLU B N 1
ATOM 3515 C CA . GLU B 1 218 ? -10.141 -6.73 22.203 1 31.72 218 GLU B CA 1
ATOM 3516 C C . GLU B 1 218 ? -8.617 -6.793 22.109 1 31.72 218 GLU B C 1
ATOM 3518 O O . GLU B 1 218 ? -8.031 -6.309 21.141 1 31.72 218 GLU B O 1
ATOM 3523 N N . GLN B 1 219 ? -7.902 -6.984 23.219 1 28.8 219 GLN B N 1
ATOM 3524 C CA . GLN B 1 219 ? -6.473 -7.191 23.438 1 28.8 219 GLN B CA 1
ATOM 3525 C C . GLN B 1 219 ? -5.945 -8.328 22.562 1 28.8 219 GLN B C 1
ATOM 3527 O O . GLN B 1 219 ? -6.5 -9.43 22.578 1 28.8 219 GLN B O 1
ATOM 3532 N N . ILE B 1 220 ? -5.422 -8.172 21.438 1 31.91 220 ILE B N 1
ATOM 3533 C CA . ILE B 1 220 ? -4.934 -9.203 20.531 1 31.91 220 ILE B CA 1
ATOM 3534 C C . ILE B 1 220 ? -3.578 -9.719 21.016 1 31.91 220 ILE B C 1
ATOM 3536 O O . ILE B 1 220 ? -2.684 -8.93 21.312 1 31.91 220 ILE B O 1
ATOM 3540 N N . THR B 1 221 ? -3.488 -10.898 21.406 1 26.58 221 THR B N 1
ATOM 3541 C CA . THR B 1 221 ? -2.352 -11.695 21.844 1 26.58 221 THR B CA 1
ATOM 3542 C C . THR B 1 221 ? -1.371 -11.922 20.703 1 26.58 221 THR B C 1
ATOM 3544 O O . THR B 1 221 ? -1.782 -12.211 19.578 1 26.58 221 THR B O 1
ATOM 3547 N N . ALA B 1 222 ? -0.084 -11.625 20.875 1 29.56 222 ALA B N 1
ATOM 3548 C CA . ALA B 1 222 ? 1.136 -11.531 20.078 1 29.56 222 ALA B CA 1
ATOM 3549 C C . ALA B 1 222 ? 1.622 -12.914 19.656 1 29.56 222 ALA B C 1
ATOM 3551 O O . ALA B 1 222 ? 1.822 -13.797 20.5 1 29.56 222 ALA B O 1
ATOM 3552 N N . ALA B 1 223 ? 1.311 -13.305 18.453 1 32.28 223 ALA B N 1
ATOM 3553 C CA . ALA B 1 223 ? 1.955 -14.562 18.094 1 32.28 223 ALA B CA 1
ATOM 3554 C C . ALA B 1 223 ? 3.457 -14.375 17.906 1 32.28 223 ALA B C 1
ATOM 3556 O O . ALA B 1 223 ? 3.918 -13.273 17.594 1 32.28 223 ALA B O 1
ATOM 3557 N N . ARG B 1 224 ? 4.445 -15.516 18.062 1 31.41 224 ARG B N 1
ATOM 3558 C CA . ARG B 1 224 ? 5.875 -15.711 18.266 1 31.41 224 ARG B CA 1
ATOM 3559 C C . ARG B 1 224 ? 6.656 -15.406 16.984 1 31.41 224 ARG B C 1
ATOM 3561 O O . ARG B 1 224 ? 7.176 -16.328 16.344 1 31.41 224 ARG B O 1
ATOM 3568 N N . ARG B 1 225 ? 6.266 -14.812 15.93 1 37.09 225 ARG B N 1
ATOM 3569 C CA . ARG B 1 225 ? 7.184 -14.641 14.805 1 37.09 225 ARG B CA 1
ATOM 3570 C C . ARG B 1 225 ? 8.273 -13.625 15.141 1 37.09 225 ARG B C 1
ATOM 3572 O O . ARG B 1 225 ? 8.242 -13.008 16.203 1 37.09 225 ARG B O 1
ATOM 3579 N N . ARG B 1 226 ? 9.32 -13.555 14.203 1 42.88 226 ARG B N 1
ATOM 3580 C CA . ARG B 1 226 ? 10.359 -12.562 14.445 1 42.88 226 ARG B CA 1
ATOM 3581 C C . ARG B 1 226 ? 9.758 -11.258 14.969 1 42.88 226 ARG B C 1
ATOM 3583 O O . ARG B 1 226 ? 8.672 -10.852 14.531 1 42.88 226 ARG B O 1
ATOM 3590 N N . ARG B 1 227 ? 10.328 -10.898 16.031 1 43.97 227 ARG B N 1
ATOM 3591 C CA . ARG B 1 227 ? 9.758 -9.797 16.812 1 43.97 227 ARG B CA 1
ATOM 3592 C C . ARG B 1 227 ? 9.578 -8.555 15.945 1 43.97 227 ARG B C 1
ATOM 3594 O O . ARG B 1 227 ? 10.5 -8.133 15.25 1 43.97 227 ARG B O 1
ATOM 3601 N N . ARG B 1 228 ? 8.438 -8.414 15.562 1 48.94 228 ARG B N 1
ATOM 3602 C CA . ARG B 1 228 ? 8.172 -7.125 14.93 1 48.94 228 ARG B CA 1
ATOM 3603 C C . ARG B 1 228 ? 8.789 -5.988 15.742 1 48.94 228 ARG B C 1
ATOM 3605 O O . ARG B 1 228 ? 8.984 -6.113 16.953 1 48.94 228 ARG B O 1
ATOM 3612 N N . ARG B 1 229 ? 9.297 -4.969 14.945 1 49.94 229 ARG B N 1
ATOM 3613 C CA . ARG B 1 229 ? 9.766 -3.766 15.625 1 49.94 229 ARG B CA 1
ATOM 3614 C C . ARG B 1 229 ? 8.711 -3.23 16.578 1 49.94 229 ARG B C 1
ATOM 3616 O O . ARG B 1 229 ? 7.516 -3.428 16.375 1 49.94 229 ARG B O 1
ATOM 3623 N N . ASP B 1 230 ? 9.32 -2.564 17.688 1 53.75 230 ASP B N 1
ATOM 3624 C CA . ASP B 1 230 ? 8.398 -1.924 18.625 1 53.75 230 ASP B CA 1
ATOM 3625 C C . ASP B 1 230 ? 7.684 -0.745 17.969 1 53.75 230 ASP B C 1
ATOM 3627 O O . ASP B 1 230 ? 8.312 0.058 17.281 1 53.75 230 ASP B O 1
ATOM 3631 N N . VAL B 1 231 ? 6.496 -0.708 18.094 1 47.59 231 VAL B N 1
ATOM 3632 C CA . VAL B 1 231 ? 5.715 0.387 17.531 1 47.59 231 VAL B CA 1
ATOM 3633 C C . VAL B 1 231 ? 6.238 1.721 18.062 1 47.59 231 VAL B C 1
ATOM 3635 O O . VAL B 1 231 ? 6.48 2.65 17.281 1 47.59 231 VAL B O 1
ATOM 3638 N N . ASP B 1 232 ? 6.387 1.754 19.422 1 52.28 232 ASP B N 1
ATOM 3639 C CA . ASP B 1 232 ? 6.801 3.006 20.047 1 52.28 232 ASP B CA 1
ATOM 3640 C C . ASP B 1 232 ? 8.289 3.266 19.828 1 52.28 232 ASP B C 1
ATOM 3642 O O . ASP B 1 232 ? 9.133 2.461 20.234 1 52.28 232 ASP B O 1
ATOM 3646 N N . GLY B 1 233 ? 8.641 4.156 19.156 1 59.09 233 GLY B N 1
ATOM 3647 C CA . GLY B 1 233 ? 10.023 4.523 18.938 1 59.09 233 GLY B CA 1
ATOM 3648 C C . GLY B 1 233 ? 10.57 4.047 17.609 1 59.09 233 GLY B C 1
ATOM 3649 O O . GLY B 1 233 ? 11.141 4.832 16.844 1 59.09 233 GLY B O 1
ATOM 3650 N N . ASP B 1 234 ? 10.312 2.799 17.391 1 50.69 234 ASP B N 1
ATOM 3651 C CA . ASP B 1 234 ? 10.906 2.242 16.172 1 50.69 234 ASP B CA 1
ATOM 3652 C C . ASP B 1 234 ? 10.023 2.504 14.961 1 50.69 234 ASP B C 1
ATOM 3654 O O . ASP B 1 234 ? 10.484 3.041 13.953 1 50.69 234 ASP B O 1
ATOM 3658 N N . VAL B 1 235 ? 8.852 2.154 15.062 1 42.75 235 VAL B N 1
ATOM 3659 C CA . VAL B 1 235 ? 7.945 2.229 13.93 1 42.75 235 VAL B CA 1
ATOM 3660 C C . VAL B 1 235 ? 7.172 3.543 13.969 1 42.75 235 VAL B C 1
ATOM 3662 O O . VAL B 1 235 ? 7 4.203 12.945 1 42.75 235 VAL B O 1
ATOM 3665 N N . LEU B 1 236 ? 6.723 3.891 15.141 1 40.97 236 LEU B N 1
ATOM 3666 C CA . LEU B 1 236 ? 6.023 5.148 15.375 1 40.97 236 LEU B CA 1
ATOM 3667 C C . LEU B 1 236 ? 6.891 6.117 16.172 1 40.97 236 LEU B C 1
ATOM 3669 O O . LEU B 1 236 ? 7.34 5.789 17.266 1 40.97 236 LEU B O 1
ATOM 3673 N N . GLN B 1 237 ? 7.207 7.246 15.648 1 49.78 237 GLN B N 1
ATOM 3674 C CA . GLN B 1 237 ? 7.98 8.305 16.281 1 49.78 237 GLN B CA 1
ATOM 3675 C C . GLN B 1 237 ? 7.172 9.594 16.391 1 49.78 237 GLN B C 1
ATOM 3677 O O . GLN B 1 237 ? 6.191 9.773 15.672 1 49.78 237 GLN B O 1
ATOM 3682 N N . SER B 1 238 ? 7.293 10.273 17.438 1 40.53 238 SER B N 1
ATOM 3683 C CA . SER B 1 238 ? 6.664 11.586 17.594 1 40.53 238 SER B CA 1
ATOM 3684 C C . SER B 1 238 ? 7.695 12.703 17.516 1 40.53 238 SER B C 1
ATOM 3686 O O . SER B 1 238 ? 8.812 12.562 18.016 1 40.53 238 SER B O 1
ATOM 3688 N N . LEU B 1 239 ? 7.48 13.555 16.609 1 39.56 239 LEU B N 1
ATOM 3689 C CA . LEU B 1 239 ? 8.336 14.734 16.656 1 39.56 239 LEU B CA 1
ATOM 3690 C C . LEU B 1 239 ? 8.062 15.562 17.906 1 39.56 239 LEU B C 1
ATOM 3692 O O . LEU B 1 239 ? 6.91 15.859 18.219 1 39.56 239 LEU B O 1
ATOM 3696 N N . LEU B 1 240 ? 8.781 15.195 18.984 1 40.66 240 LEU B N 1
ATOM 3697 C CA . LEU B 1 240 ? 8.648 15.93 20.234 1 40.66 240 LEU B CA 1
ATOM 3698 C C . LEU B 1 240 ? 8.805 17.422 20 1 40.66 240 LEU B C 1
ATOM 3700 O O . LEU B 1 240 ? 9.461 17.844 19.062 1 40.66 240 LEU B O 1
ATOM 3704 N N . PRO B 1 241 ? 7.871 18.281 20.812 1 37.5 241 PRO B N 1
ATOM 3705 C CA . PRO B 1 241 ? 7.973 19.734 20.766 1 37.5 241 PRO B CA 1
ATOM 3706 C C . PRO B 1 241 ? 9.414 20.234 20.688 1 37.5 241 PRO B C 1
ATOM 3708 O O . PRO B 1 241 ? 10.336 19.531 21.125 1 37.5 241 PRO B O 1
#

pLDDT: mean 77.66, std 25.06, range [21.86, 97.75]

Foldseek 3Di:
DVVLVVPFDADDFQAADDPPLVVQLVVVVVLLLVLLVLLQPFDDDVSPLQKAKAKEFLVDVLLLLLLVLQLVLCVVPHPNVVSVVSSVRSSRGGMKMWMKGHDDPPPPPPPPDDDDDPDPPPPDDPPPVPVVQQSPFDDDDDDPDPNSVRSLVSSVRSVVSSSSSCVLQQKHKDWDDDRSCRGNSNCVSRVPDPRMDTSTMMGIHYGPVVNNPDPCPDDDDDDDDPDRDDNDPPRYHYSHD/DVVLVVPFDADDFQAADDPPLVVQLVVVVVLLLVLLVLLQPFDDDVSPLQKAKAKEFLVFVLLLLLLVLQLVLCVVPHPNVVSVVSSVRSSRGGMKMWMKGHDDPPPPPPPPPDPPPPDPPDPDDPPPVPVVQQSPFDDDDDDPDPNSVRSLVSSVRSVVSSSSSCVLQQKHKDWDDDRSCRGNSNCVSRVPDPRMDTSTMMGIHYHPVVNNPDPCPPDDDDDPDDDRDDNDPPRYHYSHD